Protein AF-0000000080330658 (afdb_homodimer)

Nearest PDB structures (foldseek):
  3hg7-assembly1_A  TM=8.732E-01  e=1.439E-21  Aeromonas salmonicida subsp. salmonicida A449
  5aov-assembly1_A-2  TM=7.730E-01  e=7.458E-22  Pyrococcus furiosus
  6bii-assembly1_B  TM=7.460E-01  e=6.618E-22  Pyrococcus yayanosii CH1
  6pex-assembly1_A  TM=7.302E-01  e=2.615E-21  Vitis vinifera
  4g2n-assembly1_A  TM=7.742E-01  e=8.636E-21  Polaromonas sp. JS666

Sequence (626 aa):
MTVDVWLPFRSEEIEGLPEGLTYRYWDGDQEFPGDPADCAFYAVPYMKGAEVAVRPMAAMTSVRVVQTLSAGIDHVEPGLALLPEGVRLCNARGVHDASTAELALALILASLRGIPDFVRGQDREQWRSGFRPALADKSVLIVGYGAVGSAVEDRLVPFEVARVARVARRGRETARGPVHPLSRLPELLPEADVVVLVTPLTEATRGMADADFLARMKDGALLVNMARGAVVDTTALLAELESGRITAALDVTDPEPLPEGHPLWHAPGVLISPHAGGPTSAFRPRVMRLLRSQLSRFARGEALENVVLTTGAMTVDVWLPFRSEEIEGLPEGLTYRYWDGDQEFPGDPADCAFYAVPYMKGAEVAVRPMAAMTSVRVVQTLSAGIDHVEPGLALLPEGVRLCNARGVHDASTAELALALILASLRGIPDFVRGQDREQWRSGFRPALADKSVLIVGYGAVGSAVEDRLVPFEVARVARVARRGRETARGPVHPLSRLPELLPEADVVVLVTPLTEATRGMADADFLARMKDGALLVNMARGAVVDTTALLAELESGRITAALDVTDPEPLPEGHPLWHAPGVLISPHAGGPTSAFRPRVMRLLRSQLSRFARGEALENVVLTTGA

Radius of gyration: 28.01 Å; Cα contacts (8 Å, |Δi|>4): 1375; chains: 2; bounding box: 57×93×60 Å

Secondary structure (DSSP, 8-state):
--EEEEESS-GGGSTTPPSSEEEEE-SS-SS-SS-GGGEEEEEPPTTSHHHHHHTTGGG-TT--EEE-SSS--TTTGGGGGGSPTT-EEE--TTTSHHHHHHHHHHHHHHHHHTHHHHHHHHHTT------B--STT-EEEEES-SHHHHHHHHHHGGGT-SEEEEEESS-EEETTEEEEEGGGHHHHGGG-SEEEE-----TTTTT-B-HHHHHHSPTT-EEEE-S-GGGB-HHHHHHHHHHTS-EEEESS-SSSSPPTT-GGGG-TTEEE--S-SS-BTTHHHHHHHHHHHHHHHHHHTPPPSSEEEETT-/--EEEEESS-GGGSTTPPSSEEEEE-SS-SS-SS-GGGEEEEEPPTTSHHHHHHTTGGG-TT--EEE-SSS--TTTGGGGGGSPTTPEEE--TTTSHHHHHHHHHHHHHHHHHTHHHHHHHHHTT------B--STT-EEEEES-SHHHHHHHHHHGGGT-SEEEEEESS-EEETTEEEEEGGGHHHHGGG-SEEEE-----TTTTT-B-HHHHHHSPTT-EEEE-S-GGGB-HHHHHHHHHHTS-EEEESS-SSSSPPTT-GGGG-TTEEE--S-SS-BTTHHHHHHHHHHHHHHHHHHTPPPSSEEEETT-

pLDDT: mean 96.32, std 4.23, range [49.28, 98.94]

Foldseek 3Di:
DAAEAEDCDPPVLFPQADPRHHYFHDQQDPDDRDQLCRHQHYEAHDPPALCSRQVSQLRNANHAEYEYLALDDVSPVVNLQSHDFNHFYFYNPPLLLQLLLVVLVVLVQCLQV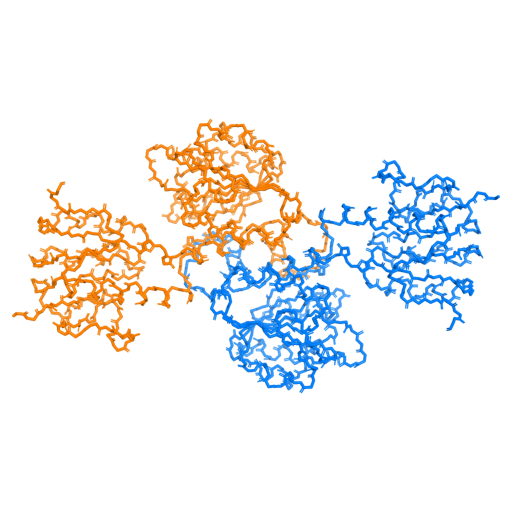VVVVVVVCVVVVHDDDDDTGAQAQFEEEEEACDSNNVSNVVVSVVSNYNYYAAEYCDWDADPVGIHHHPVCLLVCQCRGQEYEYAHEDDPVQFQCQPLSSVVSHAFAHEYEYSYEQRSHDPVSVLVCQQVNRYAYEYAYHVVPPPDPPDCQVPRHSYHYHRVRSGDDPSNVVSSSVLVSQQSVCVVVVHDGPRGPDTRPD/DAAEAEDCDPPVLFPQADPRHHYFHDQQDPDDRDQLCRHQHYEAHDPPALCSRQVSQLRNANHAEYEYLALDDVSPVVNLQSHDFNHFYFYNPPLLLQLLLVVLVVLVQCLQVVVVVVVVCVVVVHDDDDDTGAQAQFEEEEEACDSSNVSNVVVSVVSNYNYYAAEYCDWDADPVGIHHHPVCLLVCQCRGQEYEYAHEDDPVQFQCQPLSSVVSHAFAHEYEYSYEQRSHDPVSVLVCQQVNRYAYEYAYHVVPPPDPPDCQVPRHSYHYHPVRSGDDPSNVVSSSVLVSQQSVCVVVVHDGPRGPDTRPD

Organism: NCBI:txid40318

Structure (mmCIF, N/CA/C/O backbone):
data_AF-0000000080330658-model_v1
#
loop_
_entity.id
_entity.type
_entity.pdbx_description
1 polymer 'Dihydrofolate reductase'
#
loop_
_atom_site.group_PDB
_atom_site.id
_atom_site.type_symbol
_atom_site.label_atom_id
_atom_site.label_alt_id
_atom_site.label_comp_id
_atom_site.label_asym_id
_atom_site.label_entity_id
_atom_site.label_seq_id
_atom_site.pdbx_PDB_ins_code
_atom_site.Cartn_x
_atom_site.Cartn_y
_atom_site.Cartn_z
_atom_site.occupancy
_atom_site.B_iso_or_equiv
_atom_site.auth_seq_id
_atom_site.auth_comp_id
_atom_site.auth_asym_id
_atom_site.auth_atom_id
_atom_site.pdbx_PDB_model_num
ATOM 1 N N . MET A 1 1 ? 8.008 50.469 7.801 1 49.28 1 MET A N 1
ATOM 2 C CA . MET A 1 1 ? 7.938 49.562 8.961 1 49.28 1 MET A CA 1
ATOM 3 C C . MET A 1 1 ? 8.133 48.125 8.547 1 49.28 1 MET A C 1
ATOM 5 O O . MET A 1 1 ? 7.582 47.688 7.539 1 49.28 1 MET A O 1
ATOM 9 N N . THR A 1 2 ? 9.164 47.406 9.039 1 68.81 2 THR A N 1
ATOM 10 C CA . THR A 1 2 ? 9.523 46.062 8.57 1 68.81 2 THR A CA 1
ATOM 11 C C . THR A 1 2 ? 8.453 45.031 8.969 1 68.81 2 THR A C 1
ATOM 13 O O . THR A 1 2 ? 7.891 45.125 10.062 1 68.81 2 THR A O 1
ATOM 16 N N . VAL A 1 3 ? 7.852 44.406 8.055 1 86.75 3 VAL A N 1
ATOM 17 C CA . VAL A 1 3 ? 6.797 43.406 8.242 1 86.75 3 VAL A CA 1
ATOM 18 C C . VAL A 1 3 ? 7.398 42.125 8.766 1 86.75 3 VAL A C 1
ATOM 20 O O . VAL A 1 3 ? 8.117 41.438 8.047 1 86.75 3 VAL A O 1
ATOM 23 N N . ASP A 1 4 ? 7.184 41.812 10.141 1 95.81 4 ASP A N 1
ATOM 24 C CA . ASP A 1 4 ? 7.73 40.625 10.797 1 95.81 4 ASP A CA 1
ATOM 25 C C . ASP A 1 4 ? 6.922 39.406 10.445 1 95.81 4 ASP A C 1
ATOM 27 O O . ASP A 1 4 ? 5.691 39.406 10.547 1 95.81 4 ASP A O 1
ATOM 31 N N . VAL A 1 5 ? 7.66 38.406 9.984 1 98.06 5 VAL A N 1
ATOM 32 C CA . VAL A 1 5 ? 7.086 37.094 9.641 1 98.06 5 VAL A CA 1
ATOM 33 C C . VAL A 1 5 ? 7.719 36.031 10.5 1 98.06 5 VAL A C 1
ATOM 35 O O . VAL A 1 5 ? 8.938 35.844 10.516 1 98.06 5 VAL A O 1
ATOM 38 N N . TRP A 1 6 ? 6.906 35.344 11.289 1 97.88 6 TRP A N 1
ATOM 39 C CA . TRP A 1 6 ? 7.398 34.219 12.102 1 97.88 6 TRP A CA 1
ATOM 40 C C . TRP A 1 6 ? 7.188 32.906 11.391 1 97.88 6 TRP A C 1
ATOM 42 O O . TRP A 1 6 ? 6.059 32.562 11.031 1 97.88 6 TRP A O 1
ATOM 52 N N . LEU A 1 7 ? 8.289 32.219 11.164 1 97.88 7 LEU A N 1
ATOM 53 C CA . LEU A 1 7 ? 8.273 30.906 10.508 1 97.88 7 LEU A CA 1
ATOM 54 C C . LEU A 1 7 ? 8.859 29.828 11.414 1 97.88 7 LEU A C 1
ATOM 56 O O . LEU A 1 7 ? 9.828 30.078 12.133 1 97.88 7 LEU A O 1
ATOM 60 N N . PRO A 1 8 ? 8.289 28.625 11.328 1 97.38 8 PRO A N 1
ATOM 61 C CA . PRO A 1 8 ? 8.891 27.547 12.109 1 97.38 8 PRO A CA 1
ATOM 62 C C . PRO A 1 8 ? 10.07 26.891 11.398 1 97.38 8 PRO A C 1
ATOM 64 O O . PRO A 1 8 ? 10.57 25.859 11.852 1 97.38 8 PRO A O 1
ATOM 67 N N . PHE A 1 9 ? 10.422 27.391 10.266 1 96.5 9 PHE A N 1
ATOM 68 C CA . PHE A 1 9 ? 11.625 27.031 9.516 1 96.5 9 PHE A CA 1
ATOM 69 C C . PHE A 1 9 ? 12.539 28.25 9.359 1 96.5 9 PHE A C 1
ATOM 71 O O . PHE A 1 9 ? 12.078 29.391 9.375 1 96.5 9 PHE A O 1
ATOM 78 N N . ARG A 1 10 ? 13.953 28.094 9.25 1 95.56 10 ARG A N 1
ATOM 79 C CA . ARG A 1 10 ? 14.852 29.188 8.898 1 95.56 10 ARG A CA 1
ATOM 80 C C . ARG A 1 10 ? 14.617 29.656 7.469 1 95.56 10 ARG A C 1
ATOM 82 O O . ARG A 1 10 ? 14.422 28.844 6.566 1 95.56 10 ARG A O 1
ATOM 89 N N . SER A 1 11 ? 14.57 30.906 7.41 1 95.62 11 SER A N 1
ATOM 90 C CA . SER A 1 11 ? 14.281 31.469 6.102 1 95.62 11 SER A CA 1
ATOM 91 C C . SER A 1 11 ? 15.211 30.922 5.031 1 95.62 11 SER A C 1
ATOM 93 O O . SER A 1 11 ? 14.82 30.766 3.875 1 95.62 11 SER A O 1
ATOM 95 N N . GLU A 1 12 ? 16.406 30.547 5.383 1 94.94 12 GLU A N 1
ATOM 96 C CA . GLU A 1 12 ? 17.391 30.031 4.445 1 94.94 12 GLU A CA 1
ATOM 97 C C . GLU A 1 12 ? 16.969 28.656 3.922 1 94.94 12 GLU A C 1
ATOM 99 O O . GLU A 1 12 ? 17.484 28.203 2.893 1 94.94 12 GLU A O 1
ATOM 104 N N . GLU A 1 13 ? 16.031 28.016 4.621 1 94.94 13 GLU A N 1
ATOM 105 C CA . GLU A 1 13 ? 15.578 26.672 4.238 1 94.94 13 GLU A CA 1
ATOM 106 C C . GLU A 1 13 ? 14.484 26.75 3.18 1 94.94 13 GLU A C 1
ATOM 108 O O . GLU A 1 13 ? 14.109 25.734 2.592 1 94.94 13 GLU A O 1
ATOM 113 N N . ILE A 1 14 ? 13.953 27.906 2.988 1 96 14 ILE A N 1
ATOM 114 C CA . ILE A 1 14 ? 12.859 28.094 2.045 1 96 14 ILE A CA 1
ATOM 115 C C . ILE A 1 14 ? 13.336 28.938 0.863 1 96 14 ILE A C 1
ATOM 117 O O . ILE A 1 14 ? 13.555 30.156 1 1 96 14 ILE A O 1
ATOM 121 N N . GLU A 1 15 ? 13.461 28.328 -0.227 1 93.81 15 GLU A N 1
ATOM 122 C CA . GLU A 1 15 ? 13.914 29.031 -1.419 1 93.81 15 GLU A CA 1
ATOM 123 C C . GLU A 1 15 ? 12.812 29.922 -1.986 1 93.81 15 GLU A C 1
ATOM 125 O O . GLU A 1 15 ? 11.641 29.531 -2.002 1 93.81 15 GLU A O 1
ATOM 130 N N . GLY A 1 16 ? 13.203 31.109 -2.402 1 95.06 16 GLY A N 1
ATOM 131 C CA . GLY A 1 16 ? 12.297 31.938 -3.18 1 95.06 16 GLY A CA 1
ATOM 132 C C . GLY A 1 16 ? 11.391 32.781 -2.32 1 95.06 16 GLY A C 1
ATOM 133 O O . GLY A 1 16 ? 10.344 33.25 -2.779 1 95.06 16 GLY A O 1
ATOM 134 N N . LEU A 1 17 ? 11.75 33 -1.115 1 96.62 17 LEU A N 1
ATOM 135 C CA . LEU A 1 17 ? 10.961 33.906 -0.269 1 96.62 17 LEU A CA 1
ATOM 136 C C . LEU A 1 17 ? 11.031 35.344 -0.772 1 96.62 17 LEU A C 1
ATOM 138 O O . LEU A 1 17 ? 12.086 35.781 -1.215 1 96.62 17 LEU A O 1
ATOM 142 N N . PRO A 1 18 ? 9.938 35.969 -0.688 1 95.75 18 PRO A N 1
ATOM 143 C CA . PRO A 1 18 ? 9.953 37.344 -1.172 1 95.75 18 PRO A CA 1
ATOM 144 C C . PRO A 1 18 ? 10.82 38.281 -0.314 1 95.75 18 PRO A C 1
ATOM 146 O O . PRO A 1 18 ? 10.969 38.031 0.889 1 95.75 18 PRO A O 1
ATOM 149 N N . GLU A 1 19 ? 11.328 39.281 -0.954 1 92.25 19 GLU A N 1
ATOM 150 C CA . GLU A 1 19 ? 12.086 40.312 -0.252 1 92.25 19 GLU A CA 1
ATOM 151 C C . GLU A 1 19 ? 11.164 41.312 0.44 1 92.25 19 GLU A C 1
ATOM 153 O O . GLU A 1 19 ? 9.961 41.344 0.173 1 92.25 19 GLU A O 1
ATOM 158 N N . GLY A 1 20 ? 11.703 42 1.415 1 91.69 20 GLY A N 1
ATOM 159 C CA . GLY A 1 20 ? 10.945 43.062 2.027 1 91.69 20 GLY A CA 1
ATOM 160 C C . GLY A 1 20 ? 10.258 42.656 3.318 1 91.69 20 GLY A C 1
ATOM 161 O O . GLY A 1 20 ? 9.594 43.469 3.959 1 91.69 20 GLY A O 1
ATOM 162 N N . LEU A 1 21 ? 10.406 41.438 3.613 1 95.31 21 LEU A N 1
ATOM 163 C CA . LEU A 1 21 ? 9.875 40.938 4.875 1 95.31 21 LEU A CA 1
ATOM 164 C C . LEU A 1 21 ? 11.008 40.562 5.832 1 95.31 21 LEU A C 1
ATOM 166 O O . LEU A 1 21 ? 12.117 40.281 5.402 1 95.31 21 LEU A O 1
ATOM 170 N N . THR A 1 22 ? 10.75 40.719 7.109 1 97.06 22 THR A N 1
ATOM 171 C CA . THR A 1 22 ? 11.68 40.281 8.141 1 97.06 22 THR A CA 1
ATOM 172 C C . THR A 1 22 ? 11.289 38.906 8.68 1 97.06 22 THR A C 1
ATOM 174 O O . THR A 1 22 ? 10.305 38.781 9.422 1 97.06 22 THR A O 1
ATOM 177 N N . TYR A 1 23 ? 12.07 37.938 8.297 1 97.5 23 TYR A N 1
ATOM 178 C CA . TYR A 1 23 ? 11.766 36.562 8.688 1 97.5 23 TYR A CA 1
ATOM 179 C C . TYR A 1 23 ? 12.398 36.219 10.031 1 97.5 23 TYR A C 1
ATOM 181 O O . TYR A 1 23 ? 13.602 36.438 10.227 1 97.5 23 TYR A O 1
ATOM 189 N N . ARG A 1 24 ? 11.586 35.75 10.938 1 96.94 24 ARG A N 1
ATOM 190 C CA . ARG A 1 24 ? 12.031 35.312 12.25 1 96.94 24 ARG A CA 1
ATOM 191 C C . ARG A 1 24 ? 11.719 33.812 12.469 1 96.94 24 ARG A C 1
ATOM 193 O O . ARG A 1 24 ? 10.617 33.375 12.141 1 96.94 24 ARG A O 1
ATOM 200 N N . TYR A 1 25 ? 12.703 33.094 12.992 1 97.31 25 TYR A N 1
ATOM 201 C CA . TYR A 1 25 ? 12.547 31.672 13.242 1 97.31 25 TYR A CA 1
ATOM 202 C C . TYR A 1 25 ? 11.953 31.422 14.625 1 97.31 25 TYR A C 1
ATOM 204 O O . TYR A 1 25 ? 12.5 31.891 15.633 1 97.31 25 TYR A O 1
ATOM 212 N N . TRP A 1 26 ? 10.812 30.75 14.648 1 97.19 26 TRP A N 1
ATOM 213 C CA . TRP A 1 26 ? 10.219 30.328 15.914 1 97.19 26 TRP A CA 1
ATOM 214 C C . TRP A 1 26 ? 9.508 28.984 15.758 1 97.19 26 TRP A C 1
ATOM 216 O O . TRP A 1 26 ? 8.438 28.906 15.141 1 97.19 26 TRP A O 1
ATOM 226 N N . ASP A 1 27 ? 10.023 27.953 16.328 1 94.81 27 ASP A N 1
ATOM 227 C CA . ASP A 1 27 ? 9.477 26.609 16.188 1 94.81 27 ASP A CA 1
ATOM 228 C C . ASP A 1 27 ? 8.734 26.172 17.453 1 94.81 27 ASP A C 1
ATOM 230 O O . ASP A 1 27 ? 8.469 24.984 17.641 1 94.81 27 ASP A O 1
ATOM 234 N N . GLY A 1 28 ? 8.375 27.109 18.297 1 93.62 28 GLY A N 1
ATOM 235 C CA . GLY A 1 28 ? 7.625 26.797 19.5 1 93.62 28 GLY A CA 1
ATOM 236 C C . GLY A 1 28 ? 8.484 26.828 20.75 1 93.62 28 GLY A C 1
ATOM 237 O O . GLY A 1 28 ? 8.008 26.5 21.844 1 93.62 28 GLY A O 1
ATOM 238 N N . ASP A 1 29 ? 9.703 27.312 20.672 1 85.56 29 ASP A N 1
ATOM 239 C CA . ASP A 1 29 ? 10.602 27.453 21.812 1 85.56 29 ASP A CA 1
ATOM 240 C C . ASP A 1 29 ? 10.078 28.484 22.812 1 85.56 29 ASP A C 1
ATOM 242 O O . ASP A 1 29 ? 9.055 29.125 22.562 1 85.56 29 ASP A O 1
ATOM 246 N N . GLN A 1 30 ? 10.688 28.516 23.984 1 82.5 30 GLN A N 1
ATOM 247 C CA . GLN A 1 30 ? 10.18 29.359 25.062 1 82.5 30 GLN A CA 1
ATOM 248 C C . GLN A 1 30 ? 10.398 30.844 24.75 1 82.5 30 GLN A C 1
ATOM 250 O O . GLN A 1 30 ? 9.578 31.688 25.109 1 82.5 30 GLN A O 1
ATOM 255 N N . GLU A 1 31 ? 11.375 31.141 24.047 1 92.31 31 GLU A N 1
ATOM 256 C CA . GLU A 1 31 ? 11.664 32.531 23.797 1 92.31 31 GLU A CA 1
ATOM 257 C C . GLU A 1 31 ? 11.172 32.969 22.422 1 92.31 31 GLU A C 1
ATOM 259 O O . GLU A 1 31 ? 11.43 32.281 21.422 1 92.31 31 GLU A O 1
ATOM 264 N N . PHE A 1 32 ? 10.438 34.031 22.453 1 96.19 32 PHE A N 1
ATOM 265 C CA . PHE A 1 32 ? 9.984 34.562 21.188 1 96.19 32 PHE A CA 1
ATOM 266 C C . PHE A 1 32 ? 11.141 35.219 20.422 1 96.19 32 PHE A C 1
ATOM 268 O O . PHE A 1 32 ? 12.047 35.781 21.031 1 96.19 32 PHE A O 1
ATOM 275 N N . PRO A 1 33 ? 11.172 35.094 19.156 1 95.25 33 PRO A N 1
ATOM 276 C CA . PRO A 1 33 ? 12.266 35.625 18.344 1 95.25 33 PRO A CA 1
ATOM 277 C C . PRO A 1 33 ? 12.203 37.125 18.172 1 95.25 33 PRO A C 1
ATOM 279 O O . PRO A 1 33 ? 13.125 37.75 17.609 1 95.25 33 PRO A O 1
ATOM 282 N N . GLY A 1 34 ? 11.211 37.812 18.594 1 94.62 34 GLY A N 1
ATOM 283 C CA . GLY A 1 34 ? 10.922 39.25 18.547 1 94.62 34 GLY A CA 1
ATOM 284 C C . GLY A 1 34 ? 9.672 39.625 19.328 1 94.62 34 GLY A C 1
ATOM 285 O O . GLY A 1 34 ? 9.086 38.781 20.016 1 94.62 34 GLY A O 1
ATOM 286 N N . ASP A 1 35 ? 9.352 40.875 19.25 1 95.62 35 ASP A N 1
ATOM 287 C CA . ASP A 1 35 ? 8.109 41.312 19.859 1 95.62 35 ASP A CA 1
ATOM 288 C C . ASP A 1 35 ? 6.895 40.812 19.094 1 95.62 35 ASP A C 1
ATOM 290 O O . ASP A 1 35 ? 6.703 41.125 17.922 1 95.62 35 ASP A O 1
ATOM 294 N N . PRO A 1 36 ? 6.121 39.969 19.766 1 96.81 36 PRO A N 1
ATOM 295 C CA . PRO A 1 36 ? 4.934 39.438 19.078 1 96.81 36 PRO A CA 1
ATOM 296 C C . PRO A 1 36 ? 4.039 40.562 18.531 1 96.81 36 PRO A C 1
ATOM 298 O O . PRO A 1 36 ? 3.324 40.344 17.547 1 96.81 36 PRO A O 1
ATOM 301 N N . ALA A 1 37 ? 4.082 41.688 19.094 1 96.94 37 ALA A N 1
ATOM 302 C CA . ALA A 1 37 ? 3.244 42.812 18.672 1 96.94 37 ALA A CA 1
ATOM 303 C C . ALA A 1 37 ? 3.607 43.25 17.25 1 96.94 37 ALA A C 1
ATOM 305 O O . ALA A 1 37 ? 2.789 43.875 16.562 1 96.94 37 ALA A O 1
ATOM 306 N N . ASP A 1 38 ? 4.789 42.906 16.828 1 96.62 38 ASP A N 1
ATOM 307 C CA . ASP A 1 38 ? 5.273 43.344 15.516 1 96.62 38 ASP A CA 1
ATOM 308 C C . ASP A 1 38 ? 5.008 42.281 14.453 1 96.62 38 ASP A C 1
ATOM 310 O O . ASP A 1 38 ? 5.219 42.531 13.258 1 96.62 38 ASP A O 1
ATOM 314 N N . CYS A 1 39 ? 4.566 41.094 14.812 1 97.75 39 CYS A N 1
ATOM 315 C CA . CYS A 1 39 ? 4.375 40 13.875 1 97.75 39 CYS A CA 1
ATOM 316 C C . CYS A 1 39 ? 3.158 40.25 12.992 1 97.75 39 CYS A C 1
ATOM 318 O O . CYS A 1 39 ? 2.047 40.438 13.492 1 97.75 39 CYS A O 1
ATOM 320 N N . ALA A 1 40 ? 3.367 40.25 11.711 1 97.94 40 ALA A N 1
ATOM 321 C CA . ALA A 1 40 ? 2.281 40.469 10.758 1 97.94 40 ALA A CA 1
ATOM 322 C C . ALA A 1 40 ? 1.791 39.156 10.156 1 97.94 40 ALA A C 1
ATOM 324 O O . ALA A 1 40 ? 0.647 39.062 9.711 1 97.94 40 ALA A O 1
ATOM 325 N N . PHE A 1 41 ? 2.66 38.188 10.062 1 98.62 41 PHE A N 1
ATOM 326 C CA . PHE A 1 41 ? 2.398 36.844 9.516 1 98.62 41 PHE A CA 1
ATOM 327 C C . PHE A 1 41 ? 2.961 35.781 10.43 1 98.62 41 PHE A C 1
ATOM 329 O O . PHE A 1 41 ? 4.168 35.719 10.664 1 98.62 41 PHE A O 1
ATOM 336 N N . TYR A 1 42 ? 2.098 34.938 10.938 1 98.5 42 TYR A N 1
ATOM 337 C CA . TYR A 1 42 ? 2.469 33.875 11.891 1 98.5 42 TYR A CA 1
ATOM 338 C C . TYR A 1 42 ? 2.209 32.5 11.312 1 98.5 42 TYR A C 1
ATOM 340 O O . TYR A 1 42 ? 1.059 32.062 11.227 1 98.5 42 TYR A O 1
ATOM 348 N N . ALA A 1 43 ? 3.27 31.828 10.883 1 98.44 43 ALA A N 1
ATOM 349 C CA . ALA A 1 43 ? 3.168 30.406 10.555 1 98.44 43 ALA A CA 1
ATOM 350 C C . ALA A 1 43 ? 3.32 29.547 11.805 1 98.44 43 ALA A C 1
ATOM 352 O O . ALA A 1 43 ? 4.387 29.531 12.422 1 98.44 43 ALA A O 1
ATOM 353 N N . VAL A 1 44 ? 2.309 28.875 12.125 1 97.62 44 VAL A N 1
ATOM 354 C CA . VAL A 1 44 ? 2.182 28.156 13.391 1 97.62 44 VAL A CA 1
ATOM 355 C C . VAL A 1 44 ? 3.119 26.953 13.406 1 97.62 44 VAL A C 1
ATOM 357 O O . VAL A 1 44 ? 3.18 26.188 12.43 1 97.62 44 VAL A O 1
ATOM 360 N N . PRO A 1 45 ? 3.854 26.812 14.484 1 95.75 45 PRO A N 1
ATOM 361 C CA . PRO A 1 45 ? 4.707 25.625 14.57 1 95.75 45 PRO A CA 1
ATOM 362 C C . PRO A 1 45 ? 3.93 24.328 14.367 1 95.75 45 PRO A C 1
ATOM 364 O O . PRO A 1 45 ? 2.797 24.188 14.836 1 95.75 45 PRO A O 1
ATOM 367 N N . TYR A 1 46 ? 4.617 23.406 13.672 1 90.5 46 TYR A N 1
ATOM 368 C CA . TYR A 1 46 ? 3.973 22.172 13.266 1 90.5 46 TYR A CA 1
ATOM 369 C C . TYR A 1 46 ? 4.086 21.109 14.367 1 90.5 46 TYR A C 1
ATOM 371 O O . TYR A 1 46 ? 5.164 20.906 14.922 1 90.5 46 TYR A O 1
ATOM 379 N N . MET A 1 47 ? 3.031 20.469 14.789 1 87.25 47 MET A N 1
ATOM 380 C CA . MET A 1 47 ? 2.939 19.312 15.695 1 87.25 47 MET A CA 1
ATOM 381 C C . MET A 1 47 ? 3.434 19.688 17.094 1 87.25 47 MET A C 1
ATOM 383 O O . MET A 1 47 ? 4.102 18.891 17.75 1 87.25 47 MET A O 1
ATOM 387 N N . LYS A 1 48 ? 3.18 20.922 17.547 1 88.56 48 LYS A N 1
ATOM 388 C CA . LYS A 1 48 ? 3.633 21.375 18.859 1 88.56 48 LYS A CA 1
ATOM 389 C C . LYS A 1 48 ? 2.467 21.5 19.828 1 88.56 48 LYS A C 1
ATOM 391 O O . LYS A 1 48 ? 2.67 21.719 21.031 1 88.56 48 LYS A O 1
ATOM 396 N N . GLY A 1 49 ? 1.273 21.281 19.359 1 87.94 49 GLY A N 1
ATOM 397 C CA . GLY A 1 49 ? 0.101 21.328 20.219 1 87.94 49 GLY A CA 1
ATOM 398 C C . GLY A 1 49 ? -0.484 22.719 20.375 1 87.94 49 GLY A C 1
ATOM 399 O O . GLY A 1 49 ? 0.127 23.703 19.953 1 87.94 49 GLY A O 1
ATOM 400 N N . ALA A 1 50 ? -1.616 22.781 20.984 1 91.81 50 ALA A N 1
ATOM 401 C CA . ALA A 1 50 ? -2.391 24.016 21.094 1 91.81 50 ALA A CA 1
ATOM 402 C C . ALA A 1 50 ? -1.69 25.016 22 1 91.81 50 ALA A C 1
ATOM 404 O O . ALA A 1 50 ? -1.66 26.219 21.703 1 91.81 50 ALA A O 1
ATOM 405 N N . GLU A 1 51 ? -1.106 24.547 23.078 1 94.06 51 GLU A N 1
ATOM 406 C CA . GLU A 1 51 ? -0.464 25.438 24.047 1 94.06 51 GLU A CA 1
ATOM 407 C C . GLU A 1 51 ? 0.646 26.25 23.391 1 94.06 51 GLU A C 1
ATOM 409 O O . GLU A 1 51 ? 0.736 27.453 23.594 1 94.06 51 GLU A O 1
ATOM 414 N N . VAL A 1 52 ? 1.392 25.594 22.562 1 95.56 52 VAL A N 1
ATOM 415 C CA . VAL A 1 52 ? 2.488 26.25 21.875 1 95.56 52 VAL A CA 1
ATOM 416 C C . VAL A 1 52 ? 1.935 27.156 20.766 1 95.56 52 VAL A C 1
ATOM 418 O O . VAL A 1 52 ? 2.344 28.312 20.625 1 95.56 52 VAL A O 1
ATOM 421 N N . ALA A 1 53 ? 0.985 26.719 20.094 1 96 53 ALA A N 1
ATOM 422 C CA . ALA A 1 53 ? 0.435 27.406 18.922 1 96 53 ALA A CA 1
ATOM 423 C C . ALA A 1 53 ? -0.171 28.75 19.312 1 96 53 ALA A C 1
ATOM 425 O O . ALA A 1 53 ? -0.002 29.75 18.594 1 96 53 ALA A O 1
ATOM 426 N N . VAL A 1 54 ? -0.809 28.781 20.484 1 97.25 54 VAL A N 1
ATOM 427 C CA . VAL A 1 54 ? -1.6 29.953 20.812 1 97.25 54 VAL A CA 1
ATOM 428 C C . VAL A 1 54 ? -0.778 30.906 21.688 1 97.25 54 VAL A C 1
ATOM 430 O O . VAL A 1 54 ? -1.162 32.062 21.891 1 97.25 54 VAL A O 1
ATOM 433 N N . ARG A 1 55 ? 0.325 30.453 22.141 1 96.75 55 ARG A N 1
ATOM 434 C CA . ARG A 1 55 ? 1.121 31.156 23.156 1 96.75 55 ARG A CA 1
ATOM 435 C C . ARG A 1 55 ? 1.362 32.594 22.75 1 96.75 55 ARG A C 1
ATOM 437 O O . ARG A 1 55 ? 1.202 33.5 23.578 1 96.75 55 ARG A O 1
ATOM 444 N N . PRO A 1 56 ? 1.758 32.906 21.562 1 97.06 56 PRO A N 1
ATOM 445 C CA . PRO A 1 56 ? 2.074 34.312 21.234 1 97.06 56 PRO A CA 1
ATOM 446 C C . PRO A 1 56 ? 0.841 35.125 20.828 1 97.06 56 PRO A C 1
ATOM 448 O O . PRO A 1 56 ? 0.915 36.344 20.703 1 97.06 56 PRO A O 1
ATOM 451 N N . MET A 1 57 ? -0.264 34.531 20.609 1 97.88 57 MET A N 1
ATOM 452 C CA . MET A 1 57 ? -1.374 35.125 19.875 1 97.88 57 MET A CA 1
ATOM 453 C C . MET A 1 57 ? -1.935 36.344 20.594 1 97.88 57 MET A C 1
ATOM 455 O O . MET A 1 57 ? -2.266 37.344 19.969 1 97.88 57 MET A O 1
ATOM 459 N N . ALA A 1 58 ? -1.971 36.25 21.938 1 96.81 58 ALA A N 1
ATOM 460 C CA . ALA A 1 58 ? -2.533 37.344 22.719 1 96.81 58 ALA A CA 1
ATOM 461 C C . ALA A 1 58 ? -1.713 38.625 22.547 1 96.81 58 ALA A C 1
ATOM 463 O O . ALA A 1 58 ? -2.246 39.719 22.641 1 96.81 58 ALA A O 1
ATOM 464 N N . ALA A 1 59 ? -0.48 38.5 22.297 1 97.38 59 ALA A N 1
ATOM 465 C CA . ALA A 1 59 ? 0.422 39.625 22.188 1 97.38 59 ALA A CA 1
ATOM 466 C C . ALA A 1 59 ? 0.585 40.062 20.734 1 97.38 59 ALA A C 1
ATOM 468 O O . ALA A 1 59 ? 1.238 41.062 20.438 1 97.38 59 ALA A O 1
ATOM 469 N N . MET A 1 60 ? -0.022 39.344 19.734 1 97.44 60 MET A N 1
ATOM 470 C CA . MET A 1 60 ? 0.152 39.625 18.312 1 97.44 60 MET A CA 1
ATOM 471 C C . MET A 1 60 ? -0.857 40.688 17.844 1 97.44 60 MET A C 1
ATOM 473 O O . MET A 1 60 ? -1.726 40.375 17.016 1 97.44 60 MET A O 1
ATOM 477 N N . THR A 1 61 ? -0.572 41.875 18.203 1 96.81 61 THR A N 1
ATOM 478 C CA . THR A 1 61 ? -1.551 42.938 18.016 1 96.81 61 THR A CA 1
ATOM 479 C C . THR A 1 61 ? -1.545 43.438 16.562 1 96.81 61 THR A C 1
ATOM 481 O O . THR A 1 61 ? -2.484 44.094 16.125 1 96.81 61 THR A O 1
ATOM 484 N N . SER A 1 62 ? -0.544 43.125 15.773 1 96.94 62 SER A N 1
ATOM 485 C CA . SER A 1 62 ? -0.464 43.625 14.398 1 96.94 62 SER A CA 1
ATOM 486 C C . SER A 1 62 ? -0.605 42.469 13.406 1 96.94 62 SER A C 1
ATOM 488 O O . SER A 1 62 ? -0.415 42.656 12.203 1 96.94 62 SER A O 1
ATOM 490 N N . VAL A 1 63 ? -0.875 41.281 13.867 1 98.31 63 VAL A N 1
ATOM 491 C CA . VAL A 1 63 ? -0.899 40.094 13 1 98.31 63 VAL A CA 1
ATOM 492 C C . VAL A 1 63 ? -2.049 40.219 12 1 98.31 63 VAL A C 1
ATOM 494 O O . VAL A 1 63 ? -3.148 40.625 12.359 1 98.31 63 VAL A O 1
ATOM 497 N N . ARG A 1 64 ? -1.777 39.844 10.797 1 98.12 64 ARG A N 1
ATOM 498 C CA . ARG A 1 64 ? -2.768 39.938 9.727 1 98.12 64 ARG A CA 1
ATOM 499 C C . ARG A 1 64 ? -3.113 38.531 9.211 1 98.12 64 ARG A C 1
ATOM 501 O O . ARG A 1 64 ? -4.207 38.312 8.688 1 98.12 64 ARG A O 1
ATOM 508 N N . VAL A 1 65 ? -2.131 37.625 9.336 1 98.69 65 VAL A N 1
ATOM 509 C CA . VAL A 1 65 ? -2.322 36.281 8.828 1 98.69 65 VAL A CA 1
ATOM 510 C C . VAL A 1 65 ? -1.801 35.25 9.836 1 98.69 65 VAL A C 1
ATOM 512 O O . VAL A 1 65 ? -0.701 35.406 10.375 1 98.69 65 VAL A O 1
ATOM 515 N N . VAL A 1 66 ? -2.598 34.312 10.156 1 98.69 66 VAL A N 1
ATOM 516 C CA . VAL A 1 66 ? -2.182 33.094 10.836 1 98.69 66 VAL A CA 1
ATOM 517 C C . VAL A 1 66 ? -2.268 31.906 9.875 1 98.69 66 VAL A C 1
ATOM 519 O O . VAL A 1 66 ? -3.344 31.594 9.359 1 98.69 66 VAL A O 1
ATOM 522 N N . GLN A 1 67 ? -1.156 31.297 9.594 1 98.56 67 GLN A N 1
ATOM 523 C CA . GLN A 1 67 ? -1.034 30.172 8.672 1 98.56 67 GLN A CA 1
ATOM 524 C C . GLN A 1 67 ? -0.725 28.875 9.414 1 98.56 67 GLN A C 1
ATOM 526 O O . GLN A 1 67 ? 0.388 28.688 9.906 1 98.56 67 GLN A O 1
ATOM 531 N N . THR A 1 68 ? -1.724 28.016 9.469 1 97.19 68 THR A N 1
ATOM 532 C CA . THR A 1 68 ? -1.406 26.688 10.023 1 97.19 68 THR A CA 1
ATOM 533 C C . THR A 1 68 ? -0.678 25.844 8.992 1 97.19 68 THR A C 1
ATOM 535 O O . THR A 1 68 ? -0.753 26.109 7.789 1 97.19 68 THR A O 1
ATOM 538 N N . LEU A 1 69 ? 0.066 24.891 9.477 1 96.19 69 LEU A N 1
ATOM 539 C CA . LEU A 1 69 ? 0.74 23.922 8.602 1 96.19 69 LEU A CA 1
ATOM 540 C C . LEU A 1 69 ? 0.006 22.594 8.594 1 96.19 69 LEU A C 1
ATOM 542 O O . LEU A 1 69 ? 0.512 21.609 8.062 1 96.19 69 LEU A O 1
ATOM 546 N N . SER A 1 70 ? -1.172 22.516 9.156 1 90.88 70 SER A N 1
ATOM 547 C CA . SER A 1 70 ? -2.139 21.422 9.125 1 90.88 70 SER A CA 1
ATOM 548 C C . SER A 1 70 ? -3.424 21.844 8.414 1 90.88 70 SER A C 1
ATOM 550 O O . SER A 1 70 ? -3.717 23.031 8.305 1 90.88 70 SER A O 1
ATOM 552 N N . ALA A 1 71 ? -4.109 20.828 7.941 1 86.5 71 ALA A N 1
ATOM 553 C CA . ALA A 1 71 ? -5.43 21.094 7.383 1 86.5 71 ALA A CA 1
ATOM 554 C C . ALA A 1 71 ? -6.422 21.469 8.484 1 86.5 71 ALA A C 1
ATOM 556 O O . ALA A 1 71 ? -7.23 22.375 8.32 1 86.5 71 ALA A O 1
ATOM 557 N N . GLY A 1 72 ? -6.363 20.719 9.547 1 83.5 72 GLY A N 1
ATOM 558 C CA . GLY A 1 72 ? -7.188 21.047 10.703 1 83.5 72 GLY A CA 1
ATOM 559 C C . GLY A 1 72 ? -6.719 22.281 11.445 1 83.5 72 GLY A C 1
ATOM 560 O O . GLY A 1 72 ? -5.523 22.578 11.453 1 83.5 72 GLY A O 1
ATOM 561 N N . ILE A 1 73 ? -7.652 22.984 12.102 1 90.44 73 ILE A N 1
ATOM 562 C CA . ILE A 1 73 ? -7.297 24.234 12.766 1 90.44 73 ILE A CA 1
ATOM 563 C C . ILE A 1 73 ? -7.637 24.156 14.25 1 90.44 73 ILE A C 1
ATOM 565 O O . ILE A 1 73 ? -7.629 25.156 14.961 1 90.44 73 ILE A O 1
ATOM 569 N N . ASP A 1 74 ? -7.883 22.953 14.758 1 85.81 74 ASP A N 1
ATOM 570 C CA . ASP A 1 74 ? -8.328 22.75 16.125 1 85.81 74 ASP A CA 1
ATOM 571 C C . ASP A 1 74 ? -7.32 23.328 17.125 1 85.81 74 ASP A C 1
ATOM 573 O O . ASP A 1 74 ? -7.703 23.906 18.141 1 85.81 74 ASP A O 1
ATOM 577 N N . HIS A 1 75 ? -6.109 23.203 16.844 1 89.12 75 HIS A N 1
ATOM 578 C CA . HIS A 1 75 ? -5.051 23.562 17.781 1 89.12 75 HIS A CA 1
ATOM 579 C C . HIS A 1 75 ? -4.898 25.078 17.875 1 89.12 75 HIS A C 1
ATOM 581 O O . HIS A 1 75 ? -4.277 25.578 18.812 1 89.12 75 HIS A O 1
ATOM 587 N N . VAL A 1 76 ? -5.492 25.859 16.984 1 95.94 76 VAL A N 1
ATOM 588 C CA . VAL A 1 76 ? -5.363 27.312 17.047 1 95.94 76 VAL A CA 1
ATOM 589 C C . VAL A 1 76 ? -6.703 27.922 17.438 1 95.94 76 VAL A C 1
ATOM 591 O O . VAL A 1 76 ? -6.773 29.109 17.766 1 95.94 76 VAL A O 1
ATOM 594 N N . GLU A 1 77 ? -7.719 27.125 17.406 1 93.25 77 GLU A N 1
ATOM 595 C CA . GLU A 1 77 ? -9.078 27.625 17.641 1 93.25 77 GLU A CA 1
ATOM 596 C C . GLU A 1 77 ? -9.18 28.359 18.969 1 93.25 77 GLU 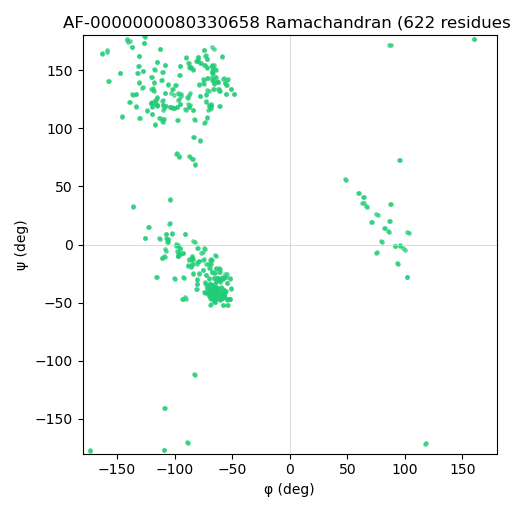A C 1
ATOM 598 O O . GLU A 1 77 ? -9.75 29.453 19.031 1 93.25 77 GLU A O 1
ATOM 603 N N . PRO A 1 78 ? -8.539 27.891 20.031 1 94.06 78 PRO A N 1
ATOM 604 C CA . PRO A 1 78 ? -8.656 28.562 21.328 1 94.06 78 PRO A CA 1
ATOM 605 C C . PRO A 1 78 ? -8.031 29.969 21.312 1 94.06 78 PRO A C 1
ATOM 607 O O . PRO A 1 78 ? -8.375 30.797 22.141 1 94.06 78 PRO A O 1
ATOM 610 N N . GLY A 1 79 ? -7.125 30.203 20.453 1 96.94 79 GLY A N 1
ATOM 611 C CA . GLY A 1 79 ? -6.402 31.469 20.438 1 96.94 79 GLY A CA 1
ATOM 612 C C . GLY A 1 79 ? -7.016 32.5 19.516 1 96.94 79 GLY A C 1
ATOM 613 O O . GLY A 1 79 ? -6.617 33.656 19.531 1 96.94 79 GLY A O 1
ATOM 614 N N . LEU A 1 80 ? -8.016 32.094 18.75 1 96.12 80 LEU A N 1
ATOM 615 C CA . LEU A 1 80 ? -8.547 32.969 17.703 1 96.12 80 LEU A CA 1
ATOM 616 C C . LEU A 1 80 ? -9.195 34.219 18.297 1 96.12 80 LEU A C 1
ATOM 618 O O . LEU A 1 80 ? -9.109 35.312 17.734 1 96.12 80 LEU A O 1
ATOM 622 N N . ALA A 1 81 ? -9.773 34 19.438 1 95.12 81 ALA A N 1
ATOM 623 C CA . ALA A 1 81 ? -10.477 35.125 20.094 1 95.12 81 ALA A CA 1
ATOM 624 C C . ALA A 1 81 ? -9.492 36.156 20.625 1 95.12 81 ALA A C 1
ATOM 626 O O . ALA A 1 81 ? -9.891 37.281 20.938 1 95.12 81 ALA A O 1
ATOM 627 N N . LEU A 1 82 ? -8.266 35.812 20.75 1 96.62 82 LEU A N 1
ATOM 628 C CA . LEU A 1 82 ? -7.234 36.719 21.266 1 96.62 82 LEU A CA 1
ATOM 629 C C . LEU A 1 82 ? -6.684 37.594 20.156 1 96.62 82 LEU A C 1
ATOM 631 O O . LEU A 1 82 ? -5.988 38.594 20.438 1 96.62 82 LEU A O 1
ATOM 635 N N . LEU A 1 83 ? -6.992 37.281 18.953 1 97.56 83 LEU A N 1
ATOM 636 C CA . LEU A 1 83 ? -6.434 38 17.812 1 97.56 83 LEU A CA 1
ATOM 637 C C . LEU A 1 83 ? -7.266 39.219 17.484 1 97.56 83 LEU A C 1
ATOM 639 O O . LEU A 1 83 ? -8.453 39.281 17.797 1 97.56 83 LEU A O 1
ATOM 643 N N . PRO A 1 84 ? -6.633 40.25 16.891 1 97 84 PRO A N 1
ATOM 644 C CA . PRO A 1 84 ? -7.414 41.406 16.391 1 97 84 PRO A CA 1
ATOM 645 C C . PRO A 1 84 ? -8.453 41 15.344 1 97 84 PRO A C 1
ATOM 647 O O . PRO A 1 84 ? -8.375 39.875 14.789 1 97 84 PRO A O 1
ATOM 650 N N . GLU A 1 85 ? -9.414 41.844 15.125 1 96.94 85 GLU A N 1
ATOM 651 C CA . GLU A 1 85 ? -10.359 41.625 14.039 1 96.94 85 GLU A CA 1
ATOM 652 C C . GLU A 1 85 ? -9.672 41.75 12.68 1 96.94 85 GLU A C 1
ATOM 654 O O . GLU A 1 85 ? -8.75 42.562 12.523 1 96.94 85 GLU A O 1
ATOM 659 N N . GLY A 1 86 ? -10.109 40.938 11.781 1 97.38 86 GLY A N 1
ATOM 660 C CA . GLY A 1 86 ? -9.633 41.062 10.414 1 97.38 86 GLY A CA 1
ATOM 661 C C . GLY A 1 86 ? -8.469 40.125 10.094 1 97.38 86 GLY A C 1
ATOM 662 O O . GLY A 1 86 ? -7.98 40.125 8.961 1 97.38 86 GLY A O 1
ATOM 663 N N . VAL A 1 87 ? -8.039 39.375 11.039 1 98.19 87 VAL A N 1
ATOM 664 C CA . VAL A 1 87 ? -6.941 38.438 10.828 1 98.19 87 VAL A CA 1
ATOM 665 C C . VAL A 1 87 ? -7.43 37.25 9.984 1 98.19 87 VAL A C 1
ATOM 667 O O . VAL A 1 87 ? -8.469 36.656 10.273 1 98.19 87 VAL A O 1
ATOM 670 N N . ARG A 1 88 ? -6.711 36.906 8.891 1 98.31 88 ARG A N 1
ATOM 671 C CA . ARG A 1 88 ? -7.031 35.75 8.055 1 98.31 88 ARG A CA 1
ATOM 672 C C . ARG A 1 88 ? -6.367 34.5 8.578 1 98.31 88 ARG A C 1
ATOM 674 O O . ARG A 1 88 ? -5.145 34.438 8.719 1 98.31 88 ARG A O 1
ATOM 681 N N . LEU A 1 89 ? -7.188 33.562 8.938 1 98.38 89 LEU A N 1
ATOM 682 C CA . LEU A 1 89 ? -6.68 32.219 9.266 1 98.38 89 LEU A CA 1
ATOM 683 C C . LEU A 1 89 ? -6.645 31.328 8.031 1 98.38 89 LEU A C 1
ATOM 685 O O . LEU A 1 89 ? -7.68 31.094 7.406 1 98.38 89 LEU A O 1
ATOM 689 N N . CYS A 1 90 ? -5.461 30.922 7.633 1 98.06 90 CYS A N 1
ATOM 690 C CA . CYS A 1 90 ? -5.254 30.016 6.508 1 98.06 90 CYS A CA 1
ATOM 691 C C . CYS A 1 90 ? -4.754 28.656 6.98 1 98.06 90 CYS A C 1
ATOM 693 O O . CYS A 1 90 ? -3.986 28.578 7.941 1 98.06 90 CYS A O 1
ATOM 695 N N . ASN A 1 91 ? -5.246 27.609 6.328 1 95.81 91 ASN A N 1
ATOM 696 C CA . ASN A 1 91 ? -4.727 26.297 6.68 1 95.81 91 ASN A CA 1
ATOM 697 C C . ASN A 1 91 ? -3.854 25.719 5.57 1 95.81 91 ASN A C 1
ATOM 699 O O . ASN A 1 91 ? -3.479 26.422 4.637 1 95.81 91 ASN A O 1
ATOM 703 N N . ALA A 1 92 ? -3.393 24.531 5.754 1 95.62 92 ALA A N 1
ATOM 704 C CA . ALA A 1 92 ? -2.447 23.922 4.828 1 95.62 92 ALA A CA 1
ATOM 705 C C . ALA A 1 92 ? -3.143 22.891 3.943 1 95.62 92 ALA A C 1
ATOM 707 O O . ALA A 1 92 ? -2.588 21.828 3.668 1 95.62 92 ALA A O 1
ATOM 708 N N . ARG A 1 93 ? -4.328 23.219 3.551 1 90.88 93 ARG A N 1
ATOM 709 C CA . ARG A 1 93 ? -5.027 22.344 2.615 1 90.88 93 ARG A CA 1
ATOM 710 C C . ARG A 1 93 ? -4.133 21.969 1.438 1 90.88 93 ARG A C 1
ATOM 712 O O . ARG A 1 93 ? -3.465 22.828 0.865 1 90.88 93 ARG A O 1
ATOM 719 N N . GLY A 1 94 ? -4.035 20.672 1.146 1 91.69 94 GLY A N 1
ATOM 720 C CA . GLY A 1 94 ? -3.252 20.219 0.014 1 91.69 94 GLY A CA 1
ATOM 721 C C . GLY A 1 94 ? -1.898 19.656 0.414 1 91.69 94 GLY A C 1
ATOM 722 O O . GLY A 1 94 ? -1.341 18.812 -0.283 1 91.69 94 GLY A O 1
ATOM 723 N N . VAL A 1 95 ? -1.349 20.109 1.512 1 94.62 95 VAL A N 1
ATOM 724 C CA . VAL A 1 95 ? 0.013 19.781 1.92 1 94.62 95 VAL A CA 1
ATOM 725 C C . VAL A 1 95 ? 0.095 18.312 2.295 1 94.62 95 VAL A C 1
ATOM 727 O O . VAL A 1 95 ? 1.078 17.625 1.977 1 94.62 95 VAL A O 1
ATOM 730 N N . HIS A 1 96 ? -0.99 17.797 2.891 1 95.06 96 HIS A N 1
ATOM 731 C CA . HIS A 1 96 ? -0.909 16.453 3.479 1 95.06 96 HIS A CA 1
ATOM 732 C C . HIS A 1 96 ? -1.653 15.438 2.629 1 95.06 96 HIS A C 1
ATOM 734 O O . HIS A 1 96 ? -1.737 14.258 2.994 1 95.06 96 HIS A O 1
ATOM 740 N N . ASP A 1 97 ? -2.174 15.828 1.461 1 95.5 97 ASP A N 1
ATOM 741 C CA . ASP A 1 97 ? -2.984 14.938 0.632 1 95.5 97 ASP A CA 1
ATOM 742 C C . ASP A 1 97 ? -2.203 13.688 0.247 1 95.5 97 ASP A C 1
ATOM 744 O O . ASP A 1 97 ? -2.697 12.57 0.405 1 95.5 97 ASP A O 1
ATOM 748 N N . ALA A 1 98 ? -0.982 13.898 -0.167 1 96.12 98 ALA A N 1
ATOM 749 C CA . ALA A 1 98 ? -0.173 12.781 -0.655 1 96.12 98 ALA A CA 1
ATOM 750 C C . ALA A 1 98 ? 0.114 11.781 0.461 1 96.12 98 ALA A C 1
ATOM 752 O O . ALA A 1 98 ? -0.1 10.578 0.295 1 96.12 98 ALA A O 1
ATOM 753 N N . SER A 1 99 ? 0.554 12.305 1.553 1 97.5 99 SER A N 1
ATOM 754 C CA . SER A 1 99 ? 0.951 11.438 2.66 1 97.5 99 SER A CA 1
ATOM 755 C C . SER A 1 99 ? -0.254 10.727 3.266 1 97.5 99 SER A C 1
ATOM 757 O O . SER A 1 99 ? -0.178 9.539 3.6 1 97.5 99 SER A O 1
ATOM 759 N N . THR A 1 100 ? -1.338 11.438 3.438 1 97.75 100 THR A N 1
ATOM 760 C CA . THR A 1 100 ? -2.537 10.852 4.023 1 97.75 100 THR A CA 1
ATOM 761 C C . THR A 1 100 ? -3.113 9.773 3.105 1 97.75 100 THR A C 1
ATOM 763 O O . THR A 1 100 ? -3.482 8.695 3.566 1 97.75 100 THR A O 1
ATOM 766 N N . ALA A 1 101 ? -3.184 10.062 1.822 1 98.62 101 ALA A N 1
ATOM 767 C CA . ALA A 1 101 ? -3.672 9.078 0.857 1 98.62 101 ALA A CA 1
ATOM 768 C C . ALA A 1 101 ? -2.766 7.855 0.814 1 98.62 101 ALA A C 1
ATOM 770 O O . ALA A 1 101 ? -3.244 6.723 0.706 1 98.62 101 ALA A O 1
ATOM 771 N N . GLU A 1 102 ? -1.487 8.125 0.876 1 98.81 102 GLU A N 1
ATOM 772 C CA . GLU A 1 102 ? -0.507 7.039 0.92 1 98.81 102 GLU A CA 1
ATOM 773 C C . GLU A 1 102 ? -0.765 6.109 2.1 1 98.81 102 GLU A C 1
ATOM 775 O O . GLU A 1 102 ? -0.776 4.887 1.94 1 98.81 102 GLU A O 1
ATOM 780 N N . LEU A 1 103 ? -1.016 6.66 3.244 1 98.81 103 LEU A N 1
ATOM 781 C CA . LEU A 1 103 ? -1.258 5.832 4.422 1 98.81 103 LEU A CA 1
ATOM 782 C C . LEU A 1 103 ? -2.582 5.086 4.301 1 98.81 103 LEU A C 1
ATOM 784 O O . LEU A 1 103 ? -2.693 3.938 4.734 1 98.81 103 LEU A O 1
ATOM 788 N N . ALA A 1 104 ? -3.572 5.738 3.738 1 98.88 104 ALA A N 1
ATOM 789 C CA . ALA A 1 104 ? -4.844 5.055 3.525 1 98.88 104 ALA A CA 1
ATOM 790 C C . ALA A 1 104 ? -4.648 3.764 2.736 1 98.88 104 ALA A C 1
ATOM 792 O O . ALA A 1 104 ? -5.152 2.709 3.129 1 98.88 104 ALA A O 1
ATOM 793 N N . LEU A 1 105 ? -3.898 3.824 1.653 1 98.94 105 LEU A N 1
ATOM 794 C CA . LEU A 1 105 ? -3.639 2.633 0.853 1 98.94 105 LEU A CA 1
ATOM 795 C C . LEU A 1 105 ? -2.793 1.629 1.629 1 98.94 105 LEU A C 1
ATOM 797 O O . LEU A 1 105 ? -3.018 0.42 1.541 1 98.94 105 LEU A O 1
ATOM 801 N N . ALA A 1 106 ? -1.795 2.164 2.371 1 98.88 106 ALA A N 1
ATOM 802 C CA . ALA A 1 106 ? -0.961 1.279 3.18 1 98.88 106 ALA A CA 1
ATOM 803 C C . ALA A 1 106 ? -1.809 0.462 4.152 1 98.88 106 ALA A C 1
ATOM 805 O O . ALA A 1 106 ? -1.602 -0.744 4.301 1 98.88 106 ALA A O 1
ATOM 806 N N . LEU A 1 107 ? -2.76 1.113 4.758 1 98.94 107 LEU A N 1
ATOM 807 C CA . LEU A 1 107 ? -3.613 0.448 5.738 1 98.94 107 LEU A CA 1
ATOM 808 C C . LEU A 1 107 ? -4.555 -0.542 5.055 1 98.94 107 LEU A C 1
ATOM 810 O O . LEU A 1 107 ? -4.781 -1.64 5.57 1 98.94 107 LEU A O 1
ATOM 814 N N . ILE A 1 108 ? -5.105 -0.158 3.912 1 98.94 108 ILE A N 1
ATOM 815 C CA . ILE A 1 108 ? -5.953 -1.058 3.139 1 98.94 108 ILE A CA 1
ATOM 816 C C . ILE A 1 108 ? -5.18 -2.324 2.789 1 98.94 108 ILE A C 1
ATOM 818 O O . ILE A 1 108 ? -5.625 -3.436 3.09 1 98.94 108 ILE A O 1
ATOM 822 N N . LEU A 1 109 ? -4.023 -2.168 2.217 1 98.94 109 LEU A N 1
ATOM 823 C CA . LEU A 1 109 ? -3.225 -3.299 1.753 1 98.94 109 LEU A CA 1
ATOM 824 C C . LEU A 1 109 ? -2.75 -4.148 2.928 1 98.94 109 LEU A C 1
ATOM 826 O O . LEU A 1 109 ? -2.783 -5.379 2.861 1 98.94 109 LEU A O 1
ATOM 830 N N . ALA A 1 110 ? -2.283 -3.465 3.996 1 98.94 110 ALA A N 1
ATOM 831 C CA . ALA A 1 110 ? -1.803 -4.191 5.168 1 98.94 110 ALA A CA 1
ATOM 832 C C . ALA A 1 110 ? -2.906 -5.059 5.766 1 98.94 110 ALA A C 1
ATOM 834 O O . ALA A 1 110 ? -2.658 -6.195 6.18 1 98.94 110 ALA A O 1
ATOM 835 N N . SER A 1 111 ? -4.09 -4.512 5.812 1 98.88 111 SER A N 1
ATOM 836 C CA . SER A 1 111 ? -5.219 -5.234 6.383 1 98.88 111 SER A CA 1
ATOM 837 C C . SER A 1 111 ? -5.629 -6.41 5.504 1 98.88 111 SER A C 1
ATOM 839 O O . SER A 1 111 ? -5.82 -7.523 5.996 1 98.88 111 SER A O 1
ATOM 841 N N . LEU A 1 112 ? -5.734 -6.191 4.223 1 98.81 112 LEU A N 1
ATOM 842 C CA . LEU A 1 112 ? -6.176 -7.234 3.301 1 98.81 112 LEU A CA 1
ATOM 843 C C . LEU A 1 112 ? -5.117 -8.328 3.17 1 98.81 112 LEU A C 1
ATOM 845 O O . LEU A 1 112 ? -5.43 -9.516 3.266 1 98.81 112 LEU A O 1
ATOM 849 N N . ARG A 1 113 ? -3.84 -7.965 3.102 1 98.56 113 ARG A N 1
ATOM 850 C CA . ARG A 1 113 ? -2.777 -8.922 2.814 1 98.56 113 ARG A CA 1
ATOM 851 C C . ARG A 1 113 ? -2.268 -9.578 4.098 1 98.56 113 ARG A C 1
ATOM 853 O O . ARG A 1 113 ? -1.511 -10.547 4.043 1 98.56 113 ARG A O 1
ATOM 860 N N . GLY A 1 114 ? -2.65 -9.016 5.246 1 98.38 114 GLY A N 1
ATOM 861 C CA . GLY A 1 114 ? -2.361 -9.68 6.508 1 98.38 114 GLY A CA 1
ATOM 862 C C . GLY A 1 114 ? -0.997 -9.328 7.066 1 98.38 114 GLY A C 1
ATOM 863 O O . GLY A 1 114 ? -0.365 -10.148 7.738 1 98.38 114 GLY A O 1
ATOM 864 N N . ILE A 1 115 ? -0.544 -8.07 6.867 1 98.69 115 ILE A N 1
ATOM 865 C CA . ILE A 1 115 ? 0.772 -7.648 7.332 1 98.69 115 ILE A CA 1
ATOM 866 C C . ILE A 1 115 ? 0.836 -7.75 8.859 1 98.69 115 ILE A C 1
ATOM 868 O O . ILE A 1 115 ? 1.841 -8.195 9.414 1 98.69 115 ILE A O 1
ATOM 872 N N . PRO A 1 116 ? -0.233 -7.359 9.625 1 98.75 116 PRO A N 1
ATOM 873 C CA . PRO A 1 116 ? -0.162 -7.531 11.078 1 98.75 116 PRO A CA 1
ATOM 874 C C . PRO A 1 116 ? 0.105 -8.977 11.484 1 98.75 116 PRO A C 1
ATOM 876 O O . PRO A 1 116 ? 0.879 -9.227 12.414 1 98.75 116 PRO A O 1
ATOM 879 N N . ASP A 1 117 ? -0.504 -9.945 10.789 1 98.31 117 ASP A N 1
ATOM 880 C CA . ASP A 1 117 ? -0.273 -11.367 11.055 1 98.31 117 ASP A CA 1
ATOM 881 C C . ASP A 1 117 ? 1.173 -11.75 10.758 1 98.31 117 ASP A C 1
ATOM 883 O O . ASP A 1 117 ? 1.774 -12.539 11.492 1 98.31 117 ASP A O 1
ATOM 887 N N . PHE A 1 118 ? 1.704 -11.266 9.672 1 98.62 118 PHE A N 1
ATOM 888 C CA . PHE A 1 118 ? 3.094 -11.531 9.32 1 98.62 118 PHE A CA 1
ATOM 889 C C . PHE A 1 118 ? 4.035 -10.992 10.391 1 98.62 118 PHE A C 1
ATOM 891 O O . PHE A 1 118 ? 5 -11.656 10.773 1 98.62 118 PHE A O 1
ATOM 898 N N . VAL A 1 119 ? 3.76 -9.719 10.891 1 98.75 119 VAL A N 1
ATOM 899 C CA . VAL A 1 119 ? 4.582 -9.102 11.922 1 98.75 119 VAL A CA 1
ATOM 900 C C . VAL A 1 119 ? 4.566 -9.953 13.188 1 98.75 119 VAL A C 1
ATOM 902 O O . VAL A 1 119 ? 5.617 -10.258 13.758 1 98.75 119 VAL A O 1
ATOM 905 N N . ARG A 1 120 ? 3.402 -10.359 13.602 1 98.44 120 ARG A N 1
ATOM 906 C CA . ARG A 1 120 ? 3.275 -11.18 14.797 1 98.44 120 ARG A CA 1
ATOM 907 C C . ARG A 1 120 ? 3.91 -12.555 14.586 1 98.44 120 ARG A C 1
ATOM 909 O O . ARG A 1 120 ? 4.539 -13.102 15.492 1 98.44 120 ARG A O 1
ATOM 916 N N . GLY A 1 121 ? 3.684 -13.172 13.383 1 98.44 121 GLY A N 1
ATOM 917 C CA . GLY A 1 121 ? 4.363 -14.406 13.039 1 98.44 121 GLY A CA 1
ATOM 918 C C . GLY A 1 121 ? 5.875 -14.281 13.062 1 98.44 121 GLY A C 1
ATOM 919 O O . GLY A 1 121 ? 6.57 -15.156 13.578 1 98.44 121 GLY A O 1
ATOM 920 N N . GLN A 1 122 ? 6.398 -13.188 12.492 1 98.62 122 GLN A N 1
ATOM 921 C CA . GLN A 1 122 ? 7.832 -12.906 12.484 1 98.62 122 GLN A CA 1
ATOM 922 C C . GLN A 1 122 ? 8.383 -12.836 13.906 1 98.62 122 GLN A C 1
ATOM 924 O O . GLN A 1 122 ? 9.422 -13.438 14.203 1 98.62 122 GLN A O 1
ATOM 929 N N . ASP A 1 123 ? 7.676 -12.133 14.812 1 98.38 123 ASP A N 1
ATOM 930 C CA . ASP A 1 123 ? 8.109 -11.992 16.203 1 98.38 123 ASP A CA 1
ATOM 931 C C . ASP A 1 123 ? 8.188 -13.352 16.891 1 98.38 123 ASP A C 1
ATOM 933 O O . ASP A 1 123 ? 9 -13.547 17.797 1 98.38 123 ASP A O 1
ATOM 937 N N . ARG A 1 124 ? 7.438 -14.336 16.375 1 98.38 124 ARG A N 1
ATOM 938 C CA . ARG A 1 124 ? 7.398 -15.68 16.953 1 98.38 124 ARG A CA 1
ATOM 939 C C . ARG A 1 124 ? 8.18 -16.672 16.094 1 98.38 124 ARG A C 1
ATOM 941 O O . ARG A 1 124 ? 8.141 -17.875 16.328 1 98.38 124 ARG A O 1
ATOM 948 N N . GLU A 1 125 ? 8.82 -16.172 15.055 1 98.56 125 GLU A N 1
ATOM 949 C CA . GLU A 1 125 ? 9.625 -16.969 14.141 1 98.56 125 GLU A CA 1
ATOM 950 C C . GLU A 1 125 ? 8.789 -18.047 13.461 1 98.56 125 GLU A C 1
ATOM 952 O O . GLU A 1 125 ? 9.203 -19.203 13.375 1 98.56 125 GLU A O 1
ATOM 957 N N . GLN A 1 126 ? 7.605 -17.609 13.031 1 98.19 126 GLN A N 1
ATOM 958 C CA . GLN A 1 126 ? 6.684 -18.516 12.359 1 98.19 126 GLN A CA 1
ATOM 959 C C . GLN A 1 126 ? 6.453 -18.094 10.914 1 98.19 126 GLN A C 1
ATOM 961 O O . GLN A 1 126 ? 6.109 -16.938 10.648 1 98.19 126 GLN A O 1
ATOM 966 N N . TRP A 1 127 ? 6.672 -19.047 10.086 1 96.94 127 TRP A N 1
ATOM 967 C CA . TRP A 1 127 ? 6.387 -18.859 8.672 1 96.94 127 TRP A CA 1
ATOM 968 C C . TRP A 1 127 ? 4.918 -19.125 8.367 1 96.94 127 TRP A C 1
ATOM 970 O O . TRP A 1 127 ? 4.531 -20.266 8.094 1 96.94 127 TRP A O 1
ATOM 980 N N . ARG A 1 128 ? 4.012 -18.078 8.391 1 94.12 128 ARG A N 1
ATOM 981 C CA . ARG A 1 128 ? 2.562 -18.203 8.289 1 94.12 128 ARG A CA 1
ATOM 982 C C . ARG A 1 128 ? 2.084 -17.953 6.867 1 94.12 128 ARG A C 1
ATOM 984 O O . ARG A 1 128 ? 1.569 -16.875 6.559 1 94.12 128 ARG A O 1
ATOM 991 N N . SER A 1 129 ? 2.232 -18.906 6.062 1 90.5 129 SER A N 1
ATOM 992 C CA . SER A 1 129 ? 1.784 -18.797 4.68 1 90.5 129 SER A CA 1
ATOM 993 C C . SER A 1 129 ? 0.284 -19.047 4.562 1 90.5 129 SER A C 1
ATOM 995 O O . SER A 1 129 ? -0.338 -19.562 5.496 1 90.5 129 SER A O 1
ATOM 997 N N . GLY A 1 130 ? -0.293 -18.562 3.508 1 89.62 130 GLY A N 1
ATOM 998 C CA . GLY A 1 130 ? -1.707 -18.828 3.289 1 89.62 130 GLY A CA 1
ATOM 999 C C . GLY A 1 130 ? -2.35 -17.844 2.324 1 89.62 130 GLY A C 1
ATOM 1000 O O . GLY A 1 130 ? -1.693 -16.922 1.84 1 89.62 130 GLY A O 1
ATOM 1001 N N . PHE A 1 131 ? -3.582 -18.109 2.078 1 94.19 131 PHE A N 1
ATOM 1002 C CA . PHE A 1 131 ? -4.371 -17.281 1.174 1 94.19 131 PHE A CA 1
ATOM 1003 C C . PHE A 1 131 ? -4.84 -16.016 1.872 1 94.19 131 PHE A C 1
ATOM 1005 O O . PHE A 1 131 ? -5.219 -16.047 3.045 1 94.19 131 PHE A O 1
ATOM 1012 N N . ARG A 1 132 ? -4.773 -14.922 1.211 1 96.62 132 ARG A N 1
ATOM 1013 C CA . ARG A 1 132 ? -5.223 -13.633 1.733 1 96.62 132 ARG A CA 1
ATOM 1014 C C . ARG A 1 132 ? -6.117 -12.914 0.728 1 96.62 132 ARG A C 1
ATOM 1016 O O . ARG A 1 132 ? -6.023 -13.156 -0.477 1 96.62 132 ARG A O 1
ATOM 1023 N N . PRO A 1 133 ? -6.996 -12.062 1.185 1 97.88 133 PRO A N 1
ATOM 1024 C CA . PRO A 1 133 ? -7.691 -11.18 0.239 1 97.88 133 PRO A CA 1
ATOM 1025 C C . PRO A 1 133 ? -6.746 -10.219 -0.472 1 97.88 133 PRO A C 1
ATOM 1027 O O . PRO A 1 133 ? -5.75 -9.781 0.111 1 97.88 133 PRO A O 1
ATOM 1030 N N . ALA A 1 134 ? -7.035 -9.938 -1.745 1 98.31 134 ALA A N 1
ATOM 1031 C CA . ALA A 1 134 ? -6.367 -8.891 -2.516 1 98.31 134 ALA A CA 1
ATOM 1032 C C . ALA A 1 134 ? -7.297 -7.707 -2.752 1 98.31 134 ALA A C 1
ATOM 1034 O O . ALA A 1 134 ? -8.523 -7.852 -2.725 1 98.31 134 ALA A O 1
ATOM 1035 N N . LEU A 1 135 ? -6.723 -6.57 -2.939 1 98.81 135 LEU A N 1
ATOM 1036 C CA . LEU A 1 135 ? -7.484 -5.387 -3.316 1 98.81 135 LEU A CA 1
ATOM 1037 C C . LEU A 1 135 ? -8.016 -5.512 -4.742 1 98.81 135 LEU A C 1
ATOM 1039 O O . LEU A 1 135 ? -9.102 -5.02 -5.051 1 98.81 135 LEU A O 1
ATOM 1043 N N . ALA A 1 136 ? -7.242 -6.18 -5.629 1 98.5 136 ALA A N 1
ATOM 1044 C CA . ALA A 1 136 ? -7.672 -6.387 -7.012 1 98.5 136 ALA A CA 1
ATOM 1045 C C . ALA A 1 136 ? -9.078 -6.977 -7.066 1 98.5 136 ALA A C 1
ATOM 1047 O O . ALA A 1 136 ? -9.414 -7.875 -6.293 1 98.5 136 ALA A O 1
ATOM 1048 N N . ASP A 1 137 ? -9.914 -6.418 -7.918 1 98.19 137 ASP A N 1
ATOM 1049 C CA . ASP A 1 137 ? -11.258 -6.887 -8.234 1 98.19 137 ASP A CA 1
ATOM 1050 C C . ASP A 1 137 ? -12.258 -6.461 -7.164 1 98.19 137 ASP A C 1
ATOM 1052 O O . ASP A 1 137 ? -13.445 -6.801 -7.238 1 98.19 137 ASP A O 1
ATOM 1056 N N . LYS A 1 138 ? -11.789 -5.676 -6.113 1 98.56 138 LYS A N 1
ATOM 1057 C CA . LYS A 1 138 ? -12.688 -5.254 -5.043 1 98.56 138 LYS A CA 1
ATOM 1058 C C . LYS A 1 138 ? -13.391 -3.945 -5.398 1 98.56 138 LYS A C 1
ATOM 1060 O O . LYS A 1 138 ? -12.898 -3.178 -6.227 1 98.56 138 LYS A O 1
ATOM 1065 N N . SER A 1 139 ? -14.516 -3.744 -4.777 1 98.75 139 SER A N 1
ATOM 1066 C CA . SER A 1 139 ? -15.242 -2.482 -4.852 1 98.75 139 SER A CA 1
ATOM 1067 C C . SER A 1 139 ? -14.93 -1.592 -3.654 1 98.75 139 SER A C 1
ATOM 1069 O O . SER A 1 139 ? -15 -2.035 -2.506 1 98.75 139 SER A O 1
ATOM 1071 N N . VAL A 1 140 ? -14.586 -0.317 -3.951 1 98.94 140 VAL A N 1
ATOM 1072 C CA . VAL A 1 140 ? -14.195 0.612 -2.895 1 98.94 140 VAL A CA 1
ATOM 1073 C C . VAL A 1 140 ? -15.164 1.792 -2.863 1 98.94 140 VAL A C 1
ATOM 1075 O O . VAL A 1 140 ? -15.547 2.322 -3.91 1 98.94 140 VAL A O 1
ATOM 1078 N N . LEU A 1 141 ? -15.609 2.119 -1.67 1 98.94 141 LEU A N 1
ATOM 1079 C CA . LEU A 1 141 ? -16.422 3.311 -1.431 1 98.94 141 LEU A CA 1
ATOM 1080 C C . LEU A 1 141 ? -15.617 4.367 -0.675 1 98.94 141 LEU A C 1
ATOM 1082 O O . LEU A 1 141 ? -15.125 4.105 0.423 1 98.94 141 LEU A O 1
ATOM 1086 N N . ILE A 1 142 ? -15.438 5.531 -1.278 1 98.88 142 ILE A N 1
ATOM 1087 C CA . ILE A 1 142 ? -14.773 6.66 -0.637 1 98.88 142 ILE A CA 1
ATOM 1088 C C . ILE A 1 142 ? -15.82 7.656 -0.133 1 98.88 142 ILE A C 1
ATOM 1090 O O . ILE A 1 142 ? -16.578 8.219 -0.923 1 98.88 142 ILE A O 1
ATOM 1094 N N . VAL A 1 143 ? -15.828 7.836 1.175 1 98.75 143 VAL A N 1
ATOM 1095 C CA . VAL A 1 143 ? -16.75 8.789 1.801 1 98.75 143 VAL A CA 1
ATOM 1096 C C . VAL A 1 143 ? -15.984 10.047 2.201 1 98.75 143 VAL A C 1
ATOM 1098 O O . VAL A 1 143 ? -15.156 10.016 3.109 1 98.75 143 VAL A O 1
ATOM 1101 N N . GLY A 1 144 ? -16.312 11.148 1.669 1 96.81 144 GLY A N 1
ATOM 1102 C CA . GLY A 1 144 ? -15.523 12.367 1.728 1 96.81 144 GLY A CA 1
ATOM 1103 C C . GLY A 1 144 ? -14.625 12.555 0.518 1 96.81 144 GLY A C 1
ATOM 1104 O O . GLY A 1 144 ? -13.398 12.555 0.64 1 96.81 144 GLY A O 1
ATOM 1105 N N . TYR A 1 145 ? -15.258 12.906 -0.64 1 96.56 145 TYR A N 1
ATOM 1106 C CA . TYR A 1 145 ? -14.5 13 -1.88 1 96.56 145 TYR A CA 1
ATOM 1107 C C . TYR A 1 145 ? -14.078 14.438 -2.154 1 96.56 145 TYR A C 1
ATOM 1109 O O . TYR A 1 145 ? -14.656 15.109 -3.008 1 96.56 145 TYR A O 1
ATOM 1117 N N . GLY A 1 146 ? -13.125 14.867 -1.45 1 92.75 146 GLY A N 1
ATOM 1118 C CA . GLY A 1 146 ? -12.391 16.109 -1.685 1 92.75 146 GLY A CA 1
ATOM 1119 C C . GLY A 1 146 ? -10.977 15.867 -2.186 1 92.75 146 GLY A C 1
ATOM 1120 O O . GLY A 1 146 ? -10.75 15 -3.035 1 92.75 146 GLY A O 1
ATOM 1121 N N . ALA A 1 147 ? -10.016 16.656 -1.713 1 91.5 147 ALA A N 1
ATOM 1122 C CA . ALA A 1 147 ? -8.633 16.562 -2.166 1 91.5 147 ALA A CA 1
ATOM 1123 C C . ALA A 1 147 ? -8.016 15.227 -1.749 1 91.5 147 ALA A C 1
ATOM 1125 O O . ALA A 1 147 ? -7.43 14.516 -2.572 1 91.5 147 ALA A O 1
ATOM 1126 N N . VAL A 1 148 ? -8.195 14.883 -0.481 1 95.44 148 VAL A N 1
ATOM 1127 C CA . VAL A 1 148 ? -7.617 13.633 0.016 1 95.44 148 VAL A CA 1
ATOM 1128 C C . VAL A 1 148 ? -8.32 12.445 -0.627 1 95.44 148 VAL A C 1
ATOM 1130 O O . VAL A 1 148 ? -7.676 11.477 -1.027 1 95.44 148 VAL A O 1
ATOM 1133 N N . GLY A 1 149 ? -9.688 12.484 -0.76 1 97 149 GLY A N 1
ATOM 1134 C CA . GLY A 1 149 ? -10.438 11.422 -1.407 1 97 149 GLY A CA 1
ATOM 1135 C C . GLY A 1 149 ? -10 11.164 -2.836 1 97 149 GLY A C 1
ATOM 1136 O O . GLY A 1 149 ? -9.836 10.016 -3.246 1 97 149 GLY A O 1
ATOM 1137 N N . SER A 1 150 ? -9.836 12.266 -3.551 1 96.94 150 SER A N 1
ATOM 1138 C CA . SER A 1 150 ? -9.359 12.156 -4.926 1 96.94 150 SER A CA 1
ATOM 1139 C C . SER A 1 150 ? -7.961 11.555 -4.984 1 96.94 150 SER A C 1
ATOM 1141 O O . SER A 1 150 ? -7.676 10.719 -5.848 1 96.94 150 SER A O 1
ATOM 1143 N N . ALA A 1 151 ? -7.098 11.984 -4.086 1 97.69 151 ALA A N 1
ATOM 1144 C CA . ALA A 1 151 ? -5.742 11.445 -4.02 1 97.69 151 ALA A CA 1
ATOM 1145 C C . ALA A 1 151 ? -5.758 9.953 -3.703 1 97.69 151 ALA A C 1
ATOM 1147 O O . ALA A 1 151 ? -4.941 9.195 -4.227 1 97.69 151 ALA A O 1
ATOM 1148 N N . VAL A 1 152 ? -6.668 9.5 -2.854 1 98.69 152 VAL A N 1
ATOM 1149 C CA . VAL A 1 152 ? -6.832 8.078 -2.555 1 98.69 152 VAL A CA 1
ATOM 1150 C C . VAL A 1 152 ? -7.227 7.328 -3.822 1 98.69 152 VAL A C 1
ATOM 1152 O O . VAL A 1 152 ? -6.664 6.273 -4.129 1 98.69 152 VAL A O 1
ATOM 1155 N N . GLU A 1 153 ? -8.172 7.898 -4.559 1 98.62 153 GLU A N 1
ATOM 1156 C CA . GLU A 1 153 ? -8.641 7.242 -5.777 1 98.62 153 GLU A CA 1
ATOM 1157 C C . GLU A 1 153 ? -7.512 7.102 -6.797 1 98.62 153 GLU A C 1
ATOM 1159 O O . GLU A 1 153 ? -7.375 6.062 -7.441 1 98.62 153 GLU A O 1
ATOM 1164 N N . ASP A 1 154 ? -6.66 8.172 -6.965 1 98.19 154 ASP A N 1
ATOM 1165 C CA . ASP A 1 154 ? -5.504 8.102 -7.855 1 98.19 154 ASP A CA 1
ATOM 1166 C C . ASP A 1 154 ? -4.664 6.863 -7.566 1 98.19 154 ASP A C 1
ATOM 1168 O O . ASP A 1 154 ? -4.152 6.223 -8.484 1 98.19 154 ASP A O 1
ATOM 1172 N N . ARG A 1 155 ? -4.543 6.531 -6.328 1 98.62 155 ARG A N 1
ATOM 1173 C CA . ARG A 1 155 ? -3.65 5.465 -5.883 1 98.62 155 ARG A CA 1
ATOM 1174 C C . ARG A 1 155 ? -4.359 4.113 -5.906 1 98.62 155 ARG A C 1
ATOM 1176 O O . ARG A 1 155 ? -3.709 3.066 -5.902 1 98.62 155 ARG A O 1
ATOM 1183 N N . LEU A 1 156 ? -5.723 4.109 -5.945 1 98.56 156 LEU A N 1
ATOM 1184 C CA . LEU A 1 156 ? -6.516 2.887 -5.957 1 98.56 156 LEU A CA 1
ATOM 1185 C C . LEU A 1 156 ? -6.582 2.297 -7.363 1 98.56 156 LEU A C 1
ATOM 1187 O O . LEU A 1 156 ? -6.535 1.076 -7.531 1 98.56 156 LEU A O 1
ATOM 1191 N N . VAL A 1 157 ? -6.605 3.1 -8.359 1 97.31 157 VAL A N 1
ATOM 1192 C CA . VAL A 1 157 ? -7 2.727 -9.711 1 97.31 157 VAL A CA 1
ATOM 1193 C C . VAL A 1 157 ? -6.016 1.707 -10.273 1 97.31 157 VAL A C 1
ATOM 1195 O O . VAL A 1 157 ? -6.418 0.67 -10.805 1 97.31 157 VAL A O 1
ATOM 1198 N N . PRO A 1 158 ? -4.703 1.869 -10.047 1 98.06 158 PRO A N 1
ATOM 1199 C CA . PRO A 1 158 ? -3.777 0.91 -10.648 1 98.06 158 PRO A CA 1
ATOM 1200 C C . PRO A 1 158 ? -3.797 -0.449 -9.953 1 98.06 158 PRO A C 1
ATOM 1202 O O . PRO A 1 158 ? -3.168 -1.398 -10.43 1 98.06 158 PRO A O 1
ATOM 1205 N N . PHE A 1 159 ? -4.535 -0.591 -8.914 1 98.69 159 PHE A N 1
ATOM 1206 C CA . PHE A 1 159 ? -4.609 -1.861 -8.203 1 98.69 159 PHE A CA 1
ATOM 1207 C C . PHE A 1 159 ? -5.734 -2.729 -8.75 1 98.69 159 PHE A C 1
ATOM 1209 O O . PHE A 1 159 ? -6.086 -3.75 -8.164 1 98.69 159 PHE A O 1
ATOM 1216 N N . GLU A 1 160 ? -6.344 -2.318 -9.867 1 98.06 160 GLU A N 1
ATOM 1217 C CA . GLU A 1 160 ? -7.32 -3.105 -10.617 1 98.06 160 GLU A CA 1
ATOM 1218 C C . GLU A 1 160 ? -8.578 -3.357 -9.789 1 98.06 160 GLU A C 1
ATOM 1220 O O . GLU A 1 160 ? -9.094 -4.477 -9.75 1 98.06 160 GLU A O 1
ATOM 1225 N N . VAL A 1 161 ? -9.016 -2.332 -9.07 1 98.5 161 VAL A N 1
ATOM 1226 C CA . VAL A 1 161 ? -10.273 -2.43 -8.336 1 98.5 161 VAL A CA 1
ATOM 1227 C C . VAL A 1 161 ? -11.438 -2.518 -9.32 1 98.5 161 VAL A C 1
ATOM 1229 O O . VAL A 1 161 ? -11.359 -1.997 -10.438 1 98.5 161 VAL A O 1
ATOM 1232 N N . ALA A 1 162 ? -12.523 -3.221 -8.922 1 98 162 ALA A N 1
ATOM 1233 C CA . ALA A 1 162 ? -13.688 -3.41 -9.781 1 98 162 ALA A CA 1
ATOM 1234 C C . ALA A 1 162 ? -14.484 -2.115 -9.922 1 98 162 ALA A C 1
ATOM 1236 O O . ALA A 1 162 ? -15.047 -1.832 -10.984 1 98 162 ALA A O 1
ATOM 1237 N N . ARG A 1 163 ? -14.562 -1.364 -8.836 1 97.62 163 ARG A N 1
ATOM 1238 C CA . ARG A 1 163 ? -15.391 -0.161 -8.781 1 97.62 163 ARG A CA 1
ATOM 1239 C C . ARG A 1 163 ? -14.906 0.781 -7.684 1 97.62 163 ARG A C 1
ATOM 1241 O O . ARG A 1 163 ? -14.453 0.333 -6.629 1 97.62 163 ARG A O 1
ATOM 1248 N N . VAL A 1 164 ? -14.945 2.078 -8.023 1 98.69 164 VAL A N 1
ATOM 1249 C CA . VAL A 1 164 ? -14.797 3.104 -6.996 1 98.69 164 VAL A CA 1
ATOM 1250 C C . VAL A 1 164 ? -16.047 3.98 -6.949 1 98.69 164 VAL A C 1
ATOM 1252 O O . VAL A 1 164 ? -16.375 4.645 -7.934 1 98.69 164 VAL A O 1
ATOM 1255 N N . ALA A 1 165 ? -16.766 3.881 -5.871 1 98.69 165 ALA A N 1
ATOM 1256 C CA . ALA A 1 165 ? -17.875 4.797 -5.629 1 98.69 165 ALA A CA 1
ATOM 1257 C C . ALA A 1 165 ? -17.453 5.965 -4.746 1 98.69 165 ALA A C 1
ATOM 1259 O O . ALA A 1 165 ? -16.578 5.809 -3.881 1 98.69 165 ALA A O 1
ATOM 1260 N N . ARG A 1 166 ? -18.016 7.102 -4.98 1 98.62 166 ARG A N 1
ATOM 1261 C CA . ARG A 1 166 ? -17.594 8.344 -4.332 1 98.62 166 ARG A CA 1
ATOM 1262 C C . ARG A 1 166 ? -18.797 9.055 -3.699 1 98.62 166 ARG A C 1
ATOM 1264 O O . ARG A 1 166 ? -19.844 9.18 -4.324 1 98.62 166 ARG A O 1
ATOM 1271 N N . VAL A 1 167 ? -18.578 9.5 -2.496 1 98.38 167 VAL A N 1
ATOM 1272 C CA . VAL A 1 167 ? -19.625 10.234 -1.784 1 98.38 167 VAL A CA 1
ATOM 1273 C C . VAL A 1 167 ? -19.047 11.523 -1.2 1 98.38 167 VAL A C 1
ATOM 1275 O O . VAL A 1 167 ? -17.922 11.531 -0.691 1 98.38 167 VAL A O 1
ATOM 1278 N N . ALA A 1 168 ? -19.719 12.586 -1.259 1 96.38 168 ALA A N 1
ATOM 1279 C CA . ALA A 1 168 ? -19.422 13.867 -0.625 1 96.38 168 ALA A CA 1
ATOM 1280 C C . ALA A 1 168 ? -20.703 14.492 -0.056 1 96.38 168 ALA A C 1
ATOM 1282 O O . ALA A 1 168 ? -21.781 13.906 -0.144 1 96.38 168 ALA A O 1
ATOM 1283 N N . ARG A 1 169 ? -20.531 15.633 0.643 1 92.62 169 ARG A N 1
ATOM 1284 C CA . ARG A 1 169 ? -21.688 16.312 1.218 1 92.62 169 ARG A CA 1
ATOM 1285 C C . ARG A 1 169 ? -22.75 16.578 0.157 1 92.62 169 ARG A C 1
ATOM 1287 O O . ARG A 1 169 ? -23.938 16.312 0.373 1 92.62 169 ARG A O 1
ATOM 1294 N N . ARG A 1 170 ? -22.312 17.109 -1.014 1 92.75 170 ARG A N 1
ATOM 1295 C CA . ARG A 1 170 ? -23.188 17.406 -2.135 1 92.75 170 ARG A CA 1
ATOM 1296 C C . ARG A 1 170 ? -22.812 16.578 -3.361 1 92.75 170 ARG A C 1
ATOM 1298 O O . ARG A 1 170 ? -21.625 16.391 -3.639 1 92.75 170 ARG A O 1
ATOM 130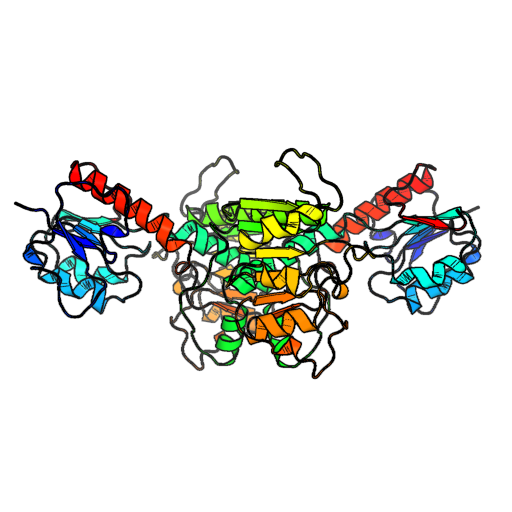5 N N . GLY A 1 171 ? -23.766 16.094 -4.047 1 95.31 171 GLY A N 1
ATOM 1306 C CA . GLY A 1 171 ? -23.531 15.391 -5.293 1 95.31 171 GLY A CA 1
ATOM 1307 C C . GLY A 1 171 ? -23 16.281 -6.398 1 95.31 171 GLY A C 1
ATOM 1308 O O . GLY A 1 171 ? -23.344 17.469 -6.457 1 95.31 171 GLY A O 1
ATOM 1309 N N . ARG A 1 172 ? -22.203 15.727 -7.223 1 96.88 172 ARG A N 1
ATOM 1310 C CA . ARG A 1 172 ? -21.703 16.438 -8.391 1 96.88 172 ARG A CA 1
ATOM 1311 C C . ARG A 1 172 ? -21.125 15.477 -9.422 1 96.88 172 ARG A C 1
ATOM 1313 O O . ARG A 1 172 ? -20.906 14.297 -9.125 1 96.88 172 ARG A O 1
ATOM 1320 N N . GLU A 1 173 ? -20.953 15.992 -10.594 1 96.5 173 GLU A N 1
ATOM 1321 C CA . GLU A 1 173 ? -20.312 15.219 -11.648 1 96.5 173 GLU A CA 1
ATOM 1322 C C . GLU A 1 173 ? -18.844 15.578 -11.781 1 96.5 173 GLU A C 1
ATOM 1324 O O . GLU A 1 173 ? -18.469 16.75 -11.664 1 96.5 173 GLU A O 1
ATOM 1329 N N . THR A 1 174 ? -18.031 14.586 -11.945 1 94.12 174 THR A N 1
ATOM 1330 C CA . THR A 1 174 ? -16.609 14.805 -12.18 1 94.12 174 THR A CA 1
ATOM 1331 C C . THR A 1 174 ? -16.156 14.078 -13.445 1 94.12 174 THR A C 1
ATOM 1333 O O . THR A 1 174 ? -16.922 13.336 -14.055 1 94.12 174 THR A O 1
ATOM 1336 N N . ALA A 1 175 ? -14.906 14.297 -13.859 1 93.25 175 ALA A N 1
ATOM 1337 C CA . ALA A 1 175 ? -14.32 13.609 -15 1 93.25 175 ALA A CA 1
ATOM 1338 C C . ALA A 1 175 ? -14.266 12.102 -14.766 1 93.25 175 ALA A C 1
ATOM 1340 O O . ALA A 1 175 ? -14.32 11.312 -15.711 1 93.25 175 ALA A O 1
ATOM 1341 N N . ARG A 1 176 ? -14.328 11.625 -13.539 1 94.81 176 ARG A N 1
ATOM 1342 C CA . ARG A 1 176 ? -14.211 10.211 -13.188 1 94.81 176 ARG A CA 1
ATOM 1343 C C . ARG A 1 176 ? -15.586 9.586 -12.969 1 94.81 176 ARG A C 1
ATOM 1345 O O . ARG A 1 176 ? -15.688 8.406 -12.617 1 94.81 176 ARG A O 1
ATOM 1352 N N . GLY A 1 177 ? -16.594 10.391 -13.102 1 95.62 177 GLY A N 1
ATOM 1353 C CA . GLY A 1 177 ? -17.953 9.914 -12.852 1 95.62 177 GLY A CA 1
ATOM 1354 C C . GLY A 1 177 ? -18.641 10.633 -11.711 1 95.62 177 GLY A C 1
ATOM 1355 O O . GLY A 1 177 ? -18.109 11.609 -11.18 1 95.62 177 GLY A O 1
ATOM 1356 N N . PRO A 1 178 ? -19.75 10.164 -11.305 1 97.62 178 PRO A N 1
ATOM 1357 C CA . PRO A 1 178 ? -20.562 10.891 -10.32 1 97.62 178 PRO A CA 1
ATOM 1358 C C . PRO A 1 178 ? -19.984 10.781 -8.906 1 97.62 178 PRO A C 1
ATOM 1360 O O . PRO A 1 178 ? -19.469 9.727 -8.531 1 97.62 178 PRO A O 1
ATOM 1363 N N . VAL A 1 179 ? -20.078 11.844 -8.203 1 98.44 179 VAL A N 1
ATOM 1364 C CA . VAL A 1 179 ? -19.953 11.875 -6.754 1 98.44 179 VAL A CA 1
ATOM 1365 C C . VAL A 1 179 ? -21.344 11.977 -6.117 1 98.44 179 VAL A C 1
ATOM 1367 O O . VAL A 1 179 ? -22.062 12.938 -6.359 1 98.44 179 VAL A O 1
ATOM 1370 N N . HIS A 1 180 ? -21.688 10.984 -5.363 1 98.44 180 HIS A N 1
ATOM 1371 C CA . HIS A 1 180 ? -23.031 10.906 -4.797 1 98.44 180 HIS A CA 1
ATOM 1372 C C . HIS A 1 180 ? -23.125 11.711 -3.506 1 98.44 180 HIS A C 1
ATOM 1374 O O . HIS A 1 180 ? -22.125 11.883 -2.797 1 98.44 180 HIS A O 1
ATOM 1380 N N . PRO A 1 181 ? -24.328 12.227 -3.213 1 97.12 181 PRO A N 1
ATOM 1381 C CA . PRO A 1 181 ? -24.516 12.898 -1.923 1 97.12 181 PRO A CA 1
ATOM 1382 C C . PRO A 1 181 ? -24.578 11.922 -0.753 1 97.12 181 PRO A C 1
ATOM 1384 O O . PRO A 1 181 ? -24.812 10.727 -0.954 1 97.12 181 PRO A O 1
ATOM 1387 N N . LEU A 1 182 ? -24.406 12.328 0.438 1 95.25 182 LEU A N 1
ATOM 1388 C CA . LEU A 1 182 ? -24.375 11.531 1.659 1 95.25 182 LEU A CA 1
ATOM 1389 C C . LEU A 1 182 ? -25.656 10.703 1.794 1 95.25 182 LEU A C 1
ATOM 1391 O O . LEU A 1 182 ? -25.625 9.594 2.328 1 95.25 182 LEU A O 1
ATOM 1395 N N . SER A 1 183 ? -26.734 11.188 1.231 1 95.12 183 SER A N 1
ATOM 1396 C CA . SER A 1 183 ? -28.047 10.539 1.361 1 95.12 183 SER A CA 1
ATOM 1397 C C . SER A 1 183 ? -28.062 9.203 0.624 1 95.12 183 SER A C 1
ATOM 1399 O O . SER A 1 183 ? -28.953 8.375 0.855 1 95.12 183 SER A O 1
ATOM 1401 N N . ARG A 1 184 ? -27.078 8.922 -0.206 1 96.94 184 ARG A N 1
ATOM 1402 C CA . ARG A 1 184 ? -27.062 7.703 -1.007 1 96.94 184 ARG A CA 1
ATOM 1403 C C . ARG A 1 184 ? -26.219 6.621 -0.336 1 96.94 184 ARG A C 1
ATOM 1405 O O . ARG A 1 184 ? -26.141 5.492 -0.822 1 96.94 184 ARG A O 1
ATOM 1412 N N . LEU A 1 185 ? -25.625 6.855 0.761 1 97.06 185 LEU A N 1
ATOM 1413 C CA . LEU A 1 185 ? -24.703 5.953 1.437 1 97.06 185 LEU A CA 1
ATOM 1414 C C . LEU A 1 185 ? -25.359 4.605 1.719 1 97.06 185 LEU A C 1
ATOM 1416 O O . LEU A 1 185 ? -24.766 3.557 1.457 1 97.06 185 LEU A O 1
ATOM 1420 N N . PRO A 1 186 ? -26.609 4.578 2.203 1 97.38 186 PRO A N 1
ATOM 1421 C CA . PRO A 1 186 ? -27.234 3.293 2.531 1 97.38 186 PRO A CA 1
ATOM 1422 C C . PRO A 1 186 ? -27.312 2.35 1.333 1 97.38 186 PRO A C 1
ATOM 1424 O O . PRO A 1 186 ? -27.203 1.131 1.494 1 97.38 186 PRO A O 1
ATOM 1427 N N . GLU A 1 187 ? -27.375 2.885 0.171 1 97.56 187 GLU A N 1
ATOM 1428 C CA . GLU A 1 187 ? -27.484 2.074 -1.039 1 97.56 187 GLU A CA 1
ATOM 1429 C C . GLU A 1 187 ? -26.109 1.611 -1.512 1 97.56 187 GLU A C 1
ATOM 1431 O O . GLU A 1 187 ? -26 0.603 -2.213 1 97.56 187 GLU A O 1
ATOM 1436 N N . LEU A 1 188 ? -25.109 2.316 -1.174 1 98.62 188 LEU A N 1
ATOM 1437 C CA . LEU A 1 188 ? -23.766 2.066 -1.703 1 98.62 188 LEU A CA 1
ATOM 1438 C C . LEU A 1 188 ? -23 1.125 -0.79 1 98.62 188 LEU A C 1
ATOM 1440 O O . LEU A 1 188 ? -22.141 0.369 -1.254 1 98.62 188 LEU A O 1
ATOM 1444 N N . LEU A 1 189 ? -23.281 1.107 0.49 1 98.81 189 LEU A N 1
ATOM 1445 C CA . LEU A 1 189 ? -22.516 0.405 1.518 1 98.81 189 LEU A CA 1
ATOM 1446 C C . LEU A 1 189 ? -22.531 -1.1 1.264 1 98.81 189 LEU A C 1
ATOM 1448 O O . LEU A 1 189 ? -21.469 -1.745 1.314 1 98.81 189 LEU A O 1
ATOM 1452 N N . PRO A 1 190 ? -23.672 -1.721 0.84 1 98.56 190 PRO A N 1
ATOM 1453 C CA . PRO A 1 190 ? -23.703 -3.176 0.685 1 98.56 190 PRO A CA 1
ATOM 1454 C C . PRO A 1 190 ? -22.844 -3.668 -0.477 1 98.56 190 PRO A C 1
ATOM 1456 O O . PRO A 1 190 ? -22.578 -4.867 -0.589 1 98.56 190 PRO A O 1
ATOM 1459 N N . GLU A 1 191 ? -22.422 -2.771 -1.319 1 98.06 191 GLU A N 1
ATOM 1460 C CA . GLU A 1 191 ? -21.672 -3.156 -2.514 1 98.06 191 GLU A CA 1
ATOM 1461 C C . GLU A 1 191 ? -20.172 -3.025 -2.291 1 98.06 191 GLU A C 1
ATOM 1463 O O . GLU A 1 191 ? -19.375 -3.486 -3.111 1 98.06 191 GLU A O 1
ATOM 1468 N N . ALA A 1 192 ? -19.812 -2.428 -1.211 1 98.81 192 ALA A N 1
ATOM 1469 C CA . ALA A 1 192 ? -18.422 -2.061 -1.009 1 98.81 192 ALA A CA 1
ATOM 1470 C C . ALA A 1 192 ? -17.672 -3.135 -0.22 1 98.81 192 ALA A C 1
ATOM 1472 O O . ALA A 1 192 ? -18.156 -3.588 0.823 1 98.81 192 ALA A O 1
ATOM 1473 N N . ASP A 1 193 ? -16.531 -3.586 -0.752 1 98.88 193 ASP A N 1
ATOM 1474 C CA . ASP A 1 193 ? -15.625 -4.461 -0.019 1 98.88 193 ASP A CA 1
ATOM 1475 C C . ASP A 1 193 ? -14.75 -3.664 0.949 1 98.88 193 ASP A C 1
ATOM 1477 O O . ASP A 1 193 ? -14.312 -4.188 1.975 1 98.88 193 ASP A O 1
ATOM 1481 N N . VAL A 1 194 ? -14.453 -2.393 0.609 1 98.94 194 VAL A N 1
ATOM 1482 C CA . VAL A 1 194 ? -13.664 -1.461 1.409 1 98.94 194 VAL A CA 1
ATOM 1483 C C . VAL A 1 194 ? -14.375 -0.109 1.475 1 98.94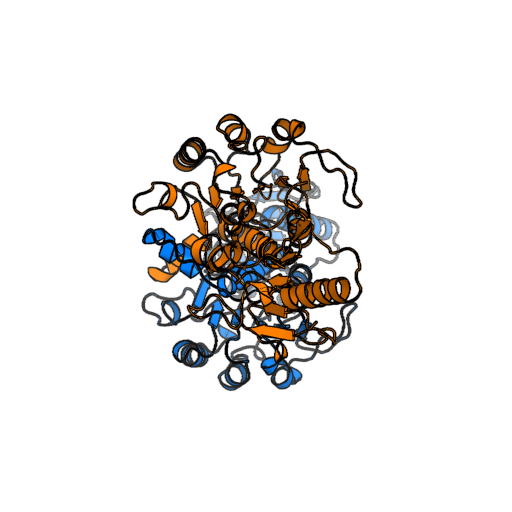 194 VAL A C 1
ATOM 1485 O O . VAL A 1 194 ? -14.805 0.423 0.449 1 98.94 194 VAL A O 1
ATOM 1488 N N . VAL A 1 195 ? -14.531 0.419 2.66 1 98.94 195 VAL A N 1
ATOM 1489 C CA . VAL A 1 195 ? -15.086 1.75 2.879 1 98.94 195 VAL A CA 1
ATOM 1490 C C . VAL A 1 195 ? -14.023 2.658 3.5 1 98.94 195 VAL A C 1
ATOM 1492 O O . VAL A 1 195 ? -13.516 2.373 4.582 1 98.94 195 VAL A O 1
ATOM 1495 N N . VAL A 1 196 ? -13.711 3.725 2.814 1 98.94 196 VAL A N 1
ATOM 1496 C CA . VAL A 1 196 ? -12.695 4.668 3.275 1 98.94 196 VAL A CA 1
ATOM 1497 C C . VAL A 1 196 ? -13.359 5.977 3.699 1 98.94 196 VAL A C 1
ATOM 1499 O O . VAL A 1 196 ? -14.023 6.633 2.893 1 98.94 196 VAL A O 1
ATOM 1502 N N . LEU A 1 197 ? -13.18 6.34 4.957 1 98.81 197 LEU A N 1
ATOM 1503 C CA . LEU A 1 197 ? -13.703 7.594 5.477 1 98.81 197 LEU A CA 1
ATOM 1504 C C . LEU A 1 197 ? -12.625 8.672 5.484 1 98.81 197 LEU A C 1
ATOM 1506 O O . LEU A 1 197 ? -11.602 8.531 6.152 1 98.81 197 LEU A O 1
ATOM 1510 N N . VAL A 1 198 ? -12.805 9.727 4.77 1 97.25 198 VAL A N 1
ATOM 1511 C CA . VAL A 1 198 ? -11.906 10.875 4.727 1 97.25 198 VAL A CA 1
ATOM 1512 C C . VAL A 1 198 ? -12.719 12.164 4.773 1 97.25 198 VAL A C 1
ATOM 1514 O O . VAL A 1 198 ? -12.367 13.156 4.125 1 97.25 198 VAL A O 1
ATOM 1517 N N . THR A 1 199 ? -13.805 12.18 5.445 1 95.44 199 THR A N 1
ATOM 1518 C CA . THR A 1 199 ? -14.703 13.32 5.559 1 95.44 199 THR A CA 1
ATOM 1519 C C . THR A 1 199 ? -14.289 14.234 6.711 1 95.44 199 THR A C 1
ATOM 1521 O O . THR A 1 199 ? -13.711 13.766 7.695 1 95.44 199 THR A O 1
ATOM 1524 N N . PRO A 1 200 ? -14.602 15.547 6.629 1 89.94 200 PRO A N 1
ATOM 1525 C CA . PRO A 1 200 ? -14.414 16.391 7.805 1 89.94 200 PRO A CA 1
ATOM 1526 C C . PRO A 1 200 ? -15.375 16.047 8.945 1 89.94 200 PRO A C 1
ATOM 1528 O O . PRO A 1 200 ? -16.422 15.438 8.711 1 89.94 200 PRO A O 1
ATOM 1531 N N . LEU A 1 201 ? -14.953 16.344 10.141 1 91.88 201 LEU A N 1
ATOM 1532 C CA . LEU A 1 201 ? -15.867 16.203 11.281 1 91.88 201 LEU A CA 1
ATOM 1533 C C . LEU A 1 201 ? -16.75 17.438 11.414 1 91.88 201 LEU A C 1
ATOM 1535 O O . LEU A 1 201 ? -16.25 18.531 11.672 1 91.88 201 LEU A O 1
ATOM 1539 N N . THR A 1 202 ? -17.938 17.328 11.117 1 90.44 202 THR A N 1
ATOM 1540 C CA . THR A 1 202 ? -18.969 18.344 11.258 1 90.44 202 THR A CA 1
ATOM 1541 C C . THR A 1 202 ? -20.156 17.781 12.047 1 90.44 202 THR A C 1
ATOM 1543 O O . THR A 1 202 ? -20.141 16.625 12.461 1 90.44 202 THR A O 1
ATOM 1546 N N . GLU A 1 203 ? -21.125 18.594 12.242 1 92.62 203 GLU A N 1
ATOM 1547 C CA . GLU A 1 203 ? -22.328 18.094 12.891 1 92.62 203 GLU A CA 1
ATOM 1548 C C . GLU A 1 203 ? -22.969 16.969 12.07 1 92.62 203 GLU A C 1
ATOM 1550 O O . GLU A 1 203 ? -23.484 16 12.633 1 92.62 203 GLU A O 1
ATOM 1555 N N . ALA A 1 204 ? -22.828 17.047 10.812 1 92.12 204 ALA A N 1
ATOM 1556 C CA . ALA A 1 204 ? -23.469 16.094 9.898 1 92.12 204 ALA A CA 1
ATOM 1557 C C . ALA A 1 204 ? -22.688 14.781 9.859 1 92.12 204 ALA A C 1
ATOM 1559 O O . ALA A 1 204 ? -23.266 13.727 9.562 1 92.12 204 ALA A O 1
ATOM 1560 N N . THR A 1 205 ? -21.406 14.797 10.164 1 96.06 205 THR A N 1
ATOM 1561 C CA . THR A 1 205 ? -20.609 13.594 9.977 1 96.06 205 THR A CA 1
ATOM 1562 C C . THR A 1 205 ? -20.234 12.977 11.328 1 96.06 205 THR A C 1
ATOM 1564 O O . THR A 1 205 ? -19.734 11.852 11.383 1 96.06 205 THR A O 1
ATOM 1567 N N . ARG A 1 206 ? -20.5 13.695 12.375 1 97.12 206 ARG A N 1
ATOM 1568 C CA . ARG A 1 206 ? -20.281 13.117 13.695 1 97.12 206 ARG A CA 1
ATOM 1569 C C . ARG A 1 206 ? -21.156 11.891 13.914 1 97.12 206 ARG A C 1
ATOM 1571 O O . ARG A 1 206 ? -22.375 11.969 13.812 1 97.12 206 ARG A O 1
ATOM 1578 N N . GLY A 1 207 ? -20.562 10.781 14.133 1 97.94 207 GLY A N 1
ATOM 1579 C CA . GLY A 1 207 ? -21.281 9.547 14.375 1 97.94 207 GLY A CA 1
ATOM 1580 C C . GLY A 1 207 ? -21.969 9.008 13.141 1 97.94 207 GLY A C 1
ATOM 1581 O O . GLY A 1 207 ? -22.906 8.211 13.242 1 97.94 207 GLY A O 1
ATOM 1582 N N . MET A 1 208 ? -21.531 9.445 12.031 1 97.38 208 MET A N 1
ATOM 1583 C CA . MET A 1 208 ? -22.141 9.023 10.766 1 97.38 208 MET A CA 1
ATOM 1584 C C . MET A 1 208 ? -22.031 7.516 10.586 1 97.38 208 MET A C 1
ATOM 1586 O O . MET A 1 208 ? -22.984 6.867 10.164 1 97.38 208 MET A O 1
ATOM 1590 N N . ALA A 1 209 ? -20.906 6.973 10.875 1 98.69 209 ALA A N 1
ATOM 1591 C CA . ALA A 1 209 ? -20.766 5.523 10.844 1 98.69 209 ALA A CA 1
ATOM 1592 C C . ALA A 1 209 ? -21.281 4.891 12.141 1 98.69 209 ALA A C 1
ATOM 1594 O O . ALA A 1 209 ? -20.5 4.371 12.938 1 98.69 209 ALA A O 1
ATOM 1595 N N . ASP A 1 210 ? -22.562 4.965 12.305 1 98.56 210 ASP A N 1
ATOM 1596 C CA . ASP A 1 210 ? -23.234 4.406 13.461 1 98.56 210 ASP A CA 1
ATOM 1597 C C . ASP A 1 210 ? -23.641 2.953 13.219 1 98.56 210 ASP A C 1
ATOM 1599 O O . ASP A 1 210 ? -23.172 2.328 12.266 1 98.56 210 ASP A O 1
ATOM 1603 N N . ALA A 1 211 ? -24.422 2.387 14.078 1 98.62 211 ALA A N 1
ATOM 1604 C CA . ALA A 1 211 ? -24.812 0.983 14.008 1 98.62 211 ALA A CA 1
ATOM 1605 C C . ALA A 1 211 ? -25.516 0.675 12.688 1 98.62 211 ALA A C 1
ATOM 1607 O O . ALA A 1 211 ? -25.266 -0.373 12.086 1 98.62 211 ALA A O 1
ATOM 1608 N N . ASP A 1 212 ? -26.375 1.566 12.25 1 98.44 212 ASP A N 1
ATOM 1609 C CA . ASP A 1 212 ? -27.094 1.354 11 1 98.44 212 ASP A CA 1
ATOM 1610 C C . ASP A 1 212 ? -26.141 1.35 9.805 1 98.44 212 ASP A C 1
ATOM 1612 O O . ASP A 1 212 ? -26.234 0.481 8.93 1 98.44 212 ASP A O 1
ATOM 1616 N N . PHE A 1 213 ? -25.281 2.311 9.773 1 98.62 213 PHE A N 1
ATOM 1617 C CA . PHE A 1 213 ? -24.25 2.381 8.758 1 98.62 213 PHE A CA 1
ATOM 1618 C C . PHE A 1 213 ? -23.438 1.089 8.711 1 98.62 213 PHE A C 1
ATOM 1620 O O . PHE A 1 213 ? -23.312 0.467 7.656 1 98.62 213 PHE A O 1
ATOM 1627 N N . LEU A 1 214 ? -22.953 0.668 9.781 1 98.88 214 LEU A N 1
ATOM 1628 C CA . LEU A 1 214 ? -22.078 -0.487 9.891 1 98.88 214 LEU A CA 1
ATOM 1629 C C . LEU A 1 214 ? -22.812 -1.775 9.555 1 98.88 214 LEU A C 1
ATOM 1631 O O . LEU A 1 214 ? -22.25 -2.674 8.922 1 98.88 214 LEU A O 1
ATOM 1635 N N . ALA A 1 215 ? -24.062 -1.854 9.922 1 98.38 215 ALA A N 1
ATOM 1636 C CA . ALA A 1 215 ? -24.875 -3.041 9.664 1 98.38 215 ALA A CA 1
ATOM 1637 C C . ALA A 1 215 ? -25.125 -3.223 8.164 1 98.38 215 ALA A C 1
ATOM 1639 O O . ALA A 1 215 ? -25.375 -4.336 7.703 1 98.38 215 ALA A O 1
ATOM 1640 N N . ARG A 1 216 ? -25.047 -2.172 7.422 1 98.56 216 ARG A N 1
ATOM 1641 C CA . ARG A 1 216 ? -25.297 -2.227 5.988 1 98.56 216 ARG A CA 1
ATOM 1642 C C . ARG A 1 216 ? -24.047 -2.65 5.223 1 98.56 216 ARG A C 1
ATOM 1644 O O . ARG A 1 216 ? -24.125 -3.002 4.043 1 98.56 216 ARG A O 1
ATOM 1651 N N . MET A 1 217 ? -22.875 -2.578 5.848 1 98.69 217 MET A N 1
ATOM 1652 C CA . MET A 1 217 ? -21.656 -3.016 5.18 1 98.69 217 MET A CA 1
ATOM 1653 C C . MET A 1 217 ? -21.703 -4.512 4.895 1 98.69 217 MET A C 1
ATOM 1655 O O . MET A 1 217 ? -22.312 -5.277 5.648 1 98.69 217 MET A O 1
ATOM 1659 N N . LYS A 1 218 ? -21.031 -4.875 3.848 1 96.94 218 LYS A N 1
ATOM 1660 C CA . LYS A 1 218 ? -20.891 -6.273 3.439 1 96.94 218 LYS A CA 1
ATOM 1661 C C . LYS A 1 218 ? -20.156 -7.086 4.5 1 96.94 218 LYS A C 1
ATOM 1663 O O . LYS A 1 218 ? -19.203 -6.598 5.117 1 96.94 218 LYS A O 1
ATOM 1668 N N . ASP A 1 219 ? -20.641 -8.359 4.727 1 97.81 219 ASP A N 1
ATOM 1669 C CA . ASP A 1 219 ? -19.844 -9.25 5.559 1 97.81 219 ASP A CA 1
ATOM 1670 C C . ASP A 1 219 ? -18.438 -9.391 5.008 1 97.81 219 ASP A C 1
ATOM 1672 O O . ASP A 1 219 ? -18.25 -9.586 3.803 1 97.81 219 ASP A O 1
ATOM 1676 N N . GLY A 1 220 ? -17.438 -9.203 5.879 1 98.06 220 GLY A N 1
ATOM 1677 C CA . GLY A 1 220 ? -16.047 -9.352 5.461 1 98.06 220 GLY A CA 1
ATOM 1678 C C . GLY A 1 220 ? -15.43 -8.047 4.984 1 98.06 220 GLY A C 1
ATOM 1679 O O . GLY A 1 220 ? -14.242 -8.008 4.66 1 98.06 220 GLY A O 1
ATOM 1680 N N . ALA A 1 221 ? -16.25 -6.945 4.984 1 98.81 221 ALA A N 1
ATOM 1681 C CA . ALA A 1 221 ? -15.75 -5.664 4.477 1 98.81 221 ALA A CA 1
ATOM 1682 C C . ALA A 1 221 ? -14.734 -5.055 5.434 1 98.81 221 ALA A C 1
ATOM 1684 O O . ALA A 1 221 ? -14.664 -5.43 6.605 1 98.81 221 ALA A O 1
ATOM 1685 N N . LEU A 1 222 ? -13.938 -4.156 4.922 1 98.94 222 LEU A N 1
ATOM 1686 C CA . LEU A 1 222 ? -12.945 -3.395 5.664 1 98.94 222 LEU A CA 1
ATOM 1687 C C . LEU A 1 222 ? -13.352 -1.93 5.777 1 98.94 222 LEU A C 1
ATOM 1689 O O . LEU A 1 222 ? -13.648 -1.284 4.77 1 98.94 222 LEU A O 1
ATOM 1693 N N . LEU A 1 223 ? -13.43 -1.438 6.984 1 98.94 223 LEU A N 1
ATOM 1694 C CA . LEU A 1 223 ? -13.617 -0.013 7.234 1 98.94 223 LEU A CA 1
ATOM 1695 C C . LEU A 1 223 ? -12.281 0.67 7.508 1 98.94 223 LEU A C 1
ATOM 1697 O O . LEU A 1 223 ? -11.531 0.244 8.391 1 98.94 223 LEU A O 1
ATOM 1701 N N . VAL A 1 224 ? -11.953 1.698 6.762 1 98.94 224 VAL A N 1
ATOM 1702 C CA . VAL A 1 224 ? -10.742 2.486 6.961 1 98.94 224 VAL A CA 1
ATOM 1703 C C . VAL A 1 224 ? -11.109 3.912 7.359 1 98.94 224 VAL A C 1
ATOM 1705 O O . VAL A 1 224 ? -11.797 4.613 6.613 1 98.94 224 VAL A O 1
ATOM 1708 N N . ASN A 1 225 ? -10.68 4.352 8.531 1 98.88 225 ASN A N 1
ATOM 1709 C CA . ASN A 1 225 ? -11 5.699 8.984 1 98.88 225 ASN A CA 1
ATOM 1710 C C . ASN A 1 225 ? -9.766 6.594 8.992 1 98.88 225 ASN A C 1
ATOM 1712 O O . ASN A 1 225 ? -8.891 6.449 9.852 1 98.88 225 ASN A O 1
ATOM 1716 N N . MET A 1 226 ? -9.68 7.484 8.047 1 97.94 226 MET A N 1
ATOM 1717 C CA . MET A 1 226 ? -8.625 8.484 7.941 1 97.94 226 MET A CA 1
ATOM 1718 C C . MET A 1 226 ? -9.148 9.867 8.32 1 97.94 226 MET A C 1
ATOM 1720 O O . MET A 1 226 ? -8.43 10.859 8.188 1 97.94 226 MET A O 1
ATOM 1724 N N . ALA A 1 227 ? -10.391 9.93 8.711 1 96 227 ALA A N 1
ATOM 1725 C CA . ALA A 1 227 ? -11.047 11.203 9.023 1 96 227 ALA A CA 1
ATOM 1726 C C . ALA A 1 227 ? -10.734 11.641 10.453 1 96 227 ALA A C 1
ATOM 1728 O O . ALA A 1 227 ? -9.586 11.969 10.766 1 96 227 ALA A O 1
ATOM 1729 N N . ARG A 1 228 ? -11.711 11.625 11.289 1 95 228 ARG A N 1
ATOM 1730 C CA . ARG A 1 228 ? -11.633 11.836 12.734 1 95 228 ARG A CA 1
ATOM 1731 C C . ARG A 1 228 ? -12.305 10.695 13.492 1 95 228 ARG A C 1
ATOM 1733 O O . ARG A 1 228 ? -13.234 10.062 12.977 1 95 228 ARG A O 1
ATOM 1740 N N . GLY A 1 229 ? -11.789 10.43 14.68 1 97.69 229 GLY A N 1
ATOM 1741 C CA . GLY A 1 229 ? -12.336 9.32 15.445 1 97.69 229 GLY A CA 1
ATOM 1742 C C . GLY A 1 229 ? -13.836 9.414 15.648 1 97.69 229 GLY A C 1
ATOM 1743 O O . GLY A 1 229 ? -14.547 8.414 15.539 1 97.69 229 GLY A O 1
ATOM 1744 N N . ALA A 1 230 ? -14.344 10.648 15.766 1 97.62 230 ALA A N 1
ATOM 1745 C CA . ALA A 1 230 ? -15.734 10.875 16.156 1 97.62 230 ALA A CA 1
ATOM 1746 C C . ALA A 1 230 ? -16.672 10.688 14.969 1 97.62 230 ALA A C 1
ATOM 1748 O O . ALA A 1 230 ? -17.891 10.703 15.133 1 97.62 230 ALA A O 1
ATOM 1749 N N . VAL A 1 231 ? -16.156 10.422 13.82 1 98.25 231 VAL A N 1
ATOM 1750 C CA . VAL A 1 231 ? -16.984 10.102 12.656 1 98.25 231 VAL A CA 1
ATOM 1751 C C . VAL A 1 231 ? -17.578 8.703 12.82 1 98.25 231 VAL A C 1
ATOM 1753 O O . VAL A 1 231 ? -18.656 8.422 12.305 1 98.25 231 VAL A O 1
ATOM 1756 N N . VAL A 1 232 ? -16.922 7.867 13.562 1 98.88 232 VAL A N 1
ATOM 1757 C CA . VAL A 1 232 ? -17.328 6.484 13.789 1 98.88 232 VAL A CA 1
ATOM 1758 C C . VAL A 1 232 ? -17.844 6.324 15.219 1 98.88 232 VAL A C 1
ATOM 1760 O O . VAL A 1 232 ? -17.219 6.805 16.156 1 98.88 232 VAL A O 1
ATOM 1763 N N . ASP A 1 233 ? -18.969 5.742 15.359 1 98.75 233 ASP A N 1
ATOM 1764 C CA . ASP A 1 233 ? -19.422 5.324 16.688 1 98.75 233 ASP A CA 1
ATOM 1765 C C . ASP A 1 233 ? -18.625 4.129 17.188 1 98.75 233 ASP A C 1
ATOM 1767 O O . ASP A 1 233 ? -18.844 2.996 16.75 1 98.75 233 ASP A O 1
ATOM 1771 N N . THR A 1 234 ? -17.797 4.379 18.172 1 98.62 234 THR A N 1
ATOM 1772 C CA . THR A 1 234 ? -16.828 3.389 18.609 1 98.62 234 THR A CA 1
ATOM 1773 C C . THR A 1 234 ? -17.516 2.17 19.203 1 98.62 234 THR A C 1
ATOM 1775 O O . THR A 1 234 ? -17.109 1.033 18.984 1 98.62 234 THR A O 1
ATOM 1778 N N . THR A 1 235 ? -18.547 2.43 19.953 1 98.44 235 THR A N 1
ATOM 1779 C CA . THR A 1 235 ? -19.297 1.327 20.562 1 98.44 235 THR A CA 1
ATOM 1780 C C . THR A 1 235 ? -19.906 0.431 19.484 1 98.44 235 THR A C 1
ATOM 1782 O O . THR A 1 235 ? -19.797 -0.795 19.562 1 98.44 235 THR A O 1
ATOM 1785 N N . ALA A 1 236 ? -20.516 1.028 18.531 1 98.75 236 ALA A N 1
ATOM 1786 C CA . ALA A 1 236 ? -21.094 0.273 17.438 1 98.75 236 ALA A CA 1
ATOM 1787 C C . ALA A 1 236 ? -20.016 -0.487 16.656 1 98.75 236 ALA A C 1
ATOM 1789 O O . ALA A 1 236 ? -20.234 -1.635 16.25 1 98.75 236 ALA A O 1
ATOM 1790 N N . LEU A 1 237 ? -18.922 0.122 16.422 1 98.88 237 LEU A N 1
ATOM 1791 C CA . LEU A 1 237 ? -17.828 -0.513 15.688 1 98.88 237 LEU A CA 1
ATOM 1792 C C . LEU A 1 237 ? -17.328 -1.741 16.438 1 98.88 237 LEU A C 1
ATOM 1794 O O . LEU A 1 237 ? -17.094 -2.793 15.828 1 98.88 237 LEU A O 1
ATOM 1798 N N . LEU A 1 238 ? -17.141 -1.594 17.734 1 98.75 238 LEU A N 1
ATOM 1799 C CA . LEU A 1 238 ? -16.656 -2.697 18.562 1 98.75 238 LEU A CA 1
ATOM 1800 C C . LEU A 1 238 ? -17.562 -3.908 18.438 1 98.75 238 LEU A C 1
ATOM 1802 O O . LEU A 1 238 ? -17.094 -5.043 18.359 1 98.75 238 LEU A O 1
ATOM 1806 N N . ALA A 1 239 ? -18.828 -3.66 18.422 1 98.5 239 ALA A N 1
ATOM 1807 C CA . ALA A 1 239 ? -19.781 -4.75 18.297 1 98.5 239 ALA A CA 1
ATOM 1808 C C . ALA A 1 239 ? -19.578 -5.516 17 1 98.5 239 ALA A C 1
ATOM 1810 O O . ALA A 1 239 ? -19.578 -6.75 16.984 1 98.5 239 ALA A O 1
ATOM 1811 N N . GLU A 1 240 ? -19.406 -4.832 15.883 1 98.56 240 GLU A N 1
ATOM 1812 C CA . GLU A 1 240 ? -19.188 -5.453 14.578 1 98.56 240 GLU A CA 1
ATOM 1813 C C . GLU A 1 240 ? -17.859 -6.207 14.539 1 98.56 240 GLU A C 1
ATOM 1815 O O . GLU A 1 240 ? -17.781 -7.309 13.992 1 98.56 240 GLU A O 1
ATOM 1820 N N . LEU A 1 241 ? -16.859 -5.633 15.109 1 98.62 241 LEU A N 1
ATOM 1821 C CA . LEU A 1 241 ? -15.531 -6.246 15.117 1 98.62 241 LEU A CA 1
ATOM 1822 C C . LEU A 1 241 ? -15.523 -7.523 15.953 1 98.62 241 LEU A C 1
ATOM 1824 O O . LEU A 1 241 ? -14.969 -8.539 15.531 1 98.62 241 LEU A O 1
ATOM 1828 N N . GLU A 1 242 ? -16.109 -7.469 17.078 1 98 242 GLU A N 1
ATOM 1829 C CA . GLU A 1 242 ? -16.141 -8.609 17.984 1 98 242 GLU A CA 1
ATOM 1830 C C . GLU A 1 242 ? -16.906 -9.781 17.375 1 98 242 GLU A C 1
ATOM 1832 O O . GLU A 1 242 ? -16.578 -10.945 17.625 1 98 242 GLU A O 1
ATOM 1837 N N . SER A 1 243 ? -17.891 -9.508 16.562 1 97.31 243 SER A N 1
ATOM 1838 C CA . SER A 1 243 ? -18.641 -10.555 15.883 1 97.31 243 SER A CA 1
ATOM 1839 C C . SER A 1 243 ? -17.828 -11.148 14.727 1 97.31 243 SER A C 1
ATOM 1841 O O . SER A 1 243 ? -18.156 -12.219 14.219 1 97.31 243 SER A O 1
ATOM 1843 N N . GLY A 1 244 ? -16.891 -10.406 14.258 1 97.44 244 GLY A N 1
ATOM 1844 C CA . GLY A 1 244 ? -16.078 -10.844 13.141 1 97.44 244 GLY A CA 1
ATOM 1845 C C . GLY A 1 244 ? -16.688 -10.539 11.789 1 97.44 244 GLY A C 1
ATOM 1846 O O . GLY A 1 244 ? -16.219 -11.016 10.766 1 97.44 244 GLY A O 1
ATOM 1847 N N . ARG A 1 245 ? -17.703 -9.734 11.805 1 97.81 245 ARG A N 1
ATOM 1848 C CA . ARG A 1 245 ? -18.438 -9.477 10.562 1 97.81 245 ARG A CA 1
ATOM 1849 C C . ARG A 1 245 ? -17.625 -8.57 9.641 1 97.81 245 ARG A C 1
ATOM 1851 O O . ARG A 1 245 ? -17.656 -8.742 8.414 1 97.81 245 ARG A O 1
ATOM 1858 N N . ILE A 1 246 ? -16.984 -7.516 10.242 1 98.62 246 ILE A N 1
ATOM 1859 C CA . ILE A 1 246 ? -16.141 -6.621 9.453 1 98.62 246 ILE A CA 1
ATOM 1860 C C . ILE A 1 246 ? -14.797 -6.434 10.148 1 98.62 246 ILE A C 1
ATOM 1862 O O . ILE A 1 246 ? -14.609 -6.852 11.297 1 98.62 246 ILE A O 1
ATOM 1866 N N . THR A 1 247 ? -13.797 -5.973 9.484 1 98.81 247 THR A N 1
ATOM 1867 C CA . THR A 1 247 ? -12.508 -5.543 10.023 1 98.81 247 THR A CA 1
ATOM 1868 C C . THR A 1 247 ? -12.328 -4.035 9.852 1 98.81 247 THR A C 1
ATOM 1870 O O . THR A 1 247 ? -13.148 -3.375 9.211 1 98.81 247 THR A O 1
ATOM 1873 N N . ALA A 1 248 ? -11.312 -3.479 10.516 1 98.94 248 ALA A N 1
ATOM 1874 C CA . ALA A 1 248 ? -11.133 -2.031 10.43 1 98.94 248 ALA A CA 1
ATOM 1875 C C . ALA A 1 248 ? -9.664 -1.649 10.492 1 98.94 248 ALA A C 1
ATOM 1877 O O . ALA A 1 248 ? -8.859 -2.35 11.117 1 98.94 248 ALA A O 1
ATOM 1878 N N . ALA A 1 249 ? -9.289 -0.641 9.844 1 98.94 249 ALA A N 1
ATOM 1879 C CA . ALA A 1 249 ? -8.031 0.082 9.992 1 98.94 249 ALA A CA 1
ATOM 1880 C C . ALA A 1 249 ? -8.273 1.54 10.367 1 98.94 249 ALA A C 1
ATOM 1882 O O . ALA A 1 249 ? -8.977 2.264 9.656 1 98.94 249 ALA A O 1
ATOM 1883 N N . LEU A 1 250 ? -7.719 1.932 11.5 1 98.88 250 LEU A N 1
ATOM 1884 C CA . LEU A 1 250 ? -8.055 3.23 12.07 1 98.88 250 LEU A CA 1
ATOM 1885 C C . LEU A 1 250 ? -6.797 4.066 12.297 1 98.88 250 LEU A C 1
ATOM 1887 O O . LEU A 1 250 ? -5.953 3.721 13.125 1 98.88 250 LEU A O 1
ATOM 1891 N N . ASP A 1 251 ? -6.695 5.164 11.586 1 98.62 251 ASP A N 1
ATOM 1892 C CA . ASP A 1 251 ? -5.617 6.109 11.859 1 98.62 251 ASP A CA 1
ATOM 1893 C C . ASP A 1 251 ? -6.004 7.078 12.977 1 98.62 251 ASP A C 1
ATOM 1895 O O . ASP A 1 251 ? -5.141 7.742 13.555 1 98.62 251 ASP A O 1
ATOM 1899 N N . VAL A 1 252 ? -7.301 7.176 13.234 1 97.44 252 VAL A N 1
ATOM 1900 C CA . VAL A 1 252 ? -7.883 8.047 14.242 1 97.44 252 VAL A CA 1
ATOM 1901 C C . VAL A 1 252 ? -8.891 7.266 15.086 1 97.44 252 VAL A C 1
ATOM 1903 O O . VAL A 1 252 ? -9.508 6.316 14.602 1 97.44 252 VAL A O 1
ATOM 1906 N N . THR A 1 253 ? -9 7.609 16.297 1 98.19 253 THR A N 1
ATOM 1907 C CA . THR A 1 253 ? -9.914 6.938 17.203 1 98.19 253 THR A CA 1
ATOM 1908 C C . THR A 1 253 ? -10.648 7.953 18.078 1 98.19 253 THR A C 1
ATOM 1910 O O . THR A 1 253 ? -10.32 9.141 18.062 1 98.19 253 THR A O 1
ATOM 1913 N N . ASP A 1 254 ? -11.57 7.516 18.734 1 97.31 254 ASP A N 1
ATOM 1914 C CA . ASP A 1 254 ? -12.258 8.281 19.766 1 97.31 254 ASP A CA 1
ATOM 1915 C C . ASP A 1 254 ? -12.375 7.48 21.062 1 97.31 254 ASP A C 1
ATOM 1917 O O . ASP A 1 254 ? -13.141 6.52 21.141 1 97.31 254 ASP A O 1
ATOM 1921 N N . PRO A 1 255 ? -11.695 7.797 22.078 1 96.81 255 PRO A N 1
ATOM 1922 C CA . PRO A 1 255 ? -10.828 8.961 22.281 1 96.81 255 PRO A CA 1
ATOM 1923 C C . PRO A 1 255 ? -9.5 8.836 21.531 1 96.81 255 PRO A C 1
ATOM 1925 O O . PRO A 1 255 ? -9.148 7.75 21.062 1 96.81 255 PRO A O 1
ATOM 1928 N N . GLU A 1 256 ? -8.789 10.016 21.469 1 94.56 256 GLU A N 1
ATOM 1929 C CA . GLU A 1 256 ? -7.465 10.078 20.859 1 94.56 256 GLU A CA 1
ATOM 1930 C C . GLU A 1 256 ? -6.527 10.969 21.672 1 94.56 256 GLU A C 1
ATOM 1932 O O . GLU A 1 256 ? -6.816 12.141 21.906 1 94.56 256 GLU A O 1
ATOM 1937 N N . PRO A 1 257 ? -5.441 10.453 22.109 1 95.25 257 PRO A N 1
ATOM 1938 C CA . PRO A 1 257 ? -4.91 9.109 21.875 1 95.25 257 PRO A CA 1
ATOM 1939 C C . PRO A 1 257 ? -5.762 8.023 22.531 1 95.25 257 PRO A C 1
ATOM 1941 O O . PRO A 1 257 ? -6.445 8.273 23.516 1 95.25 257 PRO A O 1
ATOM 1944 N N . LEU A 1 258 ? -5.656 6.832 21.922 1 98.06 258 LEU A N 1
ATOM 1945 C CA . LEU A 1 258 ? -6.391 5.707 22.484 1 98.06 258 LEU A CA 1
ATOM 1946 C C . LEU A 1 258 ? -5.777 5.27 23.812 1 98.06 258 LEU A C 1
ATOM 1948 O O . LEU A 1 258 ? -4.598 4.922 23.875 1 98.06 258 LEU A O 1
ATOM 1952 N N . PRO A 1 259 ? -6.516 5.324 24.844 1 97.62 259 PRO A N 1
ATOM 1953 C CA . PRO A 1 259 ? -5.926 5.031 26.156 1 97.62 259 PRO A CA 1
ATOM 1954 C C . PRO A 1 259 ? -5.652 3.545 26.359 1 97.62 259 PRO A C 1
ATOM 1956 O O . PRO A 1 259 ? -6.348 2.701 25.797 1 97.62 259 PRO A O 1
ATOM 1959 N N . GLU A 1 260 ? -4.68 3.309 27.219 1 97.75 260 GLU A N 1
ATOM 1960 C CA . GLU A 1 260 ? -4.43 1.937 27.656 1 97.75 260 GLU A CA 1
ATOM 1961 C C . GLU A 1 260 ? -5.691 1.301 28.234 1 97.75 260 GLU A C 1
ATOM 1963 O O . GLU A 1 260 ? -6.445 1.95 28.953 1 97.75 260 GLU A O 1
ATOM 1968 N N . GLY A 1 261 ? -5.898 0.055 27.859 1 98.25 261 GLY A N 1
ATOM 1969 C CA . GLY A 1 261 ? -7.051 -0.663 28.375 1 98.25 261 GLY A CA 1
ATOM 1970 C C . GLY A 1 261 ? -8.266 -0.579 27.469 1 98.25 261 GLY A C 1
ATOM 1971 O O . GLY A 1 261 ? -9.234 -1.324 27.656 1 98.25 261 GLY A O 1
ATOM 1972 N N . HIS A 1 262 ? -8.234 0.313 26.594 1 98.44 262 HIS A N 1
ATOM 1973 C CA . HIS A 1 262 ? -9.383 0.435 25.703 1 98.44 262 HIS A CA 1
ATOM 1974 C C . HIS A 1 262 ? -9.562 -0.825 24.859 1 98.44 262 HIS A C 1
ATOM 1976 O O . HIS A 1 262 ? -8.594 -1.341 24.297 1 98.44 262 HIS A O 1
ATOM 1982 N N . PRO A 1 263 ? -10.742 -1.29 24.641 1 98.25 263 PRO A N 1
ATOM 1983 C CA . PRO A 1 263 ? -10.977 -2.57 23.969 1 98.25 263 PRO A CA 1
ATOM 1984 C C . PRO A 1 263 ? -10.617 -2.533 22.484 1 98.25 263 PRO A C 1
ATOM 1986 O O . PRO A 1 263 ? -10.352 -3.576 21.891 1 98.25 263 PRO A O 1
ATOM 1989 N N . LEU A 1 264 ? -10.547 -1.408 21.891 1 98.19 264 LEU A N 1
ATOM 1990 C CA . LEU A 1 264 ? -10.234 -1.273 20.469 1 98.19 264 LEU A CA 1
ATOM 1991 C C . LEU A 1 264 ? -8.844 -1.807 20.156 1 98.19 264 LEU A C 1
ATOM 1993 O O . LEU A 1 264 ? -8.586 -2.289 19.062 1 98.19 264 LEU A O 1
ATOM 1997 N N . TRP A 1 265 ? -7.965 -1.747 21.125 1 98.44 265 TRP A N 1
ATOM 1998 C CA . TRP A 1 265 ? -6.586 -2.186 20.922 1 98.44 265 TRP A CA 1
ATOM 1999 C C . TRP A 1 265 ? -6.539 -3.645 20.484 1 98.44 265 TRP A C 1
ATOM 2001 O O . TRP A 1 265 ? -5.656 -4.043 19.719 1 98.44 265 TRP A O 1
ATOM 2011 N N . HIS A 1 266 ? -7.523 -4.383 20.938 1 97.81 266 HIS A N 1
ATOM 2012 C CA . HIS A 1 266 ? -7.406 -5.828 20.781 1 97.81 266 HIS A CA 1
ATOM 2013 C C . HIS A 1 266 ? -8.617 -6.402 20.062 1 97.81 266 HIS A C 1
ATOM 2015 O O . HIS A 1 266 ? -8.781 -7.621 19.984 1 97.81 266 HIS A O 1
ATOM 2021 N N . ALA A 1 267 ? -9.516 -5.527 19.594 1 98.31 267 ALA A N 1
ATOM 2022 C CA . ALA A 1 267 ? -10.633 -6.027 18.797 1 98.31 267 ALA A CA 1
ATOM 2023 C C . ALA A 1 267 ? -10.141 -6.824 17.594 1 98.31 267 ALA A C 1
ATOM 2025 O O . ALA A 1 267 ? -9.164 -6.438 16.938 1 98.31 267 ALA A O 1
ATOM 2026 N N . PRO A 1 268 ? -10.789 -7.938 17.281 1 98.06 268 PRO A N 1
ATOM 2027 C CA . PRO A 1 268 ? -10.336 -8.758 16.156 1 98.06 268 PRO A CA 1
ATOM 2028 C C . PRO A 1 268 ? -10.383 -8 14.828 1 98.06 268 PRO A C 1
ATOM 2030 O O . PRO A 1 268 ? -11.359 -7.312 14.531 1 98.06 268 PRO A O 1
ATOM 2033 N N . GLY A 1 269 ? -9.289 -8.102 14.094 1 97.94 269 GLY A N 1
ATOM 2034 C CA . GLY A 1 269 ? -9.273 -7.578 12.734 1 97.94 269 GLY A CA 1
ATOM 2035 C C . GLY A 1 269 ? -9.016 -6.086 12.672 1 97.94 269 GLY A C 1
ATOM 2036 O O . GLY A 1 269 ? -9.227 -5.457 11.633 1 97.94 269 GLY A O 1
ATOM 2037 N N . VAL A 1 270 ? -8.539 -5.465 13.789 1 98.69 270 VAL A N 1
ATOM 2038 C CA . VAL A 1 270 ? -8.32 -4.023 13.805 1 98.69 270 VAL A CA 1
ATOM 2039 C C . VAL A 1 270 ? -6.828 -3.73 13.641 1 98.69 270 VAL A C 1
ATOM 2041 O O . VAL A 1 270 ? -5.984 -4.41 14.234 1 98.69 270 VAL A O 1
ATOM 2044 N N . LEU A 1 271 ? -6.488 -2.83 12.805 1 98.88 271 LEU A N 1
ATOM 2045 C CA . LEU A 1 271 ? -5.156 -2.246 12.664 1 98.88 271 LEU A CA 1
ATOM 2046 C C . LEU A 1 271 ? -5.18 -0.757 12.992 1 98.88 271 LEU A C 1
ATOM 2048 O O . LEU A 1 271 ? -5.98 -0.007 12.43 1 98.88 271 LEU A O 1
ATOM 2052 N N . ILE A 1 272 ? -4.367 -0.323 13.914 1 98.81 272 ILE A N 1
ATOM 2053 C CA . ILE A 1 272 ? -4.398 1.061 14.375 1 98.81 272 ILE A CA 1
ATOM 2054 C C . ILE A 1 272 ? -3.072 1.743 14.047 1 98.81 272 ILE A C 1
ATOM 2056 O O . ILE A 1 272 ? -2 1.221 14.367 1 98.81 272 ILE A O 1
ATOM 2060 N N . SER A 1 273 ? -3.104 2.791 13.32 1 98.25 273 SER A N 1
ATOM 2061 C CA . SER A 1 273 ? -1.992 3.729 13.211 1 98.25 273 SER A CA 1
ATOM 2062 C C . SER A 1 273 ? -2.277 5.016 13.969 1 98.25 273 SER A C 1
ATOM 2064 O O . SER A 1 273 ? -3.422 5.473 14.023 1 98.25 273 SER A O 1
ATOM 2066 N N . PRO A 1 274 ? -1.384 5.562 14.656 1 97.31 274 PRO A N 1
ATOM 2067 C CA . PRO A 1 274 ? -1.592 6.664 15.602 1 97.31 274 PRO A CA 1
ATOM 2068 C C . PRO A 1 274 ? -1.562 8.031 14.922 1 97.31 274 PRO A C 1
ATOM 2070 O O . PRO A 1 274 ? -0.632 8.812 15.141 1 97.31 274 PRO A O 1
ATOM 2073 N N . HIS A 1 275 ? -2.637 8.312 14.195 1 94.12 275 HIS A N 1
ATOM 2074 C CA . HIS A 1 275 ? -2.791 9.602 13.531 1 94.12 275 HIS A CA 1
ATOM 2075 C C . HIS A 1 275 ? -1.533 9.977 12.75 1 94.12 275 HIS A C 1
ATOM 2077 O O . HIS A 1 275 ? -0.997 11.07 12.922 1 94.12 275 HIS A O 1
ATOM 2083 N N . ALA A 1 276 ? -1.105 9.094 11.844 1 96.38 276 ALA A N 1
ATOM 2084 C CA . ALA A 1 276 ? 0.198 9.141 11.188 1 96.38 276 ALA A CA 1
ATOM 2085 C C . ALA A 1 276 ? 0.06 9.562 9.727 1 96.38 276 ALA A C 1
ATOM 2087 O O . ALA A 1 276 ? 1.021 9.484 8.961 1 96.38 276 ALA A O 1
ATOM 2088 N N . GLY A 1 277 ? -1.053 9.977 9.289 1 95.25 277 GLY A N 1
ATOM 2089 C CA . GLY A 1 277 ? -1.308 10.328 7.898 1 95.25 277 GLY A CA 1
ATOM 2090 C C . GLY A 1 277 ? -0.436 11.461 7.402 1 95.25 277 GLY A C 1
ATOM 2091 O O . GLY A 1 277 ? 0.124 11.391 6.305 1 95.25 277 GLY A O 1
ATOM 2092 N N . GLY A 1 278 ? -0.228 12.469 8.203 1 92.5 278 GLY A N 1
ATOM 2093 C CA . GLY A 1 278 ? 0.354 13.727 7.762 1 92.5 278 GLY A CA 1
ATOM 2094 C C . GLY A 1 278 ? 1.859 13.789 7.945 1 92.5 278 GLY A C 1
ATOM 2095 O O . GLY A 1 278 ? 2.592 14.102 7.004 1 92.5 278 GLY A O 1
ATOM 2096 N N . PRO A 1 279 ? 2.352 13.406 9.086 1 92 279 PRO A N 1
ATOM 2097 C CA . PRO A 1 279 ? 3.756 13.656 9.414 1 92 279 PRO A CA 1
ATOM 2098 C C . PRO A 1 279 ? 4.707 12.688 8.727 1 92 279 PRO A C 1
ATOM 2100 O O . PRO A 1 279 ? 5.094 11.672 9.312 1 92 279 PRO A O 1
ATOM 2103 N N . THR A 1 280 ? 5.133 13.07 7.539 1 96.38 280 THR A N 1
ATOM 2104 C CA . THR A 1 280 ? 6.074 12.258 6.773 1 96.38 280 THR A CA 1
ATOM 2105 C C . THR A 1 280 ? 7.086 13.141 6.047 1 96.38 280 THR A C 1
ATOM 2107 O O . THR A 1 280 ? 6.992 14.375 6.098 1 96.38 280 THR A O 1
ATOM 2110 N N . SER A 1 281 ? 8.031 12.516 5.383 1 96.88 281 SER A N 1
ATOM 2111 C CA . SER A 1 281 ? 9.039 13.203 4.578 1 96.88 281 SER A CA 1
ATOM 2112 C C . SER A 1 281 ? 8.398 13.922 3.395 1 96.88 281 SER A C 1
ATOM 2114 O O . SER A 1 281 ? 9.039 14.758 2.752 1 96.88 281 SER A O 1
ATOM 2116 N N . ALA A 1 282 ? 7.109 13.695 3.145 1 96.69 282 ALA A N 1
ATOM 2117 C CA . ALA A 1 282 ? 6.414 14.391 2.061 1 96.69 282 ALA A CA 1
ATOM 2118 C C . ALA A 1 282 ? 6.035 15.812 2.471 1 96.69 282 ALA A C 1
ATOM 2120 O O . ALA A 1 282 ? 5.703 16.641 1.621 1 96.69 282 ALA A O 1
ATOM 2121 N N . PHE A 1 283 ? 6.113 16.094 3.789 1 95.75 283 PHE A N 1
ATOM 2122 C CA . PHE A 1 283 ? 5.629 17.328 4.375 1 95.75 283 PHE A CA 1
ATOM 2123 C C . PHE A 1 283 ? 6.492 18.516 3.936 1 95.75 283 PHE A C 1
ATOM 2125 O O . PHE A 1 283 ? 5.98 19.5 3.396 1 95.75 283 PHE A O 1
ATOM 2132 N N . ARG A 1 284 ? 7.703 18.406 3.969 1 94.44 284 ARG A N 1
ATOM 2133 C CA . ARG A 1 284 ? 8.602 19.547 3.895 1 94.44 284 ARG A CA 1
ATOM 2134 C C . ARG A 1 284 ? 8.562 20.188 2.51 1 94.44 284 ARG A C 1
ATOM 2136 O O . ARG A 1 284 ? 8.328 21.391 2.383 1 94.44 284 ARG A O 1
ATOM 2143 N N . PRO A 1 285 ? 8.742 19.344 1.457 1 95.38 285 PRO A N 1
ATOM 2144 C CA . PRO A 1 285 ? 8.711 20 0.149 1 95.38 285 PRO A CA 1
ATOM 2145 C C . PRO A 1 285 ? 7.367 20.672 -0.136 1 95.38 285 PRO A C 1
ATOM 2147 O O . PRO A 1 285 ? 7.324 21.719 -0.783 1 95.38 285 PRO A O 1
ATOM 2150 N N . ARG A 1 286 ? 6.355 20.188 0.348 1 96.69 286 ARG A N 1
ATOM 2151 C CA . ARG A 1 286 ? 5.016 20.688 0.062 1 96.69 286 ARG A CA 1
ATOM 2152 C C . ARG A 1 286 ? 4.691 21.906 0.917 1 96.69 286 ARG A C 1
ATOM 2154 O O . ARG A 1 286 ? 4.098 22.875 0.432 1 96.69 286 ARG A O 1
ATOM 2161 N N . VAL A 1 287 ? 5.137 21.875 2.156 1 96.62 287 VAL A N 1
ATOM 2162 C CA . VAL A 1 287 ? 4.848 23.016 3.023 1 96.62 287 VAL A CA 1
ATOM 2163 C C . VAL A 1 287 ? 5.719 24.203 2.619 1 96.62 287 VAL A C 1
ATOM 2165 O O . VAL A 1 287 ? 5.285 25.359 2.701 1 96.62 287 VAL A O 1
ATOM 2168 N N . MET A 1 288 ? 6.934 24 2.129 1 97.06 288 MET A N 1
ATOM 2169 C CA . MET A 1 288 ? 7.793 25.062 1.638 1 97.06 288 MET A CA 1
ATOM 2170 C C . MET A 1 288 ? 7.152 25.781 0.446 1 97.06 288 MET A C 1
ATOM 2172 O O . MET A 1 288 ? 7.176 27 0.361 1 97.06 288 MET A O 1
ATOM 2176 N N . ARG A 1 289 ? 6.59 24.953 -0.374 1 96.56 289 ARG A N 1
ATOM 2177 C CA . ARG A 1 289 ? 5.898 25.516 -1.525 1 96.56 289 ARG A CA 1
ATOM 2178 C C . ARG A 1 289 ? 4.707 26.359 -1.086 1 96.56 289 ARG A C 1
ATOM 2180 O O . ARG A 1 289 ? 4.48 27.453 -1.615 1 96.56 289 ARG A O 1
ATOM 2187 N N . LEU A 1 290 ? 3.947 25.875 -0.156 1 97.25 290 LEU A N 1
ATOM 2188 C CA . LEU A 1 290 ? 2.801 26.609 0.366 1 97.25 290 LEU A CA 1
ATOM 2189 C C . LEU A 1 290 ? 3.238 27.938 0.977 1 97.25 290 LEU A C 1
ATOM 2191 O O . LEU A 1 290 ? 2.678 28.984 0.658 1 97.25 290 LEU A O 1
ATOM 2195 N N . LEU A 1 291 ? 4.285 27.875 1.8 1 97.62 291 LEU A N 1
ATOM 2196 C CA . LEU A 1 291 ? 4.746 29.078 2.494 1 97.62 291 LEU A CA 1
ATOM 2197 C C . LEU A 1 291 ? 5.285 30.109 1.504 1 97.62 291 LEU A C 1
ATOM 2199 O O . LEU A 1 291 ? 4.996 31.297 1.622 1 97.62 291 LEU A O 1
ATOM 2203 N N . ARG A 1 292 ? 6.02 29.594 0.525 1 97.44 292 ARG A N 1
ATOM 2204 C CA . ARG A 1 292 ? 6.523 30.5 -0.505 1 97.44 292 ARG A CA 1
ATOM 2205 C C . ARG A 1 292 ? 5.379 31.203 -1.228 1 97.44 292 ARG A C 1
ATOM 2207 O O . ARG A 1 292 ? 5.414 32.406 -1.423 1 97.44 292 ARG A O 1
ATOM 2214 N N . SER A 1 293 ? 4.434 30.453 -1.569 1 97.75 293 SER A N 1
ATOM 2215 C CA . SER A 1 293 ? 3.291 31 -2.299 1 97.75 293 SER A CA 1
ATOM 2216 C C . SER A 1 293 ? 2.51 31.984 -1.444 1 97.75 293 SER A C 1
ATOM 2218 O O . SER A 1 293 ? 2.205 33.094 -1.893 1 97.75 293 SER A O 1
ATOM 2220 N N . GLN A 1 294 ? 2.225 31.641 -0.211 1 98.06 294 GLN A N 1
ATOM 2221 C CA . GLN A 1 294 ? 1.45 32.469 0.704 1 98.06 294 GLN A CA 1
ATOM 2222 C C . GLN A 1 294 ? 2.186 33.781 1.021 1 98.06 294 GLN A C 1
ATOM 2224 O O . GLN A 1 294 ? 1.586 34.844 1.009 1 98.06 294 GLN A O 1
ATOM 2229 N N . LEU A 1 295 ? 3.469 33.688 1.24 1 97.94 295 LEU A N 1
ATOM 2230 C CA . LEU A 1 295 ? 4.258 34.875 1.601 1 97.94 295 LEU A CA 1
ATOM 2231 C C . LEU A 1 295 ? 4.43 35.781 0.403 1 97.94 295 LEU A C 1
ATOM 2233 O O . LEU A 1 295 ? 4.457 37 0.558 1 97.94 295 LEU A O 1
ATOM 2237 N N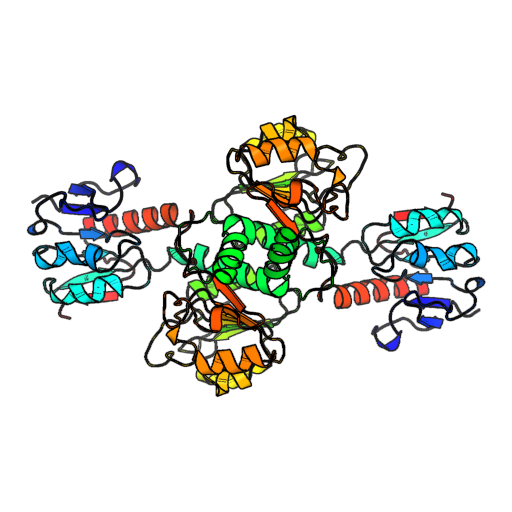 . SER A 1 296 ? 4.555 35.188 -0.763 1 97.75 296 SER A N 1
ATOM 2238 C CA . SER A 1 296 ? 4.609 36 -1.972 1 97.75 296 SER A CA 1
ATOM 2239 C C . SER A 1 296 ? 3.312 36.75 -2.18 1 97.75 296 SER A C 1
ATOM 2241 O O . SER A 1 296 ? 3.338 37.969 -2.48 1 97.75 296 SER A O 1
ATOM 2243 N N . ARG A 1 297 ? 2.229 36.125 -2.006 1 97.94 297 ARG A N 1
ATOM 2244 C CA . ARG A 1 297 ? 0.927 36.781 -2.109 1 97.94 297 ARG A CA 1
ATOM 2245 C C . ARG A 1 297 ? 0.771 37.844 -1.052 1 97.94 297 ARG A C 1
ATOM 2247 O O . ARG A 1 297 ? 0.321 38.969 -1.354 1 97.94 297 ARG A O 1
ATOM 2254 N N . PHE A 1 298 ? 1.2 37.531 0.13 1 97.75 298 PHE A N 1
ATOM 2255 C CA . PHE A 1 298 ? 1.122 38.469 1.243 1 97.75 298 PHE A CA 1
ATOM 2256 C C . PHE A 1 298 ? 1.931 39.719 0.949 1 97.75 298 PHE A C 1
ATOM 2258 O O . PHE A 1 298 ? 1.447 40.844 1.147 1 97.75 298 PHE A O 1
ATOM 2265 N N . ALA A 1 299 ? 3.078 39.531 0.419 1 96.62 299 ALA A N 1
ATOM 2266 C CA . ALA A 1 299 ? 3.982 40.625 0.12 1 96.62 299 ALA A CA 1
ATOM 2267 C C . ALA A 1 299 ? 3.406 41.531 -0.971 1 96.62 299 ALA A C 1
ATOM 2269 O O . ALA A 1 299 ? 3.643 42.75 -0.976 1 96.62 299 ALA A O 1
ATOM 2270 N N . ARG A 1 300 ? 2.629 40.969 -1.815 1 96.19 300 ARG A N 1
ATOM 2271 C CA . ARG A 1 300 ? 2.096 41.719 -2.951 1 96.19 300 ARG A CA 1
ATOM 2272 C C . ARG A 1 300 ? 0.692 42.25 -2.654 1 96.19 300 ARG A C 1
ATOM 2274 O O . ARG A 1 300 ? 0.069 42.875 -3.504 1 96.19 300 ARG A O 1
ATOM 2281 N N . GLY A 1 301 ? 0.202 41.844 -1.54 1 95.81 301 GLY A N 1
ATOM 2282 C CA . GLY A 1 301 ? -1.144 42.281 -1.192 1 95.81 301 GLY A CA 1
ATOM 2283 C C . GLY A 1 301 ? -2.223 41.531 -1.96 1 95.81 301 GLY A C 1
ATOM 2284 O O . GLY A 1 301 ? -3.305 42.094 -2.197 1 95.81 301 GLY A O 1
ATOM 2285 N N . GLU A 1 302 ? -1.842 40.344 -2.365 1 97.38 302 GLU A N 1
ATOM 2286 C CA . GLU A 1 302 ? -2.785 39.5 -3.107 1 97.38 302 GLU A CA 1
ATOM 2287 C C . GLU A 1 302 ? -3.598 38.625 -2.166 1 97.38 302 GLU A C 1
ATOM 2289 O O . GLU A 1 302 ? -3.229 38.438 -1.006 1 97.38 302 GLU A O 1
ATOM 2294 N N . ALA A 1 303 ? -4.688 38.156 -2.715 1 97.69 303 ALA A N 1
ATOM 2295 C CA . ALA A 1 303 ? -5.523 37.25 -1.939 1 97.69 303 ALA A CA 1
ATOM 2296 C C . ALA A 1 303 ? -4.762 35.969 -1.593 1 97.69 303 ALA A C 1
ATOM 2298 O O . ALA A 1 303 ? -4.082 35.406 -2.445 1 97.69 303 ALA A O 1
ATOM 2299 N N . LEU A 1 304 ? -4.859 35.562 -0.332 1 98.19 304 LEU A N 1
ATOM 2300 C CA . LEU A 1 304 ? -4.207 34.344 0.133 1 98.19 304 LEU A CA 1
ATOM 2301 C C . LEU A 1 304 ? -5.016 33.125 -0.253 1 98.19 304 LEU A C 1
ATOM 2303 O O . LEU A 1 304 ? -6.199 33.219 -0.591 1 98.19 304 LEU A O 1
ATOM 2307 N N . GLU A 1 305 ? -4.379 32 -0.235 1 96.69 305 GLU A N 1
ATOM 2308 C CA . GLU A 1 305 ? -5.039 30.719 -0.464 1 96.69 305 GLU A CA 1
ATOM 2309 C C . GLU A 1 305 ? -5.43 30.062 0.854 1 96.69 305 GLU A C 1
ATOM 2311 O O . GLU A 1 305 ? -4.875 30.375 1.906 1 96.69 305 GLU A O 1
ATOM 2316 N N . ASN A 1 306 ? -6.496 29.203 0.81 1 95.75 306 ASN A N 1
ATOM 2317 C CA . ASN A 1 306 ? -6.875 28.328 1.917 1 95.75 306 ASN A CA 1
ATOM 2318 C C . ASN A 1 306 ? -7.371 29.141 3.117 1 95.75 306 ASN A C 1
ATOM 2320 O O . ASN A 1 306 ? -7.09 28.781 4.262 1 95.75 306 ASN A O 1
ATOM 2324 N N . VAL A 1 307 ? -7.996 30.25 2.826 1 97.44 307 VAL A N 1
ATOM 2325 C CA . VAL A 1 307 ? -8.57 31.031 3.92 1 97.44 307 VAL A CA 1
ATOM 2326 C C . VAL A 1 307 ? -9.734 30.266 4.539 1 97.44 307 VAL A C 1
ATOM 2328 O O . VAL A 1 307 ? -10.688 29.891 3.842 1 97.44 307 VAL A O 1
ATOM 2331 N N . VAL A 1 308 ? -9.641 29.969 5.809 1 95 308 VAL A N 1
ATOM 2332 C CA . VAL A 1 308 ? -10.664 29.234 6.535 1 95 308 VAL A CA 1
ATOM 2333 C C . VAL A 1 308 ? -11.672 30.203 7.145 1 95 308 VAL A C 1
ATOM 2335 O O . VAL A 1 308 ? -12.875 29.953 7.113 1 95 308 VAL A O 1
ATOM 2338 N N . LEU A 1 309 ? -11.109 31.234 7.742 1 94.75 309 LEU A N 1
ATOM 2339 C CA . LEU A 1 309 ? -11.953 32.25 8.328 1 94.75 309 LEU A CA 1
ATOM 2340 C C . LEU A 1 309 ? -11.188 33.562 8.492 1 94.75 309 LEU A C 1
ATOM 2342 O O . LEU A 1 309 ? -9.977 33.594 8.281 1 94.75 309 LEU A O 1
ATOM 2346 N N . THR A 1 310 ? -11.938 34.656 8.75 1 96.94 310 THR A N 1
ATOM 2347 C CA . THR A 1 310 ? -11.422 35.969 9.148 1 96.94 310 THR A CA 1
ATOM 2348 C C . THR A 1 310 ? -11.969 36.375 10.508 1 96.94 310 THR A C 1
ATOM 2350 O O . THR A 1 310 ? -13.188 36.375 10.719 1 96.94 310 THR A O 1
ATOM 2353 N N . THR A 1 311 ? -11.086 36.625 11.422 1 96.06 311 THR A N 1
ATOM 2354 C CA . THR A 1 311 ? -11.531 36.938 12.773 1 96.06 311 THR A CA 1
ATOM 2355 C C . THR A 1 311 ? -12.453 38.156 12.766 1 96.06 311 THR A C 1
ATOM 2357 O O . THR A 1 311 ? -12.234 39.094 12.008 1 96.06 311 THR A O 1
ATOM 2360 N N . GLY A 1 312 ? -13.477 38.156 13.594 1 89.81 312 GLY A N 1
ATOM 2361 C CA . GLY A 1 312 ? -14.398 39.281 13.719 1 89.81 312 GLY A CA 1
ATOM 2362 C C . GLY A 1 312 ? -15.375 39.375 12.562 1 89.81 312 GLY A C 1
ATOM 2363 O O . GLY A 1 312 ? -16.219 40.281 12.531 1 89.81 312 GLY A O 1
ATOM 2364 N N . ALA A 1 313 ? -15.281 38.656 11.609 1 82.25 313 ALA A N 1
ATOM 2365 C CA . ALA A 1 313 ? -16.203 38.688 10.484 1 82.25 313 ALA A CA 1
ATOM 2366 C C . ALA A 1 313 ? -17.469 37.875 10.781 1 82.25 313 ALA A C 1
ATOM 2368 O O . ALA A 1 313 ? -17.422 36.906 11.547 1 82.25 313 ALA A O 1
ATOM 2369 N N . MET B 1 1 ? -12.023 -40.812 -29.656 1 49.38 1 MET B N 1
ATOM 2370 C CA . MET B 1 1 ? -11.406 -41.031 -28.344 1 49.38 1 MET B CA 1
ATOM 2371 C C . MET B 1 1 ? -11.539 -39.812 -27.469 1 49.38 1 MET B C 1
ATOM 2373 O O . MET B 1 1 ? -11.336 -38.688 -27.938 1 49.38 1 MET B O 1
ATOM 2377 N N . THR B 1 2 ? -12.211 -39.875 -26.297 1 69 2 THR B N 1
ATOM 2378 C CA . THR B 1 2 ? -12.523 -38.719 -25.453 1 69 2 THR B CA 1
ATOM 2379 C C . THR B 1 2 ? -11.25 -38.125 -24.828 1 69 2 THR B C 1
ATOM 2381 O O . THR B 1 2 ? -10.359 -38.875 -24.422 1 69 2 THR B O 1
ATOM 2384 N N . VAL B 1 3 ? -10.914 -36.938 -25.125 1 86.94 3 VAL B N 1
ATOM 2385 C CA . VAL B 1 3 ? -9.727 -36.25 -24.641 1 86.94 3 VAL B CA 1
ATOM 2386 C C . VAL B 1 3 ? -9.93 -35.844 -23.172 1 86.94 3 VAL B C 1
ATOM 2388 O O . VAL B 1 3 ? -10.734 -34.969 -22.875 1 86.94 3 VAL B O 1
ATOM 2391 N N . ASP B 1 4 ? -9.234 -36.625 -22.203 1 95.81 4 ASP B N 1
ATOM 2392 C CA . ASP B 1 4 ? -9.359 -36.406 -20.766 1 95.81 4 ASP B CA 1
ATOM 2393 C C . ASP B 1 4 ? -8.523 -35.188 -20.344 1 95.81 4 ASP B C 1
ATOM 2395 O O . ASP B 1 4 ? -7.344 -35.094 -20.672 1 95.81 4 ASP B O 1
ATOM 2399 N N . VAL B 1 5 ? -9.219 -34.312 -19.656 1 98.06 5 VAL B N 1
ATOM 2400 C CA . VAL B 1 5 ? -8.602 -33.094 -19.109 1 98.06 5 VAL B CA 1
ATOM 2401 C C . VAL B 1 5 ? -8.742 -33.094 -17.594 1 98.06 5 VAL B C 1
ATOM 2403 O O . VAL B 1 5 ? -9.859 -33.156 -17.062 1 98.06 5 VAL B O 1
ATOM 2406 N N . TRP B 1 6 ? -7.633 -33.094 -16.875 1 97.88 6 TRP B N 1
ATOM 2407 C CA . TRP B 1 6 ? -7.66 -33.031 -15.414 1 97.88 6 TRP B CA 1
ATOM 2408 C C . TRP B 1 6 ? -7.488 -31.578 -14.938 1 97.88 6 TRP B C 1
ATOM 2410 O O . TRP B 1 6 ? -6.5 -30.922 -15.281 1 97.88 6 TRP B O 1
ATOM 2420 N N . LEU B 1 7 ? -8.484 -31.109 -14.211 1 97.88 7 LEU B N 1
ATOM 2421 C CA . LEU B 1 7 ? -8.484 -29.766 -13.664 1 97.88 7 LEU B CA 1
ATOM 2422 C C . LEU B 1 7 ? -8.586 -29.797 -12.141 1 97.88 7 LEU B C 1
ATOM 2424 O O . LEU B 1 7 ? -9.297 -30.625 -11.578 1 97.88 7 LEU B O 1
ATOM 2428 N N . PRO B 1 8 ? -7.895 -28.859 -11.492 1 97.31 8 PRO B N 1
ATOM 2429 C CA . PRO B 1 8 ? -8.039 -28.781 -10.039 1 97.31 8 PRO B CA 1
ATOM 2430 C C . PRO B 1 8 ? -9.273 -28 -9.602 1 97.31 8 PRO B C 1
ATOM 2432 O O . PRO B 1 8 ? -9.445 -27.719 -8.414 1 97.31 8 PRO B O 1
ATOM 2435 N N . PHE B 1 9 ? -10.047 -27.547 -10.547 1 96.5 9 PHE B N 1
ATOM 2436 C CA . PHE B 1 9 ? -11.359 -26.938 -10.352 1 96.5 9 PHE B CA 1
ATOM 2437 C C . PHE B 1 9 ? -12.445 -27.766 -11.023 1 96.5 9 PHE B C 1
ATOM 2439 O O . PHE B 1 9 ? -12.188 -28.469 -12 1 96.5 9 PHE B O 1
ATOM 2446 N N . ARG B 1 10 ? -13.773 -27.797 -10.523 1 95.69 10 ARG B N 1
ATOM 2447 C CA . ARG B 1 10 ? -14.898 -28.406 -11.234 1 95.69 10 ARG B CA 1
ATOM 2448 C C . ARG B 1 10 ? -15.211 -27.641 -12.516 1 95.69 10 ARG B C 1
ATOM 2450 O O . ARG B 1 10 ? -15.195 -26.406 -12.531 1 95.69 10 ARG B O 1
ATOM 2457 N N . SER B 1 11 ? -15.375 -28.406 -13.469 1 95.69 11 SER B N 1
ATOM 2458 C CA . SER B 1 11 ? -15.609 -27.797 -14.773 1 95.69 11 SER B CA 1
ATOM 2459 C C . SER B 1 11 ? -16.75 -26.781 -14.703 1 95.69 11 SER B C 1
ATOM 2461 O O . SER B 1 11 ? -16.734 -25.781 -15.422 1 95.69 11 SER B O 1
ATOM 2463 N N . GLU B 1 12 ? -17.688 -26.969 -13.836 1 94.94 12 GLU B N 1
ATOM 2464 C CA . GLU B 1 12 ? -18.828 -26.078 -13.695 1 94.94 12 GLU B CA 1
ATOM 2465 C C . GLU B 1 12 ? -18.406 -24.719 -13.148 1 94.94 12 GLU B C 1
ATOM 2467 O O . GLU B 1 12 ? -19.141 -23.75 -13.273 1 94.94 12 GLU B O 1
ATOM 2472 N N . GLU B 1 13 ? -17.203 -24.672 -12.57 1 94.94 13 GLU B N 1
ATOM 2473 C CA . GLU B 1 13 ? -16.703 -23.438 -11.969 1 94.94 13 GLU B CA 1
ATOM 2474 C C . GLU B 1 13 ? -16.031 -22.547 -13.016 1 94.94 13 GLU B C 1
ATOM 2476 O O . GLU B 1 13 ? -15.719 -21.391 -12.75 1 94.94 13 GLU B O 1
ATOM 2481 N N . ILE B 1 14 ? -15.797 -23.094 -14.148 1 96.06 14 ILE B N 1
ATOM 2482 C CA . ILE B 1 14 ? -15.102 -22.375 -15.211 1 96.06 14 ILE B CA 1
ATOM 2483 C C . ILE B 1 14 ? -16.047 -22.141 -16.391 1 96.06 14 ILE B C 1
ATOM 2485 O O . ILE B 1 14 ? -16.391 -23.078 -17.109 1 96.06 14 ILE B O 1
ATOM 2489 N N . GLU B 1 15 ? -16.422 -20.953 -16.562 1 93.88 15 GLU B N 1
ATOM 2490 C CA . GLU B 1 15 ? -17.344 -20.625 -17.656 1 93.88 15 GLU B CA 1
ATOM 2491 C C . GLU B 1 15 ? -16.625 -20.641 -19 1 93.88 15 GLU B C 1
ATOM 2493 O O . GLU B 1 15 ? -15.469 -20.203 -19.094 1 93.88 15 GLU B O 1
ATOM 2498 N N . GLY B 1 16 ? -17.281 -21.172 -19.969 1 95.19 16 GLY B N 1
ATOM 2499 C CA . GLY B 1 16 ? -16.812 -21.031 -21.344 1 95.19 16 GLY B CA 1
ATOM 2500 C C . GLY B 1 16 ? -15.82 -22.094 -21.75 1 95.19 16 GLY B C 1
ATOM 2501 O O . GLY B 1 16 ? -15.055 -21.922 -22.703 1 95.19 16 GLY B O 1
ATOM 2502 N N . LEU B 1 17 ? -15.805 -23.172 -21.062 1 96.69 17 LEU B N 1
ATOM 2503 C CA . LEU B 1 17 ? -14.93 -24.266 -21.453 1 96.69 17 LEU B CA 1
ATOM 2504 C C . LEU B 1 17 ? -15.375 -24.875 -22.781 1 96.69 17 LEU B C 1
ATOM 2506 O O . LEU B 1 17 ? -16.578 -25 -23.031 1 96.69 17 LEU B O 1
ATOM 2510 N N . PRO B 1 18 ? -14.422 -25.203 -23.547 1 95.81 18 PRO B N 1
ATOM 2511 C CA . PRO B 1 18 ? -14.805 -25.766 -24.844 1 95.81 18 PRO B CA 1
ATOM 2512 C C . PRO B 1 18 ? -15.477 -27.141 -24.719 1 95.81 18 PRO B C 1
ATOM 2514 O O . PRO B 1 18 ? -15.188 -27.875 -23.766 1 95.81 18 PRO B O 1
ATOM 2517 N N . GLU B 1 19 ? -16.297 -27.438 -25.688 1 92.25 19 GLU B N 1
ATOM 2518 C CA . GLU B 1 19 ? -16.938 -28.734 -25.766 1 92.25 19 GLU B CA 1
ATOM 2519 C C . GLU B 1 19 ? -16 -29.781 -26.391 1 92.25 19 GLU B C 1
ATOM 2521 O O . GLU B 1 19 ? -14.969 -29.422 -26.953 1 92.25 19 GLU B O 1
ATOM 2526 N N . GLY B 1 20 ? -16.297 -31.016 -26.094 1 91.69 20 GLY B N 1
ATOM 2527 C CA . GLY B 1 20 ? -15.555 -32.062 -26.766 1 91.69 20 GLY B CA 1
ATOM 2528 C C . GLY B 1 20 ? -14.438 -32.656 -25.906 1 91.69 20 GLY B C 1
ATOM 2529 O O . GLY B 1 20 ? -13.719 -33.562 -26.344 1 91.69 20 GLY B O 1
ATOM 2530 N N . LEU B 1 21 ? -14.297 -32.062 -24.797 1 95.44 21 LEU B N 1
ATOM 2531 C CA . LEU B 1 21 ? -13.32 -32.562 -23.844 1 95.44 21 LEU B CA 1
ATOM 2532 C C . LEU B 1 21 ? -14.016 -33.188 -22.641 1 95.44 21 LEU B C 1
ATOM 2534 O O . LEU B 1 21 ? -15.148 -32.844 -22.312 1 95.44 21 LEU B O 1
ATOM 2538 N N . THR B 1 22 ? -13.375 -34.188 -22.062 1 97 22 THR B N 1
ATOM 2539 C CA . THR B 1 22 ? -13.844 -34.781 -20.828 1 97 22 THR B CA 1
ATOM 2540 C C . THR B 1 22 ? -13.102 -34.219 -19.625 1 97 22 THR B C 1
ATOM 2542 O O . THR B 1 22 ? -11.93 -34.531 -19.406 1 97 22 THR B O 1
ATOM 2545 N N . TYR B 1 23 ? -13.812 -33.406 -18.891 1 97.44 23 TYR B N 1
ATOM 2546 C CA . TYR B 1 23 ? -13.195 -32.719 -17.75 1 97.44 23 TYR B CA 1
ATOM 2547 C C . TYR B 1 23 ? -13.305 -33.562 -16.484 1 97.44 23 TYR B C 1
ATOM 2549 O O . TYR B 1 23 ? -14.391 -34.031 -16.125 1 97.44 23 TYR B O 1
ATOM 2557 N N . ARG B 1 24 ? -12.18 -33.781 -15.844 1 96.81 24 ARG B N 1
ATOM 2558 C CA . ARG B 1 24 ? -12.102 -34.5 -14.578 1 96.81 24 ARG B CA 1
ATOM 2559 C C . ARG B 1 24 ? -11.508 -33.656 -13.477 1 96.81 24 ARG B C 1
ATOM 2561 O O . ARG B 1 24 ? -10.516 -32.938 -13.695 1 96.81 24 ARG B O 1
ATOM 2568 N N . TYR B 1 25 ? -12.156 -33.688 -12.328 1 97.31 25 TYR B N 1
ATOM 2569 C CA . TYR B 1 25 ? -11.719 -32.906 -11.18 1 97.31 25 TYR B CA 1
ATOM 2570 C C . TYR B 1 25 ? -10.68 -33.656 -10.359 1 97.31 25 TYR B C 1
ATOM 2572 O O . TYR B 1 25 ? -10.938 -34.781 -9.914 1 97.31 25 TYR B O 1
ATOM 2580 N N . TRP B 1 26 ? -9.5 -33.062 -10.234 1 97.12 26 TRP B N 1
ATOM 2581 C CA . TRP B 1 26 ? -8.469 -33.625 -9.359 1 97.12 26 TRP B CA 1
ATOM 2582 C C . TRP B 1 26 ? -7.648 -32.5 -8.711 1 97.12 26 TRP B C 1
ATOM 2584 O O . TRP B 1 26 ? -6.84 -31.859 -9.375 1 97.12 26 TRP B O 1
ATOM 2594 N N . ASP B 1 27 ? -7.793 -32.281 -7.441 1 94.75 27 ASP B N 1
ATOM 2595 C CA . ASP B 1 27 ? -7.113 -31.219 -6.73 1 94.75 27 ASP B CA 1
ATOM 2596 C C . ASP B 1 27 ? -5.953 -31.75 -5.898 1 94.75 27 ASP B C 1
ATOM 2598 O O . ASP B 1 27 ? -5.457 -31.062 -5 1 94.75 27 ASP B O 1
ATOM 2602 N N . GLY B 1 28 ? -5.484 -32.938 -6.191 1 93.44 28 GLY B N 1
ATOM 2603 C CA . GLY B 1 28 ? -4.355 -33.531 -5.48 1 93.44 28 GLY B CA 1
ATOM 2604 C C . GLY B 1 28 ? -4.77 -34.562 -4.453 1 93.44 28 GLY B C 1
ATOM 2605 O O . GLY B 1 28 ? -3.928 -35.094 -3.713 1 93.44 28 GLY B O 1
ATOM 2606 N N . ASP B 1 29 ? -6.008 -34.969 -4.453 1 85.31 29 ASP B N 1
ATOM 2607 C CA . ASP B 1 29 ? -6.504 -36 -3.547 1 85.31 29 ASP B CA 1
ATOM 2608 C C . ASP B 1 29 ? -5.887 -37.375 -3.867 1 85.31 29 ASP B C 1
ATOM 2610 O O . ASP B 1 29 ? -5.121 -37.5 -4.824 1 85.31 29 ASP B O 1
ATOM 2614 N N . GLN B 1 30 ? -6.117 -38.312 -2.984 1 81.56 30 GLN B N 1
ATOM 2615 C CA . GLN B 1 30 ? -5.43 -39.594 -3.09 1 81.56 30 GLN B CA 1
ATOM 2616 C C . GLN B 1 30 ? -5.938 -40.406 -4.289 1 81.56 30 GLN B C 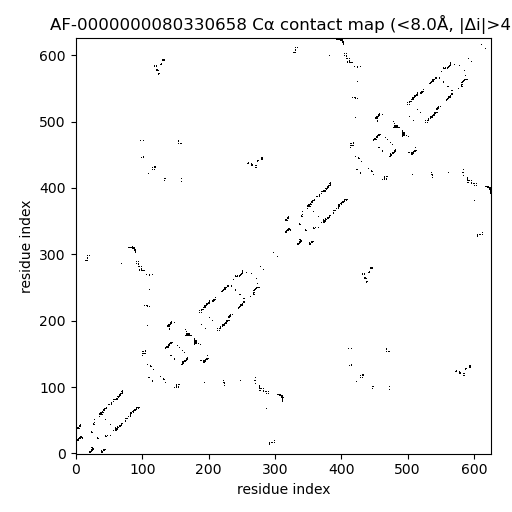1
ATOM 2618 O O . GLN B 1 30 ? -5.164 -41.094 -4.945 1 81.56 30 GLN B O 1
ATOM 2623 N N . GLU B 1 31 ? -7.102 -40.219 -4.652 1 92.06 31 GLU B N 1
ATOM 2624 C CA . GLU B 1 31 ? -7.629 -41.031 -5.75 1 92.06 31 GLU B CA 1
ATOM 2625 C C . GLU B 1 31 ? -7.676 -40.219 -7.051 1 92.06 31 GLU B C 1
ATOM 2627 O O . GLU B 1 31 ? -8.133 -39.094 -7.066 1 92.06 31 GLU B O 1
ATOM 2632 N N . PHE B 1 32 ? -7.133 -40.875 -8.031 1 96.06 32 PHE B N 1
ATOM 2633 C CA . PHE B 1 32 ? -7.203 -40.25 -9.352 1 96.06 32 PHE B CA 1
ATOM 2634 C C . PHE B 1 32 ? -8.625 -40.281 -9.891 1 96.06 32 PHE B C 1
ATOM 2636 O O . PHE B 1 32 ? -9.359 -41.25 -9.648 1 96.06 32 PHE B O 1
ATOM 2643 N N . PRO B 1 33 ? -9.047 -39.312 -10.562 1 95.06 33 PRO B N 1
ATOM 2644 C CA . PRO B 1 33 ? -10.414 -39.219 -11.078 1 95.06 33 PRO B CA 1
ATOM 2645 C C . PRO B 1 33 ? -10.633 -40.094 -12.305 1 95.06 33 PRO B C 1
ATOM 2647 O O . PRO B 1 33 ? -11.758 -40.219 -12.789 1 95.06 33 PRO B O 1
ATOM 2650 N N . GLY B 1 34 ? -9.664 -40.719 -12.883 1 94.56 34 GLY B N 1
ATOM 2651 C CA . GLY B 1 34 ? -9.617 -41.594 -14.039 1 94.56 34 GLY B CA 1
ATOM 2652 C C . GLY B 1 34 ? -8.258 -42.219 -14.25 1 94.56 34 GLY B C 1
ATOM 2653 O O . GLY B 1 34 ? -7.367 -42.094 -13.406 1 94.56 34 GLY B O 1
ATOM 2654 N N . ASP B 1 35 ? -8.18 -42.969 -15.312 1 95.56 35 ASP B N 1
ATOM 2655 C CA . ASP B 1 35 ? -6.891 -43.531 -15.68 1 95.56 35 ASP B CA 1
ATOM 2656 C C . ASP B 1 35 ? -5.922 -42.438 -16.156 1 95.56 35 ASP B C 1
ATOM 2658 O O . ASP B 1 35 ? -6.172 -41.781 -17.172 1 95.56 35 ASP B O 1
ATOM 2662 N N . PRO B 1 36 ? -4.855 -42.281 -15.406 1 96.81 36 PRO B N 1
ATOM 2663 C CA . PRO B 1 36 ? -3.893 -41.25 -15.828 1 96.81 36 PRO B CA 1
ATOM 2664 C C . PRO B 1 36 ? -3.404 -41.469 -17.266 1 96.81 36 PRO B C 1
ATOM 2666 O O . PRO B 1 36 ? -3.025 -40.5 -17.938 1 96.81 36 PRO B O 1
ATOM 2669 N N . ALA B 1 37 ? -3.438 -42.656 -17.734 1 96.94 37 ALA B N 1
ATOM 2670 C CA . ALA B 1 37 ? -2.971 -42.969 -19.094 1 96.94 37 ALA B CA 1
ATOM 2671 C C . ALA B 1 37 ? -3.836 -42.281 -20.141 1 96.94 37 ALA B C 1
ATOM 2673 O O . ALA B 1 37 ? -3.396 -42.062 -21.266 1 96.94 37 ALA B O 1
ATOM 2674 N N . ASP B 1 38 ? -5.016 -41.906 -19.75 1 96.56 38 ASP B N 1
ATOM 2675 C CA . ASP B 1 38 ? -5.957 -41.312 -20.688 1 96.56 38 ASP B CA 1
ATOM 2676 C C . ASP B 1 38 ? -5.891 -39.781 -20.641 1 96.56 38 ASP B C 1
ATOM 2678 O O . ASP B 1 38 ? -6.508 -39.094 -21.469 1 96.56 38 ASP B O 1
ATOM 2682 N N . CYS B 1 39 ? -5.184 -39.188 -19.719 1 97.75 39 CYS B N 1
ATOM 2683 C CA . CYS B 1 39 ? -5.133 -37.75 -19.531 1 97.75 39 CYS B CA 1
ATOM 2684 C C . CYS B 1 39 ? -4.324 -37.094 -20.641 1 97.75 39 CYS B C 1
ATOM 2686 O O . CYS B 1 39 ? -3.154 -37.406 -20.844 1 97.75 39 CYS B O 1
ATOM 2688 N N . ALA B 1 40 ? -4.934 -36.188 -21.344 1 97.94 40 ALA B N 1
ATOM 2689 C CA . ALA B 1 40 ? -4.262 -35.469 -22.438 1 97.94 40 ALA B CA 1
ATOM 2690 C C . ALA B 1 40 ? -3.799 -34.094 -22 1 97.94 40 ALA B C 1
ATOM 2692 O O . ALA B 1 40 ? -2.863 -33.531 -22.578 1 97.94 40 ALA B O 1
ATOM 2693 N N . PHE B 1 41 ? -4.492 -33.5 -21.062 1 98.62 41 PHE B N 1
ATOM 2694 C CA . PHE B 1 41 ? -4.223 -32.188 -20.516 1 98.62 41 PHE B CA 1
ATOM 2695 C C . PHE B 1 41 ? -4.289 -32.188 -18.984 1 98.62 41 PHE B C 1
ATOM 2697 O O . PHE B 1 41 ? -5.332 -32.5 -18.406 1 98.62 41 PHE B O 1
ATOM 2704 N N . TYR B 1 42 ? -3.184 -31.875 -18.344 1 98.44 42 TYR B N 1
ATOM 2705 C CA . TYR B 1 42 ? -3.061 -31.938 -16.891 1 98.44 42 TYR B CA 1
ATOM 2706 C C . TYR B 1 42 ? -2.797 -30.547 -16.312 1 98.44 42 TYR B C 1
ATOM 2708 O O . TYR B 1 42 ? -1.685 -30.031 -16.422 1 98.44 42 TYR B O 1
ATOM 2716 N N . ALA B 1 43 ? -3.836 -29.953 -15.75 1 98.44 43 ALA B N 1
ATOM 2717 C CA . ALA B 1 43 ? -3.631 -28.75 -14.938 1 98.44 43 ALA B CA 1
ATOM 2718 C C . ALA B 1 43 ? -3.24 -29.109 -13.508 1 98.44 43 ALA B C 1
ATOM 2720 O O . ALA B 1 43 ? -4.031 -29.703 -12.773 1 98.44 43 ALA B O 1
ATOM 2721 N N . VAL B 1 44 ? -2.08 -28.734 -13.148 1 97.62 44 VAL B N 1
ATOM 2722 C CA . VAL B 1 44 ? -1.443 -29.172 -11.914 1 97.62 44 VAL B CA 1
ATOM 2723 C C . VAL B 1 44 ? -2.131 -28.5 -10.719 1 97.62 44 VAL B C 1
ATOM 2725 O O . VAL B 1 44 ? -2.383 -27.297 -10.727 1 97.62 44 VAL B O 1
ATOM 2728 N N . PRO B 1 45 ? -2.445 -29.312 -9.719 1 95.81 45 PRO B N 1
ATOM 2729 C CA . PRO B 1 45 ? -3.031 -28.703 -8.523 1 95.81 45 PRO B CA 1
ATOM 2730 C C . PRO B 1 45 ? -2.178 -27.578 -7.949 1 95.81 45 PRO B C 1
ATOM 2732 O O . PRO B 1 45 ? -0.947 -27.672 -7.938 1 95.81 45 PRO B O 1
ATOM 2735 N N . TYR B 1 46 ? -2.91 -26.562 -7.484 1 90.56 46 TYR B N 1
ATOM 2736 C CA . TYR B 1 46 ? -2.248 -25.344 -7.031 1 90.56 46 TYR B CA 1
ATOM 2737 C C . TYR B 1 46 ? -1.842 -25.453 -5.566 1 90.56 46 TYR B C 1
ATOM 2739 O O . TYR B 1 46 ? -2.637 -25.875 -4.727 1 90.56 46 TYR B O 1
ATOM 2747 N N . MET B 1 47 ? -0.627 -25.156 -5.18 1 87.25 47 MET B N 1
ATOM 2748 C CA . MET B 1 47 ? -0.078 -25.047 -3.834 1 87.25 47 MET B CA 1
ATOM 2749 C C . MET B 1 47 ? -0.146 -26.375 -3.1 1 87.25 47 MET B C 1
ATOM 2751 O O . MET B 1 47 ? -0.438 -26.422 -1.903 1 87.25 47 MET B O 1
ATOM 2755 N N . LYS B 1 48 ? 0.049 -27.516 -3.805 1 88.5 48 LYS B N 1
ATOM 2756 C CA . LYS B 1 48 ? -0.018 -28.828 -3.193 1 88.5 48 LYS B CA 1
ATOM 2757 C C . LYS B 1 48 ? 1.371 -29.453 -3.068 1 88.5 48 LYS B C 1
ATOM 2759 O O . LYS B 1 48 ? 1.536 -30.5 -2.43 1 88.5 48 LYS B O 1
ATOM 2764 N N . GLY B 1 49 ? 2.355 -28.812 -3.594 1 87.81 49 GLY B N 1
ATOM 2765 C CA . GLY B 1 49 ? 3.723 -29.297 -3.486 1 87.81 49 GLY B CA 1
ATOM 2766 C C . GLY B 1 49 ? 4.109 -30.25 -4.602 1 87.81 49 GLY B C 1
ATOM 2767 O O . GLY B 1 49 ? 3.258 -30.688 -5.379 1 87.81 49 GLY B O 1
ATOM 2768 N N . ALA B 1 50 ? 5.355 -30.578 -4.645 1 91.69 50 ALA B N 1
ATOM 2769 C CA . ALA B 1 50 ? 5.93 -31.359 -5.734 1 91.69 50 ALA B CA 1
ATOM 2770 C C . ALA B 1 50 ? 5.418 -32.812 -5.695 1 91.69 50 ALA B C 1
ATOM 2772 O O . ALA B 1 50 ? 5.113 -33.375 -6.734 1 91.69 50 ALA B O 1
ATOM 2773 N N . GLU B 1 51 ? 5.281 -33.344 -4.512 1 93.94 51 GLU B N 1
ATOM 2774 C CA . GLU B 1 51 ? 4.859 -34.75 -4.371 1 93.94 51 GLU B CA 1
ATOM 2775 C C . GLU B 1 51 ? 3.488 -34.969 -5 1 93.94 51 GLU B C 1
ATOM 2777 O O . GLU B 1 51 ? 3.285 -35.938 -5.73 1 93.94 51 GLU B O 1
ATOM 2782 N N . VAL B 1 52 ? 2.631 -34.031 -4.766 1 95.5 52 VAL B N 1
ATOM 2783 C CA . VAL B 1 52 ? 1.28 -34.125 -5.312 1 95.5 52 VAL B CA 1
ATOM 2784 C C . VAL B 1 52 ? 1.306 -33.844 -6.809 1 95.5 52 VAL B C 1
ATOM 2786 O O . VAL B 1 52 ? 0.707 -34.594 -7.602 1 95.5 52 VAL B O 1
ATOM 2789 N N . ALA B 1 53 ? 2.035 -32.938 -7.207 1 96 53 ALA B N 1
ATOM 2790 C CA . ALA B 1 53 ? 2.066 -32.438 -8.586 1 96 53 ALA B CA 1
ATOM 2791 C C . ALA B 1 53 ? 2.557 -33.531 -9.531 1 96 53 ALA B C 1
ATOM 2793 O O . ALA B 1 53 ? 2.02 -33.719 -10.633 1 96 53 ALA B O 1
ATOM 2794 N N . VAL B 1 54 ? 3.525 -34.312 -9.062 1 97.25 54 VAL B N 1
ATOM 2795 C CA . VAL B 1 54 ? 4.191 -35.219 -9.984 1 97.25 54 VAL B CA 1
ATOM 2796 C C . VAL B 1 54 ? 3.568 -36.625 -9.875 1 97.25 54 VAL B C 1
ATOM 2798 O O . VAL B 1 54 ? 3.818 -37.5 -10.711 1 97.25 54 VAL B O 1
ATOM 2801 N N . ARG B 1 55 ? 2.756 -36.812 -8.922 1 96.75 55 ARG B N 1
ATOM 2802 C CA . ARG B 1 55 ? 2.234 -38.156 -8.562 1 96.75 55 ARG B CA 1
ATOM 2803 C C . ARG B 1 55 ? 1.666 -38.844 -9.781 1 96.75 55 ARG B C 1
ATOM 2805 O O . ARG B 1 55 ? 1.943 -40.031 -10 1 96.75 55 ARG B O 1
ATOM 2812 N N . PRO B 1 56 ? 0.863 -38.25 -10.602 1 97.06 56 PRO B N 1
ATOM 2813 C CA . PRO B 1 56 ? 0.252 -39 -11.711 1 97.06 56 PRO B CA 1
ATOM 2814 C C . PRO B 1 56 ? 1.154 -39.062 -12.945 1 97.06 56 PRO B C 1
ATOM 2816 O O . PRO B 1 56 ? 0.86 -39.781 -13.891 1 97.06 56 PRO B O 1
ATOM 2819 N N . MET B 1 57 ? 2.201 -38.344 -13.008 1 97.88 57 MET B N 1
ATOM 2820 C CA . MET B 1 57 ? 2.908 -38.031 -14.242 1 97.88 57 MET B CA 1
ATOM 2821 C C . MET B 1 57 ? 3.482 -39.312 -14.875 1 97.88 57 MET B C 1
ATOM 2823 O O . MET B 1 57 ? 3.43 -39.469 -16.094 1 97.88 57 MET B O 1
ATOM 2827 N N . ALA B 1 58 ? 3.957 -40.219 -14.016 1 96.81 58 ALA B N 1
ATOM 2828 C CA . ALA B 1 58 ? 4.57 -41.438 -14.531 1 96.81 58 ALA B CA 1
ATOM 2829 C C . ALA B 1 58 ? 3.557 -42.281 -15.305 1 96.81 58 ALA B C 1
ATOM 2831 O O . ALA B 1 58 ? 3.92 -43 -16.219 1 96.81 58 ALA B O 1
ATOM 2832 N N . ALA B 1 59 ? 2.344 -42.188 -14.961 1 97.38 59 ALA B N 1
ATOM 2833 C CA . ALA B 1 59 ? 1.293 -43 -15.57 1 97.38 59 ALA B CA 1
ATOM 2834 C C . ALA B 1 59 ? 0.604 -42.25 -16.703 1 97.38 59 ALA B C 1
ATOM 2836 O O . ALA B 1 59 ? -0.252 -42.812 -17.391 1 97.38 59 ALA B O 1
ATOM 2837 N N . MET B 1 60 ? 0.964 -40.969 -16.984 1 97.44 60 MET B N 1
ATOM 2838 C CA . MET B 1 60 ? 0.299 -40.125 -17.984 1 97.44 60 MET B CA 1
ATOM 2839 C C . MET B 1 60 ? 0.93 -40.344 -19.359 1 97.44 60 MET B C 1
ATOM 2841 O O . MET B 1 60 ? 1.524 -39.406 -19.922 1 97.44 60 MET B O 1
ATOM 2845 N N . THR B 1 61 ? 0.589 -41.438 -19.938 1 96.81 61 THR B N 1
ATOM 2846 C CA . THR B 1 61 ? 1.28 -41.875 -21.141 1 96.81 61 THR B CA 1
ATOM 2847 C C . THR B 1 61 ? 0.731 -41.125 -22.359 1 96.81 61 THR B C 1
ATOM 2849 O O . THR B 1 61 ? 1.364 -41.125 -23.422 1 96.81 61 THR B O 1
ATOM 2852 N N . SER B 1 62 ? -0.413 -40.5 -22.281 1 96.94 62 SER B N 1
ATOM 2853 C CA . SER B 1 62 ? -1.007 -39.844 -23.438 1 96.94 62 SER B CA 1
ATOM 2854 C C . SER B 1 62 ? -1.02 -38.312 -23.25 1 96.94 62 SER B C 1
ATOM 2856 O O . SER B 1 62 ? -1.616 -37.594 -24.047 1 96.94 62 SER B O 1
ATOM 2858 N N . VAL B 1 63 ? -0.435 -37.812 -22.188 1 98.31 63 VAL B N 1
ATOM 2859 C CA . VAL B 1 63 ? -0.511 -36.406 -21.859 1 98.31 63 VAL B CA 1
ATOM 2860 C C . VAL B 1 63 ? 0.224 -35.594 -22.922 1 98.31 63 VAL B C 1
ATOM 2862 O O . VAL B 1 63 ? 1.302 -35.969 -23.375 1 98.31 63 VAL B O 1
ATOM 2865 N N . ARG B 1 64 ? -0.366 -34.5 -23.297 1 98.12 64 ARG B N 1
ATOM 2866 C CA . ARG B 1 64 ? 0.206 -33.625 -24.312 1 98.12 64 ARG B CA 1
ATOM 2867 C C . ARG B 1 64 ? 0.576 -32.281 -23.719 1 98.12 64 ARG B C 1
ATOM 2869 O O . ARG B 1 64 ? 1.461 -31.578 -24.219 1 98.12 64 ARG B O 1
ATOM 2876 N N . VAL B 1 65 ? -0.162 -31.906 -22.656 1 98.62 65 VAL B N 1
ATOM 2877 C CA . VAL B 1 65 ? 0.056 -30.594 -22.031 1 98.62 65 VAL B CA 1
ATOM 2878 C C . VAL B 1 65 ? 0.051 -30.734 -20.516 1 98.62 65 VAL B C 1
ATOM 2880 O O . VAL B 1 65 ? -0.828 -31.391 -19.953 1 98.62 65 VAL B O 1
ATOM 2883 N N . VAL B 1 66 ? 1.034 -30.219 -19.906 1 98.69 66 VAL B N 1
ATOM 2884 C CA . VAL B 1 66 ? 1.052 -29.969 -18.469 1 98.69 66 VAL B CA 1
ATOM 2885 C C . VAL B 1 66 ? 1.003 -28.469 -18.203 1 98.69 66 VAL B C 1
ATOM 2887 O O . VAL B 1 66 ? 1.895 -27.734 -18.641 1 98.69 66 VAL B O 1
ATOM 2890 N N . GLN B 1 67 ? -0.038 -28 -17.578 1 98.56 67 GLN B N 1
ATOM 2891 C CA . GLN B 1 67 ? -0.281 -26.594 -17.266 1 98.56 67 GLN B CA 1
ATOM 2892 C C . GLN B 1 67 ? -0.136 -26.312 -15.781 1 98.56 67 GLN B C 1
ATOM 2894 O O . GLN B 1 67 ? -0.994 -26.703 -14.984 1 98.56 67 GLN B O 1
ATOM 2899 N N . THR B 1 68 ? 0.953 -25.625 -15.438 1 97.25 68 THR B N 1
ATOM 2900 C CA . THR B 1 68 ? 1.033 -25.203 -14.039 1 97.25 68 THR B CA 1
ATOM 2901 C C . THR B 1 68 ? 0.148 -23.984 -13.805 1 97.25 68 THR B C 1
ATOM 2903 O O . THR B 1 68 ? -0.21 -23.281 -14.742 1 97.25 68 THR B O 1
ATOM 2906 N N . LEU B 1 69 ? -0.244 -23.812 -12.578 1 96.19 69 LEU B N 1
ATOM 2907 C CA . LEU B 1 69 ? -1.01 -22.641 -12.18 1 96.19 69 LEU B CA 1
ATOM 2908 C C . LEU B 1 69 ? -0.125 -21.625 -11.453 1 96.19 69 LEU B C 1
ATOM 2910 O O . LEU B 1 69 ? -0.623 -20.656 -10.883 1 96.19 69 LEU B O 1
ATOM 2914 N N . SER B 1 70 ? 1.172 -21.812 -11.438 1 90.88 70 SER B N 1
ATOM 2915 C CA . SER B 1 70 ? 2.229 -20.922 -10.977 1 90.88 70 SER B CA 1
ATOM 2916 C C . SER B 1 70 ? 3.141 -20.5 -12.125 1 90.88 70 SER B C 1
ATOM 2918 O O . SER B 1 70 ? 3.199 -21.172 -13.156 1 90.88 70 SER B O 1
ATOM 2920 N N . ALA B 1 71 ? 3.779 -19.375 -11.891 1 86.56 71 ALA B N 1
ATOM 2921 C CA . ALA B 1 71 ? 4.793 -18.969 -12.859 1 86.56 71 ALA B CA 1
ATOM 2922 C C . ALA B 1 71 ? 6.02 -19.875 -12.789 1 86.56 71 ALA B C 1
ATOM 2924 O O . ALA B 1 71 ? 6.59 -20.234 -13.82 1 86.56 71 ALA B O 1
ATOM 2925 N N . GLY B 1 72 ? 6.414 -20.156 -11.586 1 83.69 72 GLY B N 1
ATOM 2926 C CA . GLY B 1 72 ? 7.508 -21.094 -11.398 1 83.69 72 GLY B CA 1
ATOM 2927 C C . GLY B 1 72 ? 7.121 -22.531 -11.703 1 83.69 72 GLY B C 1
ATOM 2928 O O . GLY B 1 72 ? 5.961 -22.922 -11.547 1 83.69 72 GLY B O 1
ATOM 2929 N N . ILE B 1 73 ? 8.109 -23.359 -12.117 1 90.5 73 ILE B N 1
ATOM 2930 C CA . ILE B 1 73 ? 7.805 -24.734 -12.516 1 90.5 73 ILE B CA 1
ATOM 2931 C C . ILE B 1 73 ? 8.617 -25.703 -11.672 1 90.5 73 ILE B C 1
ATOM 2933 O O . ILE B 1 73 ? 8.68 -26.906 -11.984 1 90.5 73 ILE B O 1
ATOM 2937 N N . ASP B 1 74 ? 9.18 -25.25 -10.578 1 85.75 74 ASP B N 1
ATOM 2938 C CA . ASP B 1 74 ? 10.07 -26.047 -9.75 1 85.75 74 ASP B CA 1
ATOM 2939 C C . ASP B 1 74 ? 9.359 -27.297 -9.234 1 85.75 74 ASP B C 1
ATOM 2941 O O . ASP B 1 74 ? 9.953 -28.375 -9.18 1 85.75 74 ASP B O 1
ATOM 2945 N N . HIS B 1 75 ? 8.164 -27.188 -8.93 1 89.12 75 HIS B N 1
ATOM 2946 C CA . HIS B 1 75 ? 7.422 -28.266 -8.281 1 89.12 75 HIS B CA 1
ATOM 2947 C C . HIS B 1 75 ? 7.082 -29.375 -9.273 1 89.12 75 HIS B C 1
ATOM 2949 O O . HIS B 1 75 ? 6.727 -30.484 -8.875 1 89.12 75 HIS B O 1
ATOM 2955 N N . VAL B 1 76 ? 7.223 -29.156 -10.562 1 95.94 76 VAL B N 1
ATOM 2956 C CA . VAL B 1 76 ? 6.902 -30.188 -11.547 1 95.94 76 VAL B CA 1
ATOM 2957 C C . VAL B 1 76 ? 8.188 -30.688 -12.203 1 95.94 76 VAL B C 1
ATOM 2959 O O . VAL B 1 76 ? 8.18 -31.719 -12.883 1 95.94 76 VAL B O 1
ATOM 2962 N N . GLU B 1 77 ? 9.242 -30 -11.969 1 93.31 77 GLU B N 1
ATOM 2963 C CA . GLU B 1 77 ? 10.508 -30.297 -12.633 1 93.31 77 GLU B CA 1
ATOM 2964 C C . GLU B 1 77 ? 10.922 -31.734 -12.406 1 93.31 77 GLU B C 1
ATOM 2966 O O . GLU B 1 77 ? 11.305 -32.438 -13.352 1 93.31 77 GLU B O 1
ATOM 2971 N N . PRO B 1 78 ? 10.75 -32.281 -11.219 1 94.06 78 PRO B N 1
ATOM 2972 C CA . PRO B 1 78 ? 11.172 -33.688 -10.977 1 94.06 78 PRO B CA 1
ATOM 2973 C C . PRO B 1 78 ? 10.375 -34.688 -11.797 1 94.06 78 PRO B C 1
ATOM 2975 O O . PRO B 1 78 ? 10.836 -35.812 -12.008 1 94.06 78 PRO B O 1
ATOM 2978 N N . GLY B 1 79 ? 9.219 -34.344 -12.188 1 97 79 GLY B N 1
ATOM 2979 C CA . GLY B 1 79 ? 8.352 -35.281 -12.875 1 97 79 GLY B CA 1
ATOM 2980 C C . GLY B 1 79 ? 8.469 -35.219 -14.383 1 97 79 GLY B C 1
ATOM 2981 O O . GLY B 1 79 ? 7.922 -36.062 -15.102 1 97 79 GLY B O 1
ATOM 2982 N N . LEU B 1 80 ? 9.203 -34.25 -14.891 1 96.19 80 LEU B N 1
ATOM 2983 C CA . LEU B 1 80 ? 9.227 -33.969 -16.328 1 96.19 80 LEU B CA 1
ATOM 2984 C C . LEU B 1 80 ? 9.836 -35.156 -17.078 1 96.19 80 LEU B C 1
ATOM 2986 O O . LEU B 1 80 ? 9.406 -35.469 -18.188 1 96.19 80 LEU B O 1
ATOM 2990 N N . ALA B 1 81 ? 10.766 -35.781 -16.438 1 95.12 81 ALA B N 1
ATOM 2991 C CA . ALA B 1 81 ? 11.461 -36.875 -17.094 1 95.12 81 ALA B CA 1
ATOM 2992 C C . ALA B 1 81 ? 10.562 -38.094 -17.203 1 95.12 81 ALA B C 1
ATOM 2994 O O . ALA B 1 81 ? 10.859 -39.031 -17.953 1 95.12 81 ALA B O 1
ATOM 2995 N N . LEU B 1 82 ? 9.516 -38.156 -16.484 1 96.69 82 LEU B N 1
ATOM 2996 C CA . LEU B 1 82 ? 8.586 -39.281 -16.484 1 96.69 82 LEU B CA 1
ATOM 2997 C C . LEU B 1 82 ? 7.578 -39.156 -17.609 1 96.69 82 LEU B C 1
ATOM 2999 O O . LEU B 1 82 ? 6.871 -40.094 -17.938 1 96.69 82 LEU B O 1
ATOM 3003 N N . LEU B 1 83 ? 7.523 -38 -18.203 1 97.56 83 LEU B N 1
ATOM 3004 C CA . LEU B 1 83 ? 6.527 -37.719 -19.234 1 97.56 83 LEU B CA 1
ATOM 3005 C C . LEU B 1 83 ? 7.012 -38.188 -20.609 1 97.56 83 LEU B C 1
ATOM 3007 O O . LEU B 1 83 ? 8.219 -38.281 -20.844 1 97.56 83 LEU B O 1
ATOM 3011 N N . PRO B 1 84 ? 6.074 -38.531 -21.516 1 97.06 84 PRO B N 1
ATOM 3012 C CA . PRO B 1 84 ? 6.469 -38.812 -22.891 1 97.06 84 PRO B CA 1
ATOM 3013 C C . PRO B 1 84 ? 7.164 -37.625 -23.562 1 97.06 84 PRO B C 1
ATOM 3015 O O . PRO B 1 84 ? 7.086 -36.5 -23.062 1 97.06 84 PRO B O 1
ATOM 3018 N N . GLU B 1 85 ? 7.859 -37.906 -24.625 1 97 85 GLU B N 1
ATOM 3019 C CA . GLU B 1 85 ? 8.422 -36.844 -25.438 1 97 85 GLU B CA 1
ATOM 3020 C C . GLU B 1 85 ? 7.328 -36.031 -26.125 1 97 85 GLU B C 1
ATOM 3022 O O . GLU B 1 85 ? 6.293 -36.562 -26.5 1 97 85 GLU B O 1
ATOM 3027 N N . GLY B 1 86 ? 7.574 -34.75 -26.203 1 97.44 86 GLY B N 1
ATOM 3028 C CA . GLY B 1 86 ? 6.672 -33.906 -26.953 1 97.44 86 GLY B CA 1
ATOM 3029 C C . GLY B 1 86 ? 5.621 -33.219 -26.094 1 97.44 86 GLY B C 1
ATOM 3030 O O . GLY B 1 86 ? 4.801 -32.438 -26.609 1 97.44 86 GLY B O 1
ATOM 3031 N N . VAL B 1 87 ? 5.641 -33.469 -24.828 1 98.19 87 VAL B N 1
ATOM 3032 C CA . VAL B 1 87 ? 4.688 -32.844 -23.922 1 98.19 87 VAL B CA 1
ATOM 3033 C C . VAL B 1 87 ? 5.051 -31.359 -23.734 1 98.19 87 VAL B C 1
ATOM 3035 O O . VAL B 1 87 ? 6.211 -31.031 -23.469 1 98.19 87 VAL B O 1
ATOM 3038 N N . ARG B 1 88 ? 4.074 -30.453 -23.906 1 98.38 88 ARG B N 1
ATOM 3039 C CA . ARG B 1 88 ? 4.277 -29.016 -23.672 1 98.38 88 ARG B CA 1
ATOM 3040 C C . ARG B 1 88 ? 4.023 -28.656 -22.219 1 98.38 88 ARG B C 1
ATOM 3042 O O . ARG B 1 88 ? 2.932 -28.906 -21.688 1 98.38 88 ARG B O 1
ATOM 3049 N N . LEU B 1 89 ? 5.047 -28.156 -21.578 1 98.44 89 LEU B N 1
ATOM 3050 C CA . LEU B 1 89 ? 4.883 -27.594 -20.25 1 98.44 89 LEU B CA 1
ATOM 3051 C C . LEU B 1 89 ? 4.586 -26.094 -20.328 1 98.44 89 LEU B C 1
ATOM 3053 O O . LEU B 1 89 ? 5.387 -25.328 -20.875 1 98.44 89 LEU B O 1
ATOM 3057 N N . CYS B 1 90 ? 3.418 -25.703 -19.875 1 98.06 90 CYS B N 1
ATOM 3058 C CA . CYS B 1 90 ? 3 -24.297 -19.828 1 98.06 90 CYS B CA 1
ATOM 3059 C C . CYS B 1 90 ? 2.889 -23.812 -18.391 1 98.06 90 CYS B C 1
ATOM 3061 O O . CYS B 1 90 ? 2.494 -24.562 -17.5 1 98.06 90 CYS B O 1
ATOM 3063 N N . ASN B 1 91 ? 3.299 -22.562 -18.188 1 95.94 91 ASN B N 1
ATOM 3064 C CA . ASN B 1 91 ? 3.125 -22.016 -16.844 1 95.94 91 ASN B CA 1
ATOM 3065 C C . ASN B 1 91 ? 2.039 -20.953 -16.812 1 95.94 91 ASN B C 1
ATOM 3067 O O . ASN B 1 91 ? 1.285 -20.797 -17.766 1 95.94 91 ASN B O 1
ATOM 3071 N N . ALA B 1 92 ? 1.844 -20.359 -15.68 1 95.69 92 ALA B N 1
ATOM 3072 C CA . ALA B 1 92 ? 0.754 -19.406 -15.477 1 95.69 92 ALA B CA 1
ATOM 3073 C C . ALA B 1 92 ? 1.272 -17.969 -15.477 1 95.69 92 ALA B C 1
ATOM 3075 O O . ALA B 1 92 ? 0.833 -17.141 -14.68 1 95.69 92 ALA B O 1
ATOM 3076 N N . ARG B 1 93 ? 2.215 -17.719 -16.344 1 91 93 ARG B N 1
ATOM 3077 C CA . ARG B 1 93 ? 2.695 -16.359 -16.5 1 91 93 ARG B CA 1
ATOM 3078 C C . ARG B 1 93 ? 1.534 -15.383 -16.641 1 91 93 ARG B C 1
ATOM 3080 O O . ARG B 1 93 ? 0.595 -15.633 -17.406 1 91 93 ARG B O 1
ATOM 3087 N N . GLY B 1 94 ? 1.545 -14.32 -15.852 1 91.75 94 GLY B N 1
ATOM 3088 C CA . GLY B 1 94 ? 0.514 -13.297 -15.945 1 91.75 94 GLY B CA 1
ATOM 3089 C C . GLY B 1 94 ? -0.535 -13.406 -14.852 1 91.75 94 GLY B C 1
ATOM 3090 O O . GLY B 1 94 ? -1.162 -12.414 -14.484 1 91.75 94 GLY B O 1
ATOM 3091 N N . VAL B 1 95 ? -0.762 -14.602 -14.336 1 94.75 95 VAL B N 1
ATOM 3092 C CA . VAL B 1 95 ? -1.853 -14.867 -13.406 1 94.75 95 VAL B CA 1
ATOM 3093 C C . VAL B 1 95 ? -1.585 -14.172 -12.07 1 94.75 95 VAL B C 1
ATOM 3095 O O . VAL B 1 95 ? -2.506 -13.633 -11.453 1 94.75 95 VAL B O 1
ATOM 3098 N N . HIS B 1 96 ? -0.304 -14.094 -11.695 1 95.25 96 HIS B N 1
ATOM 3099 C CA . HIS B 1 96 ? 0.01 -13.648 -10.344 1 95.25 96 HIS B CA 1
ATOM 3100 C C . HIS B 1 96 ? 0.587 -12.234 -10.352 1 95.25 96 HIS B C 1
ATOM 3102 O O . HIS B 1 96 ? 0.97 -11.711 -9.305 1 95.25 96 HIS B O 1
ATOM 3108 N N . ASP B 1 97 ? 0.63 -11.57 -11.508 1 95.62 97 ASP B N 1
ATOM 3109 C CA . ASP B 1 97 ? 1.248 -10.25 -11.625 1 95.62 97 ASP B CA 1
ATOM 3110 C C . ASP B 1 97 ? 0.578 -9.242 -10.688 1 95.62 97 ASP B C 1
ATOM 3112 O O . ASP B 1 97 ? 1.255 -8.539 -9.938 1 95.62 97 ASP B O 1
ATOM 3116 N N . ALA B 1 98 ? -0.733 -9.266 -10.695 1 96.25 98 ALA B N 1
ATOM 3117 C CA . ALA B 1 98 ? -1.485 -8.289 -9.914 1 96.25 98 ALA B CA 1
ATOM 3118 C C . ALA B 1 98 ? -1.244 -8.469 -8.422 1 96.25 98 ALA B C 1
ATOM 3120 O O . ALA B 1 98 ? -0.92 -7.508 -7.715 1 96.25 98 ALA B O 1
ATOM 3121 N N . SER B 1 99 ? -1.378 -9.68 -7.992 1 97.56 99 SER B N 1
ATOM 3122 C CA . SER B 1 99 ? -1.265 -9.953 -6.566 1 97.56 99 SER B CA 1
ATOM 3123 C C . SER B 1 99 ? 0.163 -9.742 -6.074 1 97.56 99 SER B C 1
ATOM 3125 O O . SER B 1 99 ? 0.376 -9.211 -4.984 1 97.56 99 SER B O 1
ATOM 3127 N N . THR B 1 100 ? 1.122 -10.18 -6.844 1 97.81 100 THR B N 1
ATOM 3128 C CA . THR B 1 100 ? 2.52 -10.039 -6.449 1 97.81 100 THR B CA 1
ATOM 3129 C C . THR B 1 100 ? 2.918 -8.562 -6.406 1 97.81 100 THR B C 1
ATOM 3131 O O . THR B 1 100 ? 3.574 -8.125 -5.461 1 97.81 100 THR B O 1
ATOM 3134 N N . ALA B 1 101 ? 2.523 -7.812 -7.414 1 98.62 101 ALA B N 1
ATOM 3135 C CA . ALA B 1 101 ? 2.811 -6.379 -7.445 1 98.62 101 ALA B CA 1
ATOM 3136 C C . ALA B 1 101 ? 2.129 -5.66 -6.285 1 98.62 101 ALA B C 1
ATOM 3138 O O . ALA B 1 101 ? 2.707 -4.75 -5.688 1 98.62 101 ALA B O 1
ATOM 3139 N N . GLU B 1 102 ? 0.914 -6.074 -6.027 1 98.81 102 GLU B N 1
ATOM 3140 C CA . GLU B 1 102 ? 0.17 -5.523 -4.898 1 98.81 102 GLU B CA 1
ATOM 3141 C C . GLU B 1 102 ? 0.93 -5.719 -3.588 1 98.81 102 GLU B C 1
ATOM 3143 O O . GLU B 1 102 ? 1.067 -4.781 -2.799 1 98.81 102 GLU B O 1
ATOM 3148 N N . LEU B 1 103 ? 1.454 -6.883 -3.379 1 98.81 103 LEU B N 1
ATOM 3149 C CA . LEU B 1 103 ? 2.182 -7.148 -2.145 1 98.81 103 LEU B CA 1
ATOM 3150 C C . LEU B 1 103 ? 3.488 -6.363 -2.104 1 98.81 103 LEU B C 1
ATOM 3152 O O . LEU B 1 103 ? 3.9 -5.887 -1.043 1 98.81 103 LEU B O 1
ATOM 3156 N N . ALA B 1 104 ? 4.141 -6.25 -3.234 1 98.88 104 ALA B N 1
ATOM 3157 C CA . ALA B 1 104 ? 5.363 -5.453 -3.281 1 98.88 104 ALA B CA 1
ATOM 3158 C C . ALA B 1 104 ? 5.113 -4.039 -2.756 1 98.88 104 ALA B C 1
ATOM 3160 O O . ALA B 1 104 ? 5.867 -3.543 -1.915 1 98.88 104 ALA B O 1
ATOM 3161 N N . LEU B 1 105 ? 4.051 -3.404 -3.215 1 98.94 105 LEU B N 1
ATOM 3162 C CA . LEU B 1 105 ? 3.725 -2.059 -2.752 1 98.94 105 LEU B CA 1
ATOM 3163 C C . LEU B 1 105 ? 3.33 -2.072 -1.278 1 98.94 105 LEU B C 1
ATOM 3165 O O . LEU B 1 105 ? 3.688 -1.161 -0.528 1 98.94 105 LEU B O 1
ATOM 3169 N N . ALA B 1 106 ? 2.566 -3.117 -0.891 1 98.88 106 ALA B N 1
ATOM 3170 C CA . ALA B 1 106 ? 2.18 -3.232 0.512 1 98.88 106 ALA B CA 1
ATOM 3171 C C . ALA B 1 106 ? 3.406 -3.264 1.42 1 98.88 106 ALA B C 1
ATOM 3173 O O . ALA B 1 106 ? 3.438 -2.594 2.453 1 98.88 106 ALA B O 1
ATOM 3174 N N . LEU B 1 107 ? 4.391 -4.004 1.003 1 98.94 107 LEU B N 1
ATOM 3175 C CA . LEU B 1 107 ? 5.602 -4.141 1.802 1 98.94 107 LEU B CA 1
ATOM 3176 C C . LEU B 1 107 ? 6.406 -2.846 1.802 1 98.94 107 LEU B C 1
ATOM 3178 O O . LEU B 1 107 ? 6.949 -2.447 2.834 1 98.94 107 LEU B O 1
ATOM 3182 N N . ILE B 1 108 ? 6.496 -2.189 0.654 1 98.94 108 ILE B N 1
ATOM 3183 C CA . ILE B 1 108 ? 7.172 -0.9 0.562 1 98.94 108 ILE B CA 1
ATOM 3184 C C . ILE B 1 108 ? 6.516 0.094 1.52 1 98.94 108 ILE B C 1
ATOM 3186 O O . ILE B 1 108 ? 7.191 0.688 2.363 1 98.94 108 ILE B O 1
ATOM 3190 N N . LEU B 1 109 ? 5.227 0.229 1.438 1 98.94 109 LEU B N 1
ATOM 3191 C CA . LEU B 1 109 ? 4.492 1.207 2.234 1 98.94 109 LEU B CA 1
ATOM 3192 C C . LEU B 1 109 ? 4.555 0.857 3.717 1 98.94 109 LEU B C 1
ATOM 3194 O O . LEU B 1 109 ? 4.742 1.738 4.559 1 98.94 109 LEU B O 1
ATOM 3198 N N . ALA B 1 110 ? 4.375 -0.442 4.02 1 98.94 110 ALA B N 1
ATOM 3199 C CA . ALA B 1 110 ? 4.414 -0.874 5.414 1 98.94 110 ALA B CA 1
ATOM 3200 C C . ALA B 1 110 ? 5.77 -0.564 6.047 1 98.94 110 ALA B C 1
ATOM 3202 O O . ALA B 1 110 ? 5.84 -0.132 7.199 1 98.94 110 ALA B O 1
ATOM 3203 N N . SER B 1 111 ? 6.805 -0.794 5.301 1 98.88 111 SER B N 1
ATOM 3204 C CA . SER B 1 111 ? 8.156 -0.559 5.801 1 98.88 111 SER B CA 1
ATOM 3205 C C . SER B 1 111 ? 8.422 0.931 5.988 1 98.88 111 SER B C 1
ATOM 3207 O O . SER B 1 111 ? 8.922 1.349 7.035 1 98.88 111 SER B O 1
ATOM 3209 N N . LEU B 1 112 ? 8.078 1.728 5.016 1 98.81 112 LEU B N 1
ATOM 3210 C CA . LEU B 1 112 ? 8.344 3.16 5.074 1 98.81 112 LEU B CA 1
ATOM 3211 C C . LEU B 1 112 ? 7.477 3.834 6.129 1 98.81 112 LEU B C 1
ATOM 3213 O O . LEU B 1 112 ? 7.977 4.605 6.949 1 98.81 112 LEU B O 1
ATOM 3217 N N . ARG B 1 113 ? 6.203 3.455 6.238 1 98.56 113 ARG B N 1
ATOM 3218 C CA . ARG B 1 113 ? 5.262 4.152 7.105 1 98.56 113 ARG B CA 1
ATOM 3219 C C . ARG B 1 113 ? 5.301 3.588 8.523 1 98.56 113 ARG B C 1
ATOM 3221 O O . ARG B 1 113 ? 4.734 4.176 9.445 1 98.56 113 ARG B O 1
ATOM 3228 N N . GLY B 1 114 ? 5.941 2.43 8.688 1 98.38 114 GLY B N 1
ATOM 3229 C CA . GLY B 1 114 ? 6.18 1.915 10.031 1 98.38 114 GLY B CA 1
ATOM 3230 C C . GLY B 1 114 ? 5.031 1.073 10.555 1 98.38 114 GLY B C 1
ATOM 3231 O O . GLY B 1 114 ? 4.785 1.038 11.766 1 98.38 114 GLY B O 1
ATOM 3232 N N . ILE B 1 115 ? 4.359 0.31 9.68 1 98.75 115 ILE B N 1
ATOM 3233 C CA . ILE B 1 115 ? 3.217 -0.502 10.086 1 98.75 115 ILE B CA 1
ATOM 3234 C C . ILE B 1 115 ? 3.664 -1.556 11.094 1 98.75 115 ILE B C 1
ATOM 3236 O O . ILE B 1 115 ? 2.973 -1.81 12.086 1 98.75 115 ILE B O 1
ATOM 3240 N N . PRO B 1 116 ? 4.855 -2.217 10.93 1 98.75 116 PRO B N 1
ATOM 3241 C CA . PRO B 1 116 ? 5.285 -3.168 11.953 1 98.75 116 PRO B CA 1
ATOM 3242 C C . PRO B 1 116 ? 5.379 -2.535 13.344 1 98.75 116 PRO B C 1
ATOM 3244 O O . PRO B 1 116 ? 4.996 -3.158 14.336 1 98.75 116 PRO B O 1
ATOM 3247 N N . ASP B 1 117 ? 5.863 -1.284 13.422 1 98.38 117 ASP B N 1
ATOM 3248 C CA . ASP B 1 117 ? 5.945 -0.568 14.688 1 98.38 117 ASP B CA 1
ATOM 3249 C C . ASP B 1 117 ? 4.555 -0.305 15.258 1 98.38 117 ASP B C 1
ATOM 3251 O O . ASP B 1 117 ? 4.348 -0.397 16.469 1 98.38 117 ASP B O 1
ATOM 3255 N N . PHE B 1 118 ? 3.633 0.074 14.422 1 98.69 118 PHE B N 1
ATOM 3256 C CA . PHE B 1 118 ? 2.26 0.302 14.852 1 98.69 118 PHE B CA 1
ATOM 3257 C C . PHE B 1 118 ? 1.648 -0.978 15.414 1 98.69 118 PHE B C 1
ATOM 3259 O O . PHE B 1 118 ? 0.972 -0.95 16.438 1 98.69 118 PHE B O 1
ATOM 3266 N N . VAL B 1 119 ? 1.885 -2.152 14.703 1 98.75 119 VAL B N 1
ATOM 3267 C CA . VAL B 1 119 ? 1.356 -3.441 15.141 1 98.75 119 VAL B CA 1
ATOM 3268 C C . VAL B 1 119 ? 1.91 -3.785 16.516 1 98.75 119 VAL B C 1
ATOM 3270 O O . VAL B 1 119 ? 1.155 -4.152 17.422 1 98.75 119 VAL B O 1
ATOM 3273 N N . ARG B 1 120 ? 3.191 -3.637 16.688 1 98.44 120 ARG B N 1
ATOM 3274 C CA . ARG B 1 120 ? 3.818 -3.932 17.969 1 98.44 120 ARG B CA 1
ATOM 3275 C C . ARG B 1 120 ? 3.357 -2.953 19.047 1 98.44 120 ARG B C 1
ATOM 3277 O O . ARG B 1 120 ? 3.141 -3.342 20.188 1 98.44 120 ARG B O 1
ATOM 3284 N N . GLY B 1 121 ? 3.268 -1.629 18.703 1 98.44 121 GLY B N 1
ATOM 3285 C CA . GLY B 1 121 ? 2.703 -0.652 19.609 1 98.44 121 GLY B CA 1
ATOM 3286 C C . GLY B 1 121 ? 1.278 -0.972 20.031 1 98.44 121 GLY B C 1
ATOM 3287 O O . GLY B 1 121 ? 0.926 -0.864 21.203 1 98.44 121 GLY B O 1
ATOM 3288 N N . GLN B 1 122 ? 0.445 -1.38 19.047 1 98.56 122 GLN B N 1
ATOM 3289 C CA . GLN B 1 122 ? -0.936 -1.776 19.297 1 98.56 122 GLN B CA 1
ATOM 3290 C C . GLN B 1 122 ? -1.002 -2.936 20.297 1 98.56 122 GLN B C 1
ATOM 3292 O O . GLN B 1 122 ? -1.785 -2.902 21.25 1 98.56 122 GLN B O 1
ATOM 3297 N N . ASP B 1 123 ? -0.153 -3.973 20.094 1 98.38 123 ASP B N 1
ATOM 3298 C CA . ASP B 1 123 ? -0.124 -5.137 20.969 1 98.38 123 ASP B CA 1
ATOM 3299 C C . ASP B 1 123 ? 0.221 -4.738 22.406 1 98.38 123 ASP B C 1
ATOM 3301 O O . ASP B 1 123 ? -0.211 -5.391 23.359 1 98.38 123 ASP B O 1
ATOM 3305 N N . ARG B 1 124 ? 0.905 -3.588 22.562 1 98.38 124 ARG B N 1
ATOM 3306 C CA . ARG B 1 124 ? 1.327 -3.1 23.875 1 98.38 124 ARG B CA 1
ATOM 3307 C C . ARG B 1 124 ? 0.461 -1.929 24.328 1 98.38 124 ARG B C 1
ATOM 3309 O O . ARG B 1 124 ? 0.755 -1.288 25.344 1 98.38 124 ARG B O 1
ATOM 3316 N N . GLU B 1 125 ? -0.55 -1.607 23.547 1 98.56 125 GLU B N 1
ATOM 3317 C CA . GLU B 1 125 ? -1.484 -0.521 23.828 1 98.56 125 GLU B CA 1
ATOM 3318 C C . GLU B 1 125 ? -0.76 0.817 23.938 1 98.56 125 GLU B C 1
ATOM 3320 O O . GLU B 1 125 ? -1.009 1.595 24.859 1 98.56 125 GLU B O 1
ATOM 3325 N N . GLN B 1 126 ? 0.144 1.006 22.984 1 98.25 126 GLN B N 1
ATOM 3326 C CA . GLN B 1 126 ? 0.924 2.238 22.938 1 98.25 126 GLN B CA 1
ATOM 3327 C C . GLN B 1 126 ? 0.613 3.035 21.672 1 98.25 126 GLN B C 1
ATOM 3329 O O . GLN B 1 126 ? 0.684 2.502 20.562 1 98.25 126 GLN B O 1
ATOM 3334 N N . TRP B 1 127 ? 0.274 4.246 21.938 1 96.94 127 TRP B N 1
ATOM 3335 C CA . TRP B 1 127 ? 0.055 5.191 20.844 1 96.94 127 TRP B CA 1
ATOM 3336 C C . TRP B 1 127 ? 1.373 5.801 20.375 1 96.94 127 TRP B C 1
ATOM 3338 O O . TRP B 1 127 ? 1.816 6.82 20.922 1 96.94 127 TRP B O 1
ATOM 3348 N N . ARG B 1 128 ? 2.07 5.215 19.328 1 94.19 128 ARG B N 1
ATOM 3349 C CA . ARG B 1 128 ? 3.414 5.582 18.891 1 94.19 128 ARG B CA 1
ATOM 3350 C C . ARG B 1 128 ? 3.365 6.516 17.688 1 94.19 128 ARG B C 1
ATOM 3352 O O . ARG B 1 128 ? 3.604 6.09 16.562 1 94.19 128 ARG B O 1
ATOM 3359 N N . SER B 1 129 ? 3.098 7.719 17.953 1 90.69 129 SER B N 1
ATOM 3360 C CA . SER B 1 129 ? 3.051 8.727 16.891 1 90.69 129 SER B CA 1
ATOM 3361 C C . SER B 1 129 ? 4.449 9.195 16.516 1 90.69 129 SER B C 1
ATOM 3363 O O . SER B 1 129 ? 5.41 8.953 17.25 1 90.69 129 SER B O 1
ATOM 3365 N N . GLY B 1 130 ? 4.582 9.727 15.344 1 89.75 130 GLY B N 1
ATOM 3366 C CA . GLY B 1 130 ? 5.867 10.273 14.945 1 89.75 130 GLY B CA 1
ATOM 3367 C C . GLY B 1 130 ? 6.012 10.414 13.445 1 89.75 130 GLY B C 1
ATOM 3368 O O . GLY B 1 130 ? 5.102 10.062 12.688 1 89.75 130 GLY B O 1
ATOM 3369 N N . PHE B 1 131 ? 7.117 10.953 13.086 1 94.12 131 PHE B N 1
ATOM 3370 C CA . PHE B 1 131 ? 7.441 11.18 11.68 1 94.12 131 PHE B CA 1
ATOM 3371 C C . PHE B 1 131 ? 7.922 9.891 11.023 1 94.12 131 PHE B C 1
ATOM 3373 O O . PHE B 1 131 ? 8.664 9.117 11.633 1 94.12 131 PHE B O 1
ATOM 3380 N N . ARG B 1 132 ? 7.484 9.633 9.852 1 96.56 132 ARG B N 1
ATOM 3381 C CA . ARG B 1 132 ? 7.883 8.453 9.086 1 96.56 132 ARG B CA 1
ATOM 3382 C C . ARG B 1 132 ? 8.281 8.836 7.664 1 96.56 132 ARG B C 1
ATOM 3384 O O . ARG B 1 132 ? 7.84 9.867 7.145 1 96.56 132 ARG B O 1
ATOM 3391 N N . PRO B 1 133 ? 9.125 8.055 7.031 1 97.88 133 PRO B N 1
ATOM 3392 C CA . PRO B 1 133 ? 9.336 8.258 5.594 1 97.88 133 PRO B CA 1
ATOM 3393 C C . PRO B 1 133 ? 8.086 7.984 4.77 1 97.88 133 PRO B C 1
ATOM 3395 O O . PRO B 1 133 ? 7.277 7.125 5.129 1 97.88 133 PRO B O 1
ATOM 3398 N N . ALA B 1 134 ? 7.891 8.766 3.699 1 98.31 134 ALA B N 1
ATOM 3399 C CA . ALA B 1 134 ? 6.863 8.523 2.689 1 98.31 134 ALA B CA 1
ATOM 3400 C C . ALA B 1 134 ? 7.484 8.039 1.382 1 98.31 134 ALA B C 1
ATOM 3402 O O . ALA B 1 134 ? 8.656 8.297 1.11 1 98.31 134 ALA B O 1
ATOM 3403 N N . LEU B 1 135 ? 6.723 7.34 0.632 1 98.81 135 LEU B N 1
ATOM 3404 C CA . LEU B 1 135 ? 7.137 6.93 -0.705 1 98.81 135 LEU B CA 1
ATOM 3405 C C . LEU B 1 135 ? 7.188 8.125 -1.649 1 98.81 135 LEU B C 1
ATOM 3407 O O . LEU B 1 135 ? 8.031 8.18 -2.547 1 98.81 135 LEU B O 1
ATOM 3411 N N . ALA B 1 136 ? 6.281 9.109 -1.455 1 98.5 136 ALA B N 1
ATOM 3412 C CA . ALA B 1 136 ? 6.262 10.312 -2.281 1 98.5 136 ALA B CA 1
ATOM 3413 C C . ALA B 1 136 ? 7.645 10.953 -2.344 1 98.5 136 ALA B C 1
ATOM 3415 O O . ALA B 1 136 ? 8.344 11.047 -1.332 1 98.5 136 ALA B O 1
ATOM 3416 N N . ASP B 1 137 ? 8.062 11.32 -3.531 1 98.19 137 ASP B N 1
ATOM 3417 C CA . ASP B 1 137 ? 9.289 12.062 -3.822 1 98.19 137 ASP B CA 1
ATOM 3418 C C . ASP B 1 137 ? 10.508 11.148 -3.799 1 98.19 137 ASP B C 1
ATOM 3420 O O . ASP B 1 137 ? 11.641 11.609 -3.973 1 98.19 137 ASP B O 1
ATOM 3424 N N . LYS B 1 138 ? 10.297 9.789 -3.59 1 98.56 138 LYS B N 1
ATOM 3425 C CA . LYS B 1 138 ? 11.422 8.859 -3.537 1 98.56 138 LYS B CA 1
ATOM 3426 C C . LYS B 1 138 ? 11.773 8.336 -4.93 1 98.56 138 LYS B C 1
ATOM 3428 O O . LYS B 1 138 ? 10.93 8.352 -5.832 1 98.56 138 LYS B O 1
ATOM 3433 N N . SER B 1 139 ? 13 7.914 -5.07 1 98.75 139 SER B N 1
ATOM 3434 C CA . SER B 1 139 ? 13.469 7.227 -6.27 1 98.75 139 SER B CA 1
ATOM 3435 C C . SER B 1 139 ? 13.43 5.715 -6.086 1 98.75 139 SER B C 1
ATOM 3437 O O . SER B 1 139 ? 13.93 5.188 -5.09 1 98.75 139 SER B O 1
ATOM 3439 N N . VAL B 1 140 ? 12.82 5.023 -7.07 1 98.94 140 VAL B N 1
ATOM 3440 C CA . VAL B 1 140 ? 12.664 3.574 -6.98 1 98.94 140 VAL B CA 1
ATOM 3441 C C . VAL B 1 140 ? 13.406 2.9 -8.133 1 98.94 140 VAL B C 1
ATOM 3443 O O . VAL B 1 140 ? 13.344 3.359 -9.273 1 98.94 140 VAL B O 1
ATOM 3446 N N . LEU B 1 141 ? 14.172 1.888 -7.785 1 98.94 141 LEU B N 1
ATOM 3447 C CA . LEU B 1 141 ? 14.828 1.032 -8.766 1 98.94 141 LEU B CA 1
ATOM 3448 C C . LEU B 1 141 ? 14.172 -0.343 -8.82 1 98.94 141 LEU B C 1
ATOM 3450 O O . LEU B 1 141 ? 14.102 -1.04 -7.805 1 98.94 141 LEU B O 1
ATOM 3454 N N . ILE B 1 142 ? 13.633 -0.712 -9.977 1 98.88 142 ILE B N 1
ATOM 3455 C CA . ILE B 1 142 ? 13.055 -2.033 -10.195 1 98.88 142 ILE B CA 1
ATOM 3456 C C . ILE B 1 142 ? 14.047 -2.914 -10.953 1 98.88 142 ILE B C 1
ATOM 3458 O O . ILE B 1 142 ? 14.414 -2.607 -12.086 1 98.88 142 ILE B O 1
ATOM 3462 N N . VAL B 1 143 ? 14.453 -3.986 -10.297 1 98.75 143 VAL B N 1
ATOM 3463 C CA . VAL B 1 143 ? 15.367 -4.941 -10.906 1 98.75 143 VAL B CA 1
ATOM 3464 C C . VAL B 1 143 ? 14.602 -6.195 -11.336 1 98.75 143 VAL B C 1
ATOM 3466 O O . VAL B 1 143 ? 14.117 -6.949 -10.492 1 98.75 143 VAL B O 1
ATOM 3469 N N . GLY B 1 144 ? 14.578 -6.496 -12.555 1 96.88 144 GLY B N 1
ATOM 3470 C CA . GLY B 1 144 ? 13.688 -7.48 -13.148 1 96.88 144 GLY B CA 1
ATOM 3471 C C . GLY B 1 144 ? 12.43 -6.863 -13.734 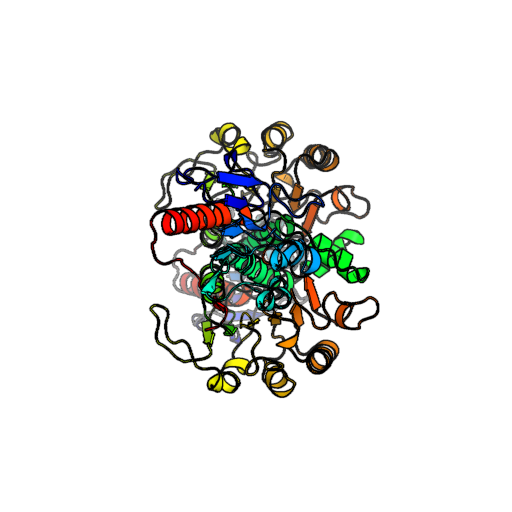1 96.88 144 GLY B C 1
ATOM 3472 O O . GLY B 1 144 ? 11.32 -7.145 -13.266 1 96.88 144 GLY B O 1
ATOM 3473 N N . TYR B 1 145 ? 12.594 -6.156 -14.883 1 96.56 145 TYR B N 1
ATOM 3474 C CA . TYR B 1 145 ? 11.461 -5.43 -15.453 1 96.56 145 TYR B CA 1
ATOM 3475 C C . TYR B 1 145 ? 10.773 -6.262 -16.531 1 96.56 145 TYR B C 1
ATOM 3477 O O . TYR B 1 145 ? 10.945 -6.02 -17.719 1 96.56 145 TYR B O 1
ATOM 3485 N N . GLY B 1 146 ? 10.047 -7.195 -16.109 1 92.88 146 GLY B N 1
ATOM 3486 C CA . GLY B 1 146 ? 9.102 -7.965 -16.906 1 92.88 146 GLY B CA 1
ATOM 3487 C C . GLY B 1 146 ? 7.652 -7.652 -16.578 1 92.88 146 GLY B C 1
ATOM 3488 O O . GLY B 1 146 ? 7.289 -6.488 -16.391 1 92.88 146 GLY B O 1
ATOM 3489 N N . ALA B 1 147 ? 6.793 -8.68 -16.562 1 91.69 147 ALA B N 1
ATOM 3490 C CA . ALA B 1 147 ? 5.367 -8.477 -16.312 1 91.69 147 ALA B CA 1
ATOM 3491 C C . ALA B 1 147 ? 5.121 -7.98 -14.898 1 91.69 147 ALA B C 1
ATOM 3493 O O . ALA B 1 147 ? 4.406 -6.996 -14.695 1 91.69 147 ALA B O 1
ATOM 3494 N N . VAL B 1 148 ? 5.746 -8.633 -13.938 1 95.5 148 VAL B N 1
ATOM 3495 C CA . VAL B 1 148 ? 5.547 -8.25 -12.547 1 95.5 148 VAL B CA 1
ATOM 3496 C C . VAL B 1 148 ? 6.176 -6.879 -12.297 1 95.5 148 VAL B C 1
ATOM 3498 O O . VAL B 1 148 ? 5.586 -6.027 -11.625 1 95.5 148 VAL B O 1
ATOM 3501 N N . GLY B 1 149 ? 7.406 -6.609 -12.844 1 97.06 149 GLY B N 1
ATOM 3502 C CA . GLY B 1 149 ? 8.055 -5.312 -12.711 1 97.06 149 GLY B CA 1
ATOM 3503 C C . GLY B 1 149 ? 7.219 -4.168 -13.25 1 97.06 149 GLY B C 1
ATOM 3504 O O . GLY B 1 149 ? 7.105 -3.121 -12.609 1 97.06 149 GLY B O 1
ATOM 3505 N N . SER B 1 150 ? 6.672 -4.418 -14.422 1 97 150 SER B N 1
ATOM 3506 C CA . SER B 1 150 ? 5.797 -3.414 -15.023 1 97 150 SER B CA 1
ATOM 3507 C C . SER B 1 150 ? 4.559 -3.172 -14.172 1 97 150 SER B C 1
ATOM 3509 O O . SER B 1 150 ? 4.133 -2.029 -13.992 1 97 150 SER B O 1
ATOM 3511 N N . ALA B 1 151 ? 3.982 -4.242 -13.656 1 97.75 151 ALA B N 1
ATOM 3512 C CA . ALA B 1 151 ? 2.814 -4.129 -12.789 1 97.75 151 ALA B CA 1
ATOM 3513 C C . ALA B 1 151 ? 3.15 -3.354 -11.516 1 97.75 151 ALA B C 1
ATOM 3515 O O . ALA B 1 151 ? 2.328 -2.582 -11.016 1 97.75 151 ALA B O 1
ATOM 3516 N N . VAL B 1 152 ? 4.34 -3.529 -10.969 1 98.69 152 VAL B N 1
ATOM 3517 C CA . VAL B 1 152 ? 4.801 -2.768 -9.812 1 98.69 152 VAL B CA 1
ATOM 3518 C C . VAL B 1 152 ? 4.871 -1.284 -10.164 1 98.69 152 VAL B C 1
ATOM 3520 O O . VAL B 1 152 ? 4.398 -0.436 -9.398 1 98.69 152 VAL B O 1
ATOM 3523 N N . GLU B 1 153 ? 5.426 -0.994 -11.328 1 98.62 153 GLU B N 1
ATOM 3524 C CA . GLU B 1 153 ? 5.566 0.4 -11.742 1 98.62 153 GLU B CA 1
ATOM 3525 C C . GLU B 1 153 ? 4.203 1.068 -11.898 1 98.62 153 GLU B C 1
ATOM 3527 O O . GLU B 1 153 ? 4.02 2.217 -11.492 1 98.62 153 GLU B O 1
ATOM 3532 N N . ASP B 1 154 ? 3.199 0.344 -12.492 1 98.19 154 ASP B N 1
ATOM 3533 C CA . ASP B 1 154 ? 1.841 0.868 -12.609 1 98.19 154 ASP B CA 1
ATOM 3534 C C . ASP B 1 154 ? 1.326 1.367 -11.266 1 98.19 154 ASP B C 1
ATOM 3536 O O . ASP B 1 154 ? 0.639 2.389 -11.195 1 98.19 154 ASP B O 1
ATOM 3540 N N . ARG B 1 155 ? 1.668 0.67 -10.234 1 98.62 155 ARG B N 1
ATOM 3541 C CA . ARG B 1 155 ? 1.133 0.933 -8.906 1 98.62 155 ARG B CA 1
ATOM 3542 C C . ARG B 1 155 ? 1.982 1.962 -8.164 1 98.62 155 ARG B C 1
ATOM 3544 O O . ARG B 1 155 ? 1.524 2.574 -7.203 1 98.62 155 ARG B O 1
ATOM 3551 N N . LEU B 1 156 ? 3.246 2.188 -8.625 1 98.62 156 LEU B N 1
ATOM 3552 C CA . LEU B 1 156 ? 4.16 3.135 -8 1 98.62 156 LEU B CA 1
ATOM 3553 C C . LEU B 1 156 ? 3.855 4.562 -8.445 1 98.62 156 LEU B C 1
ATOM 3555 O O . LEU B 1 156 ? 3.938 5.496 -7.648 1 98.62 156 LEU B O 1
ATOM 3559 N N . VAL B 1 157 ? 3.436 4.746 -9.633 1 97.31 157 VAL B N 1
ATOM 3560 C CA . VAL B 1 157 ? 3.422 6.039 -10.312 1 97.31 157 VAL B CA 1
ATOM 3561 C C . VAL B 1 157 ? 2.465 6.988 -9.594 1 97.31 157 VAL B C 1
ATOM 3563 O O . VAL B 1 157 ? 2.82 8.133 -9.289 1 97.31 157 VAL B O 1
ATOM 3566 N N . PRO B 1 158 ? 1.29 6.52 -9.141 1 98.06 158 PRO B N 1
ATOM 3567 C CA . PRO B 1 158 ? 0.368 7.465 -8.516 1 98.06 158 PRO B CA 1
ATOM 3568 C C . PRO B 1 158 ? 0.813 7.879 -7.109 1 98.06 158 PRO B C 1
ATOM 3570 O O . PRO B 1 158 ? 0.212 8.766 -6.504 1 98.06 158 PRO B O 1
ATOM 3573 N N . PHE B 1 159 ? 1.86 7.336 -6.617 1 98.69 159 PHE B N 1
ATOM 3574 C CA . PHE B 1 159 ? 2.344 7.68 -5.285 1 98.69 159 PHE B CA 1
ATOM 3575 C C . PHE B 1 159 ? 3.348 8.828 -5.355 1 98.69 159 PHE B C 1
ATOM 3577 O O . PHE B 1 159 ? 4.016 9.133 -4.367 1 98.69 159 PHE B O 1
ATOM 3584 N N . GLU B 1 160 ? 3.49 9.445 -6.531 1 98 160 GLU B N 1
ATOM 3585 C CA . GLU B 1 160 ? 4.277 10.656 -6.727 1 98 160 GLU B CA 1
ATOM 3586 C C . GLU B 1 160 ? 5.754 10.414 -6.445 1 98 160 GLU B C 1
ATOM 3588 O O . GLU B 1 160 ? 6.406 11.211 -5.777 1 98 160 GLU B O 1
ATOM 3593 N N . VAL B 1 161 ? 6.246 9.266 -6.895 1 98.5 161 VAL B N 1
ATOM 3594 C CA . VAL B 1 161 ? 7.676 8.984 -6.785 1 98.5 161 VAL B CA 1
ATOM 3595 C C . VAL B 1 161 ? 8.461 9.93 -7.695 1 98.5 161 VAL B C 1
ATOM 3597 O O . VAL B 1 161 ? 7.949 10.367 -8.727 1 98.5 161 VAL B O 1
ATOM 3600 N N . ALA B 1 162 ? 9.695 10.289 -7.301 1 98 162 ALA B N 1
ATOM 3601 C CA . ALA B 1 162 ? 10.531 11.211 -8.062 1 98 162 ALA B CA 1
ATOM 3602 C C . ALA B 1 162 ? 11.039 10.555 -9.344 1 98 162 ALA B C 1
ATOM 3604 O O . ALA B 1 162 ? 11.172 11.219 -10.375 1 98 162 ALA B O 1
ATOM 3605 N N . ARG B 1 163 ? 11.367 9.273 -9.258 1 97.56 163 ARG B N 1
ATOM 3606 C CA . ARG B 1 163 ? 11.977 8.547 -10.367 1 97.56 163 ARG B CA 1
ATOM 3607 C C . ARG B 1 163 ? 11.742 7.047 -10.227 1 97.56 163 ARG B C 1
ATOM 3609 O O . ARG B 1 163 ? 11.734 6.516 -9.117 1 97.56 163 ARG B O 1
ATOM 3616 N N . VAL B 1 164 ? 11.477 6.422 -11.391 1 98.69 164 VAL B N 1
ATOM 3617 C CA . VAL B 1 164 ? 11.523 4.969 -11.461 1 98.69 164 VAL B CA 1
ATOM 3618 C C . VAL B 1 164 ? 12.578 4.531 -12.484 1 98.69 164 VAL B C 1
ATOM 3620 O O . VAL B 1 164 ? 12.469 4.848 -13.672 1 98.69 164 VAL B O 1
ATOM 3623 N N . ALA B 1 165 ? 13.617 3.932 -11.992 1 98.69 165 ALA B N 1
ATOM 3624 C CA . ALA B 1 165 ? 14.602 3.305 -12.867 1 98.69 165 ALA B CA 1
ATOM 3625 C C . ALA B 1 165 ? 14.32 1.815 -13.039 1 98.69 165 ALA B C 1
ATOM 3627 O O . ALA B 1 165 ? 13.82 1.163 -12.117 1 98.69 165 ALA B O 1
ATOM 3628 N N . ARG B 1 166 ? 14.594 1.3 -14.188 1 98.62 166 ARG B N 1
ATOM 3629 C CA . ARG B 1 166 ? 14.242 -0.067 -14.555 1 98.62 166 ARG B CA 1
ATOM 3630 C C . ARG B 1 166 ? 15.453 -0.827 -15.078 1 98.62 166 ARG B C 1
ATOM 3632 O O . ARG B 1 166 ? 16.219 -0.302 -15.891 1 98.62 166 ARG B O 1
ATOM 3639 N N . VAL B 1 167 ? 15.586 -2.037 -14.617 1 98.38 167 VAL B N 1
ATOM 3640 C CA . VAL B 1 167 ? 16.688 -2.893 -15.055 1 98.38 167 VAL B CA 1
ATOM 3641 C C . VAL B 1 167 ? 16.141 -4.266 -15.453 1 98.38 167 VAL B C 1
ATOM 3643 O O . VAL B 1 167 ? 15.25 -4.805 -14.789 1 98.38 167 VAL B O 1
ATOM 3646 N N . ALA B 1 168 ? 16.609 -4.836 -16.469 1 96.44 168 ALA B N 1
ATOM 3647 C CA . ALA B 1 168 ? 16.344 -6.203 -16.922 1 96.44 168 ALA B CA 1
ATOM 3648 C C . ALA B 1 168 ? 17.625 -6.852 -17.453 1 96.44 168 ALA B C 1
ATOM 3650 O O . ALA B 1 168 ? 18.688 -6.238 -17.438 1 96.44 168 ALA B O 1
ATOM 3651 N N . ARG B 1 169 ? 17.531 -8.156 -17.797 1 92.75 169 ARG B N 1
ATOM 3652 C CA . ARG B 1 169 ? 18.688 -8.859 -18.328 1 92.75 169 ARG B CA 1
ATOM 3653 C C . ARG B 1 169 ? 19.297 -8.117 -19.5 1 92.75 169 ARG B C 1
ATOM 3655 O O . ARG B 1 169 ? 20.516 -7.91 -19.562 1 92.75 169 ARG B O 1
ATOM 3662 N N . ARG B 1 170 ? 18.422 -7.684 -20.453 1 92.81 170 ARG B N 1
ATOM 3663 C CA . ARG B 1 170 ? 18.844 -6.93 -21.641 1 92.81 170 ARG B CA 1
ATOM 3664 C C . ARG B 1 170 ? 18.203 -5.543 -21.656 1 92.81 170 ARG B C 1
ATOM 3666 O O . ARG B 1 170 ? 17.047 -5.383 -21.297 1 92.81 170 ARG B O 1
ATOM 3673 N N . GLY B 1 171 ? 18.953 -4.586 -22.031 1 95.25 171 GLY B N 1
ATOM 3674 C CA . GLY B 1 171 ? 18.422 -3.236 -22.203 1 95.25 171 GLY B CA 1
ATOM 3675 C C . GLY B 1 171 ? 17.453 -3.107 -23.359 1 95.25 171 GLY B C 1
ATOM 3676 O O . GLY B 1 171 ? 17.562 -3.812 -24.359 1 95.25 171 GLY B O 1
ATOM 3677 N N . ARG B 1 172 ? 16.531 -2.244 -23.188 1 96.88 172 ARG B N 1
ATOM 3678 C CA . ARG B 1 172 ? 15.57 -1.957 -24.234 1 96.88 172 ARG B CA 1
ATOM 3679 C C . ARG B 1 172 ? 14.852 -0.638 -23.984 1 96.88 172 ARG B C 1
ATOM 3681 O O . ARG B 1 172 ? 14.914 -0.097 -22.875 1 96.88 172 ARG B O 1
ATOM 3688 N N . GLU B 1 173 ? 14.227 -0.154 -25.016 1 96.5 173 GLU B N 1
ATOM 3689 C CA . GLU B 1 173 ? 13.398 1.039 -24.875 1 96.5 173 GLU B CA 1
ATOM 3690 C C . GLU B 1 173 ? 11.922 0.673 -24.75 1 96.5 173 GLU B C 1
ATOM 3692 O O . GLU B 1 173 ? 11.445 -0.251 -25.406 1 96.5 173 GLU B O 1
ATOM 3697 N N . THR B 1 174 ? 11.258 1.345 -23.844 1 94.06 174 THR B N 1
ATOM 3698 C CA . THR B 1 174 ? 9.82 1.16 -23.688 1 94.06 174 THR B CA 1
ATOM 3699 C C . THR B 1 174 ? 9.086 2.498 -23.766 1 94.06 174 THR B C 1
ATOM 3701 O O . THR B 1 174 ? 9.727 3.553 -23.844 1 94.06 174 THR B O 1
ATOM 3704 N N . ALA B 1 175 ? 7.758 2.465 -23.781 1 93.19 175 ALA B N 1
ATOM 3705 C CA . ALA B 1 175 ? 6.938 3.672 -23.766 1 93.19 175 ALA B CA 1
ATOM 3706 C C . ALA B 1 175 ? 7.188 4.5 -22.516 1 93.19 175 ALA B C 1
ATOM 3708 O O . ALA B 1 175 ? 7.051 5.727 -22.531 1 93.19 175 ALA B O 1
ATOM 3709 N N . ARG B 1 176 ? 7.711 3.932 -21.438 1 94.88 176 ARG B N 1
ATOM 3710 C CA . ARG B 1 176 ? 7.922 4.605 -20.172 1 94.88 176 ARG B CA 1
ATOM 3711 C C . ARG B 1 176 ? 9.375 5.062 -20.016 1 94.88 176 ARG B C 1
ATOM 3713 O O . ARG B 1 176 ? 9.758 5.605 -18.984 1 94.88 176 ARG B O 1
ATOM 3720 N N . GLY B 1 177 ? 10.156 4.781 -21.031 1 95.69 177 GLY B N 1
ATOM 3721 C CA . GLY B 1 177 ? 11.562 5.125 -20.969 1 95.69 177 GLY B CA 1
ATOM 3722 C C . GLY B 1 177 ? 12.477 3.914 -21.031 1 95.69 177 GLY B C 1
ATOM 3723 O O . GLY B 1 177 ? 12.016 2.791 -21.234 1 95.69 177 GLY B O 1
ATOM 3724 N N . PRO B 1 178 ? 13.719 4.102 -20.812 1 97.62 178 PRO B N 1
ATOM 3725 C CA . PRO B 1 178 ? 14.68 3.016 -21 1 97.62 178 PRO B CA 1
ATOM 3726 C C . PRO B 1 178 ? 14.625 1.979 -19.891 1 97.62 178 PRO B C 1
ATOM 3728 O O . PRO B 1 178 ? 14.406 2.332 -18.719 1 97.62 178 PRO B O 1
ATOM 3731 N N . VAL B 1 179 ? 14.781 0.767 -20.266 1 98.44 179 VAL B N 1
ATOM 3732 C CA . VAL B 1 179 ? 15.133 -0.327 -19.359 1 98.44 179 VAL B CA 1
ATOM 3733 C C . VAL B 1 179 ? 16.609 -0.656 -19.5 1 98.44 179 VAL B C 1
ATOM 3735 O O . VAL B 1 179 ? 17.078 -1.015 -20.594 1 98.44 179 VAL B O 1
ATOM 3738 N N . HIS B 1 180 ? 17.328 -0.494 -18.438 1 98.44 180 HIS B N 1
ATOM 3739 C CA . HIS B 1 180 ? 18.781 -0.655 -18.469 1 98.44 180 HIS B CA 1
ATOM 3740 C C . HIS B 1 180 ? 19.172 -2.119 -18.312 1 98.44 180 HIS B C 1
ATOM 3742 O O . HIS B 1 180 ? 18.453 -2.896 -17.688 1 98.44 180 HIS B O 1
ATOM 3748 N N . PRO B 1 181 ? 20.312 -2.508 -18.906 1 97.12 181 PRO B N 1
ATOM 3749 C CA . PRO B 1 181 ? 20.812 -3.865 -18.672 1 97.12 181 PRO B CA 1
ATOM 3750 C C . PRO B 1 181 ? 21.391 -4.047 -17.266 1 97.12 181 PRO B C 1
ATOM 3752 O O . PRO B 1 181 ? 21.734 -3.066 -16.609 1 97.12 181 PRO B O 1
ATOM 3755 N N . LEU B 1 182 ? 21.562 -5.219 -16.797 1 95.25 182 LEU B N 1
ATOM 3756 C CA . LEU B 1 182 ? 22.047 -5.57 -15.477 1 95.25 182 LEU B CA 1
ATOM 3757 C C . LEU B 1 182 ? 23.406 -4.93 -15.211 1 95.25 182 LEU B C 1
ATOM 3759 O O . LEU B 1 182 ? 23.719 -4.574 -14.07 1 95.25 182 LEU B O 1
ATOM 3763 N N . SER B 1 183 ? 24.172 -4.684 -16.234 1 95.06 183 SER B N 1
ATOM 3764 C CA . SER B 1 183 ? 25.516 -4.148 -16.109 1 95.06 183 SER B CA 1
ATOM 3765 C C . SER B 1 183 ? 25.5 -2.717 -15.586 1 95.06 183 SER B C 1
ATOM 3767 O O . SER B 1 183 ? 26.516 -2.201 -15.133 1 95.06 183 SER B O 1
ATOM 3769 N N . ARG B 1 184 ? 24.359 -2.066 -15.578 1 96.88 184 ARG B N 1
ATOM 3770 C CA . ARG B 1 184 ? 24.266 -0.67 -15.164 1 96.88 184 ARG B CA 1
ATOM 3771 C C . ARG B 1 184 ? 23.844 -0.557 -13.703 1 96.88 184 ARG B C 1
ATOM 3773 O O . ARG B 1 184 ? 23.797 0.544 -13.148 1 96.88 184 ARG B O 1
ATOM 3780 N N . LEU B 1 185 ? 23.609 -1.592 -13.016 1 97 185 LEU B N 1
ATOM 3781 C CA . LEU B 1 185 ? 23.094 -1.616 -11.656 1 97 185 LEU B CA 1
ATOM 3782 C C . LEU B 1 185 ? 24 -0.823 -10.719 1 97 185 LEU B C 1
ATOM 3784 O O . LEU B 1 185 ? 23.516 -0.015 -9.922 1 97 185 LEU B O 1
ATOM 3788 N N . PRO B 1 186 ? 25.328 -0.976 -10.812 1 97.31 186 PRO B N 1
ATOM 3789 C CA . PRO B 1 186 ? 26.219 -0.264 -9.875 1 97.31 186 PRO B CA 1
ATOM 3790 C C . PRO B 1 186 ? 26.031 1.251 -9.938 1 97.31 186 PRO B C 1
ATOM 3792 O O . PRO B 1 186 ? 26.172 1.934 -8.914 1 97.31 186 PRO B O 1
ATOM 3795 N N . GLU B 1 187 ? 25.641 1.749 -11.055 1 97.56 187 GLU B N 1
ATOM 3796 C CA . GLU B 1 187 ? 25.469 3.188 -11.227 1 97.56 187 GLU B CA 1
ATOM 3797 C C . GLU B 1 187 ? 24.109 3.641 -10.734 1 97.56 187 GLU B C 1
ATOM 3799 O O . GLU B 1 187 ? 23.922 4.809 -10.383 1 97.56 187 GLU B O 1
ATOM 3804 N N . LEU B 1 188 ? 23.172 2.779 -10.711 1 98.62 188 LEU B N 1
ATOM 3805 C CA . LEU B 1 188 ? 21.781 3.137 -10.414 1 98.62 188 LEU B CA 1
ATOM 3806 C C . LEU B 1 188 ? 21.484 2.99 -8.93 1 98.62 188 LEU B C 1
ATOM 3808 O O . LEU B 1 188 ? 20.656 3.709 -8.383 1 98.62 188 LEU B O 1
ATOM 3812 N N . LEU B 1 189 ? 22.172 2.117 -8.234 1 98.75 189 LEU B N 1
ATOM 3813 C CA . LEU B 1 189 ? 21.906 1.731 -6.855 1 98.75 189 LEU B CA 1
ATOM 3814 C C . LEU B 1 189 ? 22.047 2.926 -5.922 1 98.75 189 LEU B C 1
ATOM 3816 O O . LEU B 1 189 ? 21.172 3.168 -5.078 1 98.75 189 LEU B O 1
ATOM 3820 N N . PRO B 1 190 ? 23.078 3.816 -6.094 1 98.56 190 PRO B N 1
ATOM 3821 C CA . PRO B 1 190 ? 23.266 4.91 -5.145 1 98.56 190 PRO B CA 1
ATOM 3822 C C . PRO B 1 190 ? 22.156 5.961 -5.211 1 98.56 190 PRO B C 1
ATOM 3824 O O . PRO B 1 190 ? 22.047 6.809 -4.32 1 98.56 190 PRO B O 1
ATOM 3827 N N . GLU B 1 191 ? 21.359 5.906 -6.238 1 98.06 191 GLU B N 1
ATOM 3828 C CA . GLU B 1 191 ? 20.328 6.926 -6.441 1 98.06 191 GLU B CA 1
ATOM 3829 C C . GLU B 1 191 ? 18.969 6.457 -5.91 1 98.06 191 GLU B C 1
ATOM 3831 O O . GLU B 1 191 ? 18.031 7.246 -5.809 1 98.06 191 GLU B O 1
ATOM 3836 N N . ALA B 1 192 ? 18.906 5.223 -5.578 1 98.81 192 ALA B N 1
ATOM 3837 C CA . ALA B 1 192 ? 17.609 4.625 -5.27 1 98.81 192 ALA B CA 1
ATOM 3838 C C . ALA B 1 192 ? 17.344 4.668 -3.768 1 98.81 192 ALA B C 1
ATOM 3840 O O . ALA B 1 192 ? 18.188 4.285 -2.961 1 98.81 192 ALA B O 1
ATOM 3841 N N . ASP B 1 193 ? 16.156 5.18 -3.387 1 98.88 193 ASP B N 1
ATOM 3842 C CA . ASP B 1 193 ? 15.672 5.102 -2.012 1 98.88 193 ASP B CA 1
ATOM 3843 C C . ASP B 1 193 ? 15.062 3.736 -1.722 1 98.88 193 ASP B C 1
ATOM 3845 O O . ASP B 1 193 ? 15.062 3.279 -0.577 1 98.88 193 ASP B O 1
ATOM 3849 N N . VAL B 1 194 ? 14.484 3.088 -2.76 1 98.94 194 VAL B N 1
ATOM 3850 C CA . VAL B 1 194 ? 13.875 1.766 -2.693 1 98.94 194 VAL B CA 1
ATOM 3851 C C . VAL B 1 194 ? 14.352 0.914 -3.865 1 98.94 194 VAL B C 1
ATOM 3853 O O . VAL B 1 194 ? 14.344 1.363 -5.016 1 98.94 194 VAL B O 1
ATOM 3856 N N . VAL B 1 195 ? 14.812 -0.275 -3.582 1 98.94 195 VAL B N 1
ATOM 3857 C CA . VAL B 1 195 ? 15.211 -1.247 -4.594 1 98.94 195 VAL B CA 1
ATOM 3858 C C . VAL B 1 195 ? 14.281 -2.463 -4.535 1 98.94 195 VAL B C 1
ATOM 3860 O O . VAL B 1 195 ? 14.195 -3.131 -3.502 1 98.94 195 VAL B O 1
ATOM 3863 N N . VAL B 1 196 ? 13.609 -2.73 -5.629 1 98.94 196 VAL B N 1
ATOM 3864 C CA . VAL B 1 196 ? 12.672 -3.848 -5.703 1 98.94 196 VAL B CA 1
ATOM 3865 C C . VAL B 1 196 ? 13.242 -4.938 -6.613 1 98.94 196 VAL B C 1
ATOM 3867 O O . VAL B 1 196 ? 13.492 -4.695 -7.793 1 98.94 196 VAL B O 1
ATOM 3870 N N . LEU B 1 197 ? 13.422 -6.113 -6.059 1 98.81 197 LEU B N 1
ATOM 3871 C CA . LEU B 1 197 ? 13.898 -7.258 -6.824 1 98.81 197 LEU B CA 1
ATOM 3872 C C . LEU B 1 197 ? 12.734 -8.148 -7.258 1 98.81 197 LEU B C 1
ATOM 3874 O O . LEU B 1 197 ? 12.016 -8.68 -6.414 1 98.81 197 LEU B O 1
ATOM 3878 N N . VAL B 1 198 ? 12.516 -8.312 -8.508 1 97.31 198 VAL B N 1
ATOM 3879 C CA . VAL B 1 198 ? 11.492 -9.188 -9.078 1 97.31 198 VAL B CA 1
ATOM 3880 C C . VAL B 1 198 ? 12.078 -9.969 -10.25 1 97.31 198 VAL B C 1
ATOM 3882 O O . VAL B 1 198 ? 11.391 -10.227 -11.242 1 97.31 198 VAL B O 1
ATOM 3885 N N . THR B 1 199 ? 13.312 -10.297 -10.211 1 95.5 199 THR B N 1
ATOM 3886 C CA . THR B 1 199 ? 14.023 -11.016 -11.266 1 95.5 199 THR B CA 1
ATOM 3887 C C . THR B 1 199 ? 13.875 -12.523 -11.094 1 95.5 199 THR B C 1
ATOM 3889 O O . THR B 1 199 ? 13.727 -13.008 -9.969 1 95.5 199 THR B O 1
ATOM 3892 N N . PRO B 1 200 ? 13.945 -13.297 -12.203 1 90.12 200 PRO B N 1
ATOM 3893 C CA . PRO B 1 200 ? 14.023 -14.75 -12.047 1 90.12 200 PRO B CA 1
ATOM 3894 C C . PRO B 1 200 ? 15.344 -15.211 -11.422 1 90.12 200 PRO B C 1
ATOM 3896 O O . PRO B 1 200 ? 16.344 -14.484 -11.477 1 90.12 200 PRO B O 1
ATOM 3899 N N . LEU B 1 201 ? 15.305 -16.344 -10.758 1 91.94 201 LEU B N 1
ATOM 3900 C CA . LEU B 1 201 ? 16.531 -16.938 -10.273 1 91.94 201 LEU B CA 1
ATOM 3901 C C . LEU B 1 201 ? 17.234 -17.734 -11.375 1 91.94 201 LEU B C 1
ATOM 3903 O O . LEU B 1 201 ? 16.688 -18.734 -11.859 1 91.94 201 LEU B O 1
ATOM 3907 N N . THR B 1 202 ? 18.234 -17.281 -11.852 1 90.5 202 THR B N 1
ATOM 3908 C CA . THR B 1 202 ? 19.109 -17.906 -12.844 1 90.5 202 THR B CA 1
ATOM 3909 C C . THR B 1 202 ? 20.562 -17.938 -12.344 1 90.5 202 THR B C 1
ATOM 3911 O O . THR B 1 202 ? 20.859 -17.453 -11.25 1 90.5 202 THR B O 1
ATOM 3914 N N . GLU B 1 203 ? 21.391 -18.484 -13.125 1 92.62 203 GLU B N 1
ATOM 3915 C CA . GLU B 1 203 ? 22.812 -18.438 -12.766 1 92.62 203 GLU B CA 1
ATOM 3916 C C . GLU B 1 203 ? 23.312 -17 -12.664 1 92.62 203 GLU B C 1
ATOM 3918 O O . GLU B 1 203 ? 24.109 -16.688 -11.781 1 92.62 203 GLU B O 1
ATOM 3923 N N . ALA B 1 204 ? 22.781 -16.156 -13.422 1 92.12 204 ALA B N 1
ATOM 3924 C CA . ALA B 1 204 ? 23.219 -14.766 -13.492 1 92.12 204 ALA B CA 1
ATOM 3925 C C . ALA B 1 204 ? 22.672 -13.961 -12.312 1 92.12 204 ALA B C 1
ATOM 3927 O O . ALA B 1 204 ? 23.266 -12.953 -11.914 1 92.12 204 ALA B O 1
ATOM 3928 N N . THR B 1 205 ? 21.562 -14.375 -11.719 1 96.06 205 THR B N 1
ATOM 3929 C CA . THR B 1 205 ? 20.938 -13.547 -10.695 1 96.06 205 THR B CA 1
ATOM 3930 C C . THR B 1 205 ? 21.125 -14.164 -9.312 1 96.06 205 THR B C 1
ATOM 3932 O O . THR B 1 205 ? 20.844 -13.516 -8.297 1 96.06 205 THR B O 1
ATOM 3935 N N . ARG B 1 206 ? 21.594 -15.383 -9.289 1 97.06 206 ARG B N 1
ATOM 3936 C CA . ARG B 1 206 ? 21.906 -15.984 -7.996 1 97.06 206 ARG B CA 1
ATOM 3937 C C . ARG B 1 206 ? 22.969 -15.195 -7.254 1 97.06 206 ARG B C 1
ATOM 3939 O O . ARG B 1 206 ? 24.078 -14.992 -7.77 1 97.06 206 ARG B O 1
ATOM 3946 N N . GLY B 1 207 ? 22.656 -14.695 -6.125 1 97.94 207 GLY B N 1
ATOM 3947 C CA . GLY B 1 207 ? 23.594 -13.938 -5.312 1 97.94 207 GLY B CA 1
ATOM 3948 C C . GLY B 1 207 ? 23.906 -12.57 -5.891 1 97.94 207 GLY B C 1
ATOM 3949 O O . GLY B 1 207 ? 24.938 -11.977 -5.555 1 97.94 207 GLY B O 1
ATOM 3950 N N . MET B 1 208 ? 23.078 -12.117 -6.738 1 97.38 208 MET B N 1
ATOM 3951 C CA . MET B 1 208 ? 23.297 -10.836 -7.395 1 97.38 208 MET B CA 1
ATOM 3952 C C . MET B 1 208 ? 23.359 -9.703 -6.371 1 97.38 208 MET B C 1
ATOM 3954 O O . MET B 1 208 ? 24.203 -8.82 -6.469 1 97.38 208 MET B O 1
ATOM 3958 N N . ALA B 1 209 ? 22.484 -9.711 -5.438 1 98.69 209 ALA B N 1
ATOM 3959 C CA . ALA B 1 209 ? 22.547 -8.734 -4.352 1 98.69 209 ALA B CA 1
ATOM 3960 C C . ALA B 1 209 ? 23.531 -9.172 -3.277 1 98.69 209 ALA B C 1
ATOM 3962 O O . ALA B 1 209 ? 23.141 -9.516 -2.162 1 98.69 209 ALA B O 1
ATOM 3963 N N . ASP B 1 210 ? 24.781 -9.156 -3.65 1 98.5 210 ASP B N 1
ATOM 3964 C CA . ASP B 1 210 ? 25.875 -9.523 -2.762 1 98.5 210 ASP B CA 1
ATOM 3965 C C . ASP B 1 210 ? 26.375 -8.312 -1.98 1 98.5 210 ASP B C 1
ATOM 3967 O O . ASP B 1 210 ? 25.719 -7.266 -1.951 1 98.5 210 ASP B O 1
ATOM 3971 N N . ALA B 1 211 ? 27.469 -8.453 -1.295 1 98.56 211 ALA B N 1
ATOM 3972 C CA . ALA B 1 211 ? 28.016 -7.398 -0.444 1 98.56 211 ALA B CA 1
ATOM 3973 C C . ALA B 1 211 ? 28.297 -6.129 -1.244 1 98.56 211 ALA B C 1
ATOM 3975 O O . ALA B 1 211 ? 28.016 -5.023 -0.773 1 98.56 211 ALA B O 1
ATOM 3976 N N . ASP B 1 212 ? 28.828 -6.281 -2.436 1 98.44 212 ASP B N 1
ATOM 3977 C CA . ASP B 1 212 ? 29.125 -5.121 -3.271 1 98.44 212 ASP B CA 1
ATOM 3978 C C . ASP B 1 212 ? 27.859 -4.395 -3.684 1 98.44 212 ASP B C 1
ATOM 3980 O O . ASP B 1 212 ? 27.781 -3.164 -3.623 1 98.44 212 ASP B O 1
ATOM 3984 N N . PHE B 1 213 ? 26.891 -5.145 -4.129 1 98.62 213 PHE B N 1
ATOM 3985 C CA . PHE B 1 213 ? 25.578 -4.605 -4.465 1 98.62 213 PHE B CA 1
ATOM 3986 C C . PHE B 1 213 ? 25 -3.824 -3.293 1 98.62 213 PHE B C 1
ATOM 3988 O O . PHE B 1 213 ? 24.625 -2.66 -3.439 1 98.62 213 PHE B O 1
ATOM 3995 N N . LEU B 1 214 ? 24.953 -4.387 -2.17 1 98.81 214 LEU B N 1
ATOM 3996 C CA . LEU B 1 214 ? 24.328 -3.816 -0.981 1 98.81 214 LEU B CA 1
ATOM 3997 C C . LEU B 1 214 ? 25.109 -2.594 -0.494 1 98.81 214 LEU B C 1
ATOM 3999 O O . LEU B 1 214 ? 24.5 -1.615 -0.043 1 98.81 214 LEU B O 1
ATOM 4003 N N . ALA B 1 215 ? 26.406 -2.615 -0.622 1 98.38 215 ALA B N 1
ATOM 4004 C CA . ALA B 1 215 ? 27.25 -1.51 -0.18 1 98.38 215 ALA B CA 1
ATOM 4005 C C . ALA B 1 215 ? 27.031 -0.267 -1.034 1 98.38 215 ALA B C 1
ATOM 4007 O O . ALA B 1 215 ? 27.281 0.855 -0.589 1 98.38 215 ALA B O 1
ATOM 4008 N N . ARG B 1 216 ? 26.562 -0.447 -2.219 1 98.56 216 ARG B N 1
ATOM 4009 C CA . ARG B 1 216 ? 26.344 0.67 -3.133 1 98.56 216 ARG B CA 1
ATOM 4010 C C . ARG B 1 216 ? 24.984 1.33 -2.887 1 98.56 216 ARG B C 1
ATOM 4012 O O . ARG B 1 216 ? 24.734 2.434 -3.371 1 98.56 216 ARG B O 1
ATOM 4019 N N . MET B 1 217 ? 24.078 0.651 -2.178 1 98.69 217 MET B N 1
ATOM 4020 C CA . MET B 1 217 ? 22.797 1.251 -1.869 1 98.69 217 MET B CA 1
ATOM 4021 C C . MET B 1 217 ? 22.953 2.469 -0.966 1 98.69 217 MET B C 1
ATOM 4023 O O . MET B 1 217 ? 23.875 2.521 -0.152 1 98.69 217 MET B O 1
ATOM 4027 N N . LYS B 1 218 ? 22.031 3.383 -1.113 1 96.94 218 LYS B N 1
ATOM 4028 C CA . LYS B 1 218 ? 21.984 4.594 -0.3 1 96.94 218 LYS B CA 1
ATOM 4029 C C . LYS B 1 218 ? 21.766 4.258 1.172 1 96.94 218 LYS B C 1
ATOM 4031 O O . LYS B 1 218 ? 21 3.344 1.497 1 96.94 218 LYS B O 1
ATOM 4036 N N . ASP B 1 219 ? 22.484 5.02 2.068 1 97.81 219 ASP B N 1
ATOM 4037 C CA . ASP B 1 219 ? 22.141 4.895 3.48 1 97.81 219 ASP B CA 1
ATOM 4038 C C . ASP B 1 219 ? 20.656 5.184 3.709 1 97.81 219 ASP B C 1
ATOM 4040 O O . ASP B 1 219 ? 20.125 6.164 3.182 1 97.81 219 ASP B O 1
ATOM 4044 N N . GLY B 1 220 ? 19.984 4.277 4.418 1 98.06 220 GLY B N 1
ATOM 4045 C CA . GLY B 1 220 ? 18.562 4.477 4.715 1 98.06 220 GLY B CA 1
ATOM 4046 C C . GLY B 1 220 ? 17.641 3.857 3.682 1 98.06 220 GLY B C 1
ATOM 4047 O O . GLY B 1 220 ? 16.422 3.889 3.836 1 98.06 220 GLY B O 1
ATOM 4048 N N . ALA B 1 221 ? 18.25 3.232 2.623 1 98.81 221 ALA B N 1
ATOM 4049 C CA . ALA B 1 221 ? 17.438 2.67 1.546 1 98.81 221 ALA B CA 1
ATOM 4050 C C . ALA B 1 221 ? 16.703 1.414 2.01 1 98.81 221 ALA B C 1
ATOM 4052 O O . ALA B 1 221 ? 17.078 0.808 3.018 1 98.81 221 ALA B O 1
ATOM 4053 N N . LEU B 1 222 ? 15.664 1.062 1.301 1 98.94 222 LEU B N 1
ATOM 4054 C CA . LEU B 1 222 ? 14.859 -0.135 1.521 1 98.94 222 LEU B CA 1
ATOM 4055 C C . LEU B 1 222 ? 15.062 -1.14 0.39 1 98.94 222 LEU B C 1
ATOM 4057 O O . LEU B 1 222 ? 14.914 -0.796 -0.785 1 98.94 222 LEU B O 1
ATOM 4061 N N . LEU B 1 223 ? 15.461 -2.332 0.745 1 98.94 223 LEU B N 1
ATOM 4062 C CA . LEU B 1 223 ? 15.508 -3.441 -0.202 1 98.94 223 LEU B CA 1
ATOM 4063 C C . LEU B 1 223 ? 14.242 -4.297 -0.099 1 98.94 223 LEU B C 1
ATOM 4065 O O . LEU B 1 223 ? 13.891 -4.762 0.987 1 98.94 223 LEU B O 1
ATOM 4069 N N . VAL B 1 224 ? 13.547 -4.492 -1.196 1 98.94 224 VAL B N 1
ATOM 4070 C CA . VAL B 1 224 ? 12.359 -5.348 -1.255 1 98.94 224 VAL B CA 1
ATOM 4071 C C . VAL B 1 224 ? 12.633 -6.539 -2.17 1 98.94 224 VAL B C 1
ATOM 4073 O O . VAL B 1 224 ? 12.93 -6.367 -3.354 1 98.94 224 VAL B O 1
ATOM 4076 N N . ASN B 1 225 ? 12.539 -7.742 -1.643 1 98.88 225 ASN B N 1
ATOM 4077 C CA . ASN B 1 225 ? 12.781 -8.93 -2.453 1 98.88 225 ASN B CA 1
ATOM 4078 C C . ASN B 1 225 ? 11.5 -9.719 -2.695 1 98.88 225 ASN B C 1
ATOM 4080 O O . ASN B 1 225 ? 10.984 -10.375 -1.786 1 98.88 225 ASN B O 1
ATOM 4084 N N . MET B 1 226 ? 10.992 -9.641 -3.889 1 98 226 MET B N 1
ATOM 4085 C CA . MET B 1 226 ? 9.82 -10.398 -4.336 1 98 226 MET B CA 1
ATOM 4086 C C . MET B 1 226 ? 10.227 -11.523 -5.285 1 98 226 MET B C 1
ATOM 4088 O O . MET B 1 226 ? 9.375 -12.195 -5.852 1 98 226 MET B O 1
ATOM 4092 N N . ALA B 1 227 ? 11.508 -11.664 -5.504 1 96.06 227 ALA B N 1
ATOM 4093 C CA . ALA B 1 227 ? 12.039 -12.648 -6.441 1 96.06 227 ALA B CA 1
ATOM 4094 C C . ALA B 1 227 ? 12.141 -14.031 -5.793 1 96.06 227 ALA B C 1
ATOM 4096 O O . ALA B 1 227 ? 11.125 -14.641 -5.457 1 96.06 227 ALA B O 1
ATOM 4097 N N . ARG B 1 228 ? 13.336 -14.484 -5.59 1 95 228 ARG B N 1
ATOM 4098 C CA . ARG B 1 228 ? 13.695 -15.68 -4.84 1 95 228 ARG B CA 1
ATOM 4099 C C . ARG B 1 228 ? 14.742 -15.375 -3.775 1 95 228 ARG B C 1
ATOM 4101 O O . ARG B 1 228 ? 15.531 -14.438 -3.928 1 95 228 ARG B O 1
ATOM 4108 N N . GLY B 1 229 ? 14.672 -16.141 -2.691 1 97.75 229 GLY B N 1
ATOM 4109 C CA . GLY B 1 229 ? 15.594 -15.867 -1.599 1 97.75 229 GLY B CA 1
ATOM 4110 C C . GLY B 1 229 ? 17.047 -15.859 -2.033 1 97.75 229 GLY B C 1
ATOM 4111 O O . GLY B 1 229 ? 17.828 -15 -1.606 1 97.75 229 GLY B O 1
ATOM 4112 N N . ALA B 1 230 ? 17.391 -16.688 -3.02 1 97.62 230 ALA B N 1
ATOM 4113 C CA . ALA B 1 230 ? 18.781 -16.922 -3.398 1 97.62 230 ALA B CA 1
ATOM 4114 C C . ALA B 1 230 ? 19.297 -15.797 -4.281 1 97.62 230 ALA B C 1
ATOM 4116 O O . ALA B 1 230 ? 20.5 -15.75 -4.594 1 97.62 230 ALA B O 1
ATOM 4117 N N . VAL B 1 231 ? 18.484 -14.867 -4.621 1 98.25 231 VAL B N 1
ATOM 4118 C CA . VAL B 1 231 ? 18.938 -13.688 -5.359 1 98.25 231 VAL B CA 1
ATOM 4119 C C . VAL B 1 231 ? 19.75 -12.781 -4.438 1 98.25 231 VAL B C 1
ATOM 4121 O O . VAL B 1 231 ? 20.641 -12.055 -4.895 1 98.25 231 VAL B O 1
ATOM 4124 N N . VAL B 1 232 ? 19.5 -12.852 -3.162 1 98.88 232 VAL B N 1
ATOM 4125 C CA . VAL B 1 232 ? 20.156 -12.023 -2.16 1 98.88 232 VAL B CA 1
ATOM 4126 C C . VAL B 1 232 ? 21.125 -12.875 -1.341 1 98.88 232 VAL B C 1
ATOM 4128 O O . VAL B 1 232 ? 20.766 -13.977 -0.905 1 98.88 232 VAL B O 1
ATOM 4131 N N . ASP B 1 233 ? 22.312 -12.414 -1.198 1 98.75 233 ASP B N 1
ATOM 4132 C CA . ASP B 1 233 ? 23.219 -13.031 -0.239 1 98.75 233 ASP B CA 1
ATOM 4133 C C . ASP B 1 233 ? 22.797 -12.711 1.195 1 98.75 233 ASP B C 1
ATOM 4135 O O . ASP B 1 233 ? 23.031 -11.609 1.688 1 98.75 233 ASP B O 1
ATOM 4139 N N . THR B 1 234 ? 22.312 -13.719 1.879 1 98.62 234 THR B N 1
ATOM 4140 C CA . THR B 1 234 ? 21.688 -13.523 3.186 1 98.62 234 THR B CA 1
ATOM 4141 C C . THR B 1 234 ? 22.719 -13.039 4.203 1 98.62 234 THR B C 1
ATOM 4143 O O . THR B 1 234 ? 22.406 -12.164 5.023 1 98.62 234 THR B O 1
ATOM 4146 N N . THR B 1 235 ? 23.875 -13.609 4.137 1 98.44 235 THR B N 1
ATOM 4147 C CA . THR B 1 235 ? 24.922 -13.195 5.07 1 98.44 235 THR B CA 1
ATOM 4148 C C . THR B 1 235 ? 25.281 -11.727 4.871 1 98.44 235 THR B C 1
ATOM 4150 O O . THR B 1 235 ? 25.375 -10.977 5.84 1 98.44 235 THR B O 1
ATOM 4153 N N . ALA B 1 236 ? 25.453 -11.344 3.664 1 98.75 236 ALA B N 1
ATOM 4154 C CA . ALA B 1 236 ? 25.766 -9.953 3.352 1 98.75 236 ALA B CA 1
ATOM 4155 C C . ALA B 1 236 ? 24.609 -9.031 3.781 1 98.75 236 ALA B C 1
ATOM 4157 O O . ALA B 1 236 ? 24.844 -7.941 4.305 1 98.75 236 ALA B O 1
ATOM 4158 N N . LEU B 1 237 ? 23.422 -9.43 3.553 1 98.88 237 LEU B N 1
ATOM 4159 C CA . LEU B 1 237 ? 22.25 -8.633 3.926 1 98.88 237 LEU B CA 1
ATOM 4160 C C . LEU B 1 237 ? 22.203 -8.422 5.438 1 98.88 237 LEU B C 1
ATOM 4162 O O . LEU B 1 237 ? 21.953 -7.312 5.906 1 98.88 237 LEU B O 1
ATOM 4166 N N . LEU B 1 238 ? 22.422 -9.5 6.168 1 98.75 238 LEU B N 1
ATOM 4167 C CA . LEU B 1 238 ? 22.391 -9.43 7.625 1 98.75 238 LEU B CA 1
ATOM 4168 C C . LEU B 1 238 ? 23.391 -8.391 8.141 1 98.75 238 LEU B C 1
ATOM 4170 O O . LEU B 1 238 ? 23.094 -7.637 9.062 1 98.75 238 LEU B O 1
ATOM 4174 N N . ALA B 1 239 ? 24.531 -8.359 7.551 1 98.5 239 ALA B N 1
ATOM 4175 C CA . ALA B 1 239 ? 25.547 -7.398 7.957 1 98.5 239 ALA B CA 1
ATOM 4176 C C . ALA B 1 239 ? 25.047 -5.969 7.785 1 98.5 239 ALA B C 1
ATOM 4178 O O . ALA B 1 239 ? 25.219 -5.133 8.68 1 98.5 239 ALA B O 1
ATOM 4179 N N . GLU B 1 240 ? 24.422 -5.641 6.672 1 98.56 240 GLU B N 1
ATOM 4180 C CA . GLU B 1 240 ? 23.891 -4.309 6.402 1 98.56 240 GLU B CA 1
ATOM 4181 C C . GLU B 1 240 ? 22.75 -3.967 7.348 1 98.56 240 GLU B C 1
ATOM 4183 O O . GLU B 1 240 ? 22.656 -2.842 7.844 1 98.56 240 GLU B O 1
ATOM 4188 N N . LEU B 1 241 ? 21.906 -4.914 7.605 1 98.62 241 LEU B N 1
ATOM 4189 C CA . LEU B 1 241 ? 20.766 -4.703 8.484 1 98.62 241 LEU B CA 1
ATOM 4190 C C . LEU B 1 241 ? 21.219 -4.453 9.922 1 98.62 241 LEU B C 1
ATOM 4192 O O . LEU B 1 241 ? 20.719 -3.547 10.586 1 98.62 241 LEU B O 1
ATOM 4196 N N . GLU B 1 242 ? 22.125 -5.219 10.375 1 98 242 GLU B N 1
ATOM 4197 C CA . GLU B 1 242 ? 22.625 -5.109 11.742 1 98 242 GLU B CA 1
ATOM 4198 C C . GLU B 1 242 ? 23.312 -3.768 11.977 1 98 242 GLU B C 1
ATOM 4200 O O . GLU B 1 242 ? 23.266 -3.221 13.078 1 98 242 GLU B O 1
ATOM 4205 N N . SER B 1 243 ? 23.922 -3.221 10.969 1 97.31 243 SER B N 1
ATOM 4206 C CA . SER B 1 243 ? 24.547 -1.908 11.07 1 97.31 243 SER B CA 1
ATOM 4207 C C . SER B 1 243 ? 23.516 -0.792 11.062 1 97.31 243 SER B C 1
ATOM 4209 O O . SER B 1 243 ? 23.812 0.346 11.43 1 97.31 243 SER B O 1
ATOM 4211 N N . GLY B 1 244 ? 22.359 -1.09 10.531 1 97.38 244 GLY B N 1
ATOM 4212 C CA . GLY B 1 244 ? 21.297 -0.102 10.438 1 97.38 244 GLY B CA 1
ATOM 4213 C C . GLY B 1 244 ? 21.391 0.762 9.195 1 97.38 244 GLY B C 1
ATOM 4214 O O . GLY B 1 244 ? 20.688 1.761 9.07 1 97.38 244 GLY B O 1
ATOM 4215 N N . ARG B 1 245 ? 22.25 0.362 8.312 1 97.81 245 ARG B N 1
ATOM 4216 C CA . ARG B 1 245 ? 22.484 1.19 7.133 1 97.81 245 ARG B CA 1
ATOM 4217 C C . ARG B 1 245 ? 21.297 1.137 6.176 1 97.81 245 ARG B C 1
ATOM 4219 O O . ARG B 1 245 ? 20.953 2.143 5.555 1 97.81 245 ARG B O 1
ATOM 4226 N N . ILE B 1 246 ? 20.734 -0.109 5.984 1 98.62 246 ILE B N 1
ATOM 4227 C CA . ILE B 1 246 ? 19.578 -0.259 5.125 1 98.62 246 ILE B CA 1
ATOM 4228 C C . ILE B 1 246 ? 18.5 -1.089 5.844 1 98.62 246 ILE B C 1
ATOM 4230 O O . ILE B 1 246 ? 18.766 -1.67 6.898 1 98.62 246 ILE B O 1
ATOM 4234 N N . THR B 1 247 ? 17.281 -1.058 5.426 1 98.81 247 THR B N 1
ATOM 4235 C CA . THR B 1 247 ? 16.188 -1.927 5.855 1 98.81 247 THR B CA 1
ATOM 4236 C C . THR B 1 247 ? 15.75 -2.842 4.719 1 98.81 247 THR B C 1
ATOM 4238 O O . THR B 1 247 ? 16.203 -2.695 3.582 1 98.81 247 THR B O 1
ATOM 4241 N N . ALA B 1 248 ? 14.93 -3.838 5.051 1 98.94 248 ALA B N 1
ATOM 4242 C CA . ALA B 1 248 ? 14.523 -4.777 4.004 1 98.94 248 ALA B CA 1
ATOM 4243 C C . ALA B 1 248 ? 13.109 -5.293 4.246 1 98.94 248 ALA B C 1
ATOM 4245 O O . ALA B 1 248 ? 12.664 -5.391 5.395 1 98.94 248 ALA B O 1
ATOM 4246 N N . ALA B 1 249 ? 12.406 -5.555 3.229 1 98.94 249 ALA B N 1
ATOM 4247 C CA . ALA B 1 249 ? 11.172 -6.332 3.205 1 98.94 249 ALA B CA 1
ATOM 4248 C C . ALA B 1 249 ? 11.305 -7.547 2.293 1 98.94 249 ALA B C 1
ATOM 4250 O O . ALA B 1 249 ? 11.625 -7.41 1.108 1 98.94 249 ALA B O 1
ATOM 4251 N N . LEU B 1 250 ? 11.094 -8.727 2.881 1 98.88 250 LEU B N 1
ATOM 4252 C CA . LEU B 1 250 ? 11.398 -9.961 2.172 1 98.88 250 LEU B CA 1
ATOM 4253 C C . LEU B 1 250 ? 10.172 -10.867 2.107 1 98.88 250 LEU B C 1
ATOM 4255 O O . LEU B 1 250 ? 9.703 -11.367 3.135 1 98.88 250 LEU B O 1
ATOM 4259 N N . ASP B 1 251 ? 9.688 -11.109 0.917 1 98.62 251 ASP B N 1
ATOM 4260 C CA . ASP B 1 251 ? 8.625 -12.102 0.746 1 98.62 251 ASP B CA 1
ATOM 4261 C C . ASP B 1 251 ? 9.211 -13.5 0.591 1 98.62 251 ASP B C 1
ATOM 4263 O O . ASP B 1 251 ? 8.5 -14.492 0.744 1 98.62 251 ASP B O 1
ATOM 4267 N N . VAL B 1 252 ? 10.492 -13.555 0.244 1 97.44 252 VAL B N 1
ATOM 4268 C CA . VAL B 1 252 ? 11.242 -14.789 0.033 1 97.44 252 VAL B CA 1
ATOM 4269 C C . VAL B 1 252 ? 12.57 -14.727 0.786 1 97.44 252 VAL B C 1
ATOM 4271 O O . VAL B 1 252 ? 13.125 -13.648 0.984 1 97.44 252 VAL B O 1
ATOM 4274 N N . THR B 1 253 ? 13.008 -15.82 1.228 1 98.19 253 THR B N 1
ATOM 4275 C CA . THR B 1 253 ? 14.258 -15.898 1.974 1 98.19 253 THR B CA 1
ATOM 4276 C C . THR B 1 253 ? 15.078 -17.109 1.524 1 98.19 253 THR B C 1
ATOM 4278 O O . THR B 1 253 ? 14.602 -17.938 0.75 1 98.19 253 THR B O 1
ATOM 4281 N N . ASP B 1 254 ? 16.219 -17.141 1.95 1 97.31 254 ASP B N 1
ATOM 4282 C CA . ASP B 1 254 ? 17.094 -18.297 1.796 1 97.31 254 ASP B CA 1
ATOM 4283 C C . ASP B 1 254 ? 17.734 -18.688 3.127 1 97.31 254 ASP B C 1
ATOM 4285 O O . ASP B 1 254 ? 18.609 -17.984 3.627 1 97.31 254 ASP B O 1
ATOM 4289 N N . PRO B 1 255 ? 17.391 -19.75 3.744 1 96.81 255 PRO B N 1
ATOM 4290 C CA . PRO B 1 255 ? 16.469 -20.797 3.285 1 96.81 255 PRO B CA 1
ATOM 4291 C C . PRO B 1 255 ? 15.008 -20.375 3.352 1 96.81 255 PRO B C 1
ATOM 4293 O O . PRO B 1 255 ? 14.68 -19.359 3.973 1 96.81 255 PRO B O 1
ATOM 4296 N N . GLU B 1 256 ? 14.156 -21.219 2.682 1 94.56 256 GLU B N 1
ATOM 4297 C CA . GLU B 1 256 ? 12.711 -21.031 2.688 1 94.56 256 GLU B CA 1
ATOM 4298 C C . GLU B 1 256 ? 11.969 -22.344 2.838 1 94.56 256 GLU B C 1
ATOM 4300 O O . GLU B 1 256 ? 12.141 -23.266 2.025 1 94.56 256 GLU B O 1
ATOM 4305 N N . PRO B 1 257 ? 11.164 -22.484 3.82 1 95.31 257 PRO B N 1
ATOM 4306 C CA . PRO B 1 257 ? 10.789 -21.5 4.832 1 95.31 257 PRO B CA 1
ATOM 4307 C C . PRO B 1 257 ? 11.953 -21.109 5.742 1 95.31 257 PRO B C 1
ATOM 4309 O O . PRO B 1 257 ? 12.883 -21.891 5.93 1 95.31 257 PRO B O 1
ATOM 4312 N N . LEU B 1 258 ? 11.836 -19.891 6.281 1 98.06 258 LEU B N 1
ATOM 4313 C CA . LEU B 1 258 ? 12.867 -19.438 7.207 1 98.06 258 LEU B CA 1
ATOM 4314 C C . LEU B 1 258 ? 12.797 -20.203 8.523 1 98.06 258 LEU B C 1
ATOM 4316 O O . LEU B 1 258 ? 11.758 -20.188 9.195 1 98.06 258 LEU B O 1
ATOM 4320 N N . PRO B 1 259 ? 13.805 -20.875 8.867 1 97.62 259 PRO B N 1
ATOM 4321 C CA . PRO B 1 259 ? 13.719 -21.734 10.062 1 97.62 259 PRO B CA 1
ATOM 4322 C C . PRO B 1 259 ? 13.75 -20.922 11.359 1 97.62 259 PRO B C 1
ATOM 4324 O O . PRO B 1 259 ? 14.336 -19.844 11.406 1 97.62 259 PRO B O 1
ATOM 4327 N N . GLU B 1 260 ? 13.156 -21.531 12.367 1 97.75 260 GLU B N 1
ATOM 4328 C CA . GLU B 1 260 ? 13.258 -20.969 13.711 1 97.75 260 GLU B CA 1
ATOM 4329 C C . GLU B 1 260 ? 14.719 -20.766 14.109 1 97.75 260 GLU B C 1
ATOM 4331 O O . GLU B 1 260 ? 15.562 -21.625 13.836 1 97.75 260 GLU B O 1
ATOM 4336 N N . GLY B 1 261 ? 14.969 -19.625 14.727 1 98.25 261 GLY B N 1
ATOM 4337 C CA . GLY B 1 261 ? 16.328 -19.359 15.195 1 98.25 261 GLY B CA 1
ATOM 4338 C C . GLY B 1 261 ? 17.156 -18.578 14.195 1 98.25 261 GLY B C 1
ATOM 4339 O O . GLY B 1 261 ? 18.219 -18.062 14.531 1 98.25 261 GLY B O 1
ATOM 4340 N N . HIS B 1 262 ? 16.719 -18.547 13.023 1 98.44 262 HIS B N 1
ATOM 4341 C CA . HIS B 1 262 ? 17.484 -17.812 12.023 1 98.44 262 HIS B CA 1
ATOM 4342 C C . HIS B 1 262 ? 17.562 -16.328 12.375 1 98.44 262 HIS B C 1
ATOM 4344 O O . HIS B 1 262 ? 16.547 -15.711 12.719 1 98.44 262 HIS B O 1
ATOM 4350 N N . PRO B 1 263 ? 18.656 -15.672 12.195 1 98.25 263 PRO B N 1
ATOM 4351 C CA . PRO B 1 263 ? 18.844 -14.297 12.641 1 98.25 263 PRO B CA 1
ATOM 4352 C C . PRO B 1 263 ? 18.031 -13.297 11.836 1 98.25 263 PRO B C 1
ATOM 4354 O O . PRO B 1 263 ? 17.734 -12.195 12.32 1 98.25 263 PRO B O 1
ATOM 4357 N N . LEU B 1 264 ? 17.609 -13.625 10.68 1 98.19 264 LEU B N 1
ATOM 4358 C CA . LEU B 1 264 ? 16.828 -12.727 9.82 1 98.19 264 LEU B CA 1
ATOM 4359 C C . LEU B 1 264 ? 15.508 -12.352 10.477 1 98.19 264 LEU B C 1
ATOM 4361 O O . LEU B 1 264 ? 14.977 -11.266 10.242 1 98.19 264 LEU B O 1
ATOM 4365 N N . TRP B 1 265 ? 14.992 -13.219 11.297 1 98.44 265 TRP B N 1
ATOM 4366 C CA . TRP B 1 265 ? 13.703 -12.977 11.93 1 98.44 265 TRP B CA 1
ATOM 4367 C C . TRP B 1 265 ? 13.727 -11.688 12.742 1 98.44 265 TRP B C 1
ATOM 4369 O O . TRP B 1 265 ? 12.711 -11 12.859 1 98.44 265 TRP B O 1
ATOM 4379 N N . HIS B 1 266 ? 14.891 -11.367 13.242 1 97.88 266 HIS B N 1
ATOM 4380 C CA . HIS B 1 266 ? 14.945 -10.305 14.234 1 97.88 266 HIS B CA 1
ATOM 4381 C C . HIS B 1 266 ? 15.93 -9.211 13.82 1 97.88 266 HIS B C 1
ATOM 4383 O O . HIS B 1 266 ? 16.234 -8.312 14.609 1 97.88 266 HIS B O 1
ATOM 4389 N N . ALA B 1 267 ? 16.484 -9.328 12.609 1 98.31 267 ALA B N 1
ATOM 4390 C CA . ALA B 1 267 ? 17.359 -8.25 12.133 1 98.31 267 ALA B CA 1
ATOM 4391 C C . ALA B 1 267 ? 16.625 -6.914 12.148 1 98.31 267 ALA B C 1
ATOM 4393 O O . ALA B 1 267 ? 15.438 -6.844 11.789 1 98.31 267 ALA B O 1
ATOM 4394 N N . PRO B 1 268 ? 17.281 -5.852 12.562 1 98.06 268 PRO B N 1
ATOM 4395 C CA . PRO B 1 268 ? 16.625 -4.551 12.617 1 98.06 268 PRO B CA 1
ATOM 4396 C C . PRO B 1 268 ? 16.125 -4.082 11.25 1 98.06 268 PRO B C 1
ATOM 4398 O O . PRO B 1 268 ? 16.844 -4.184 10.258 1 98.06 268 PRO B O 1
ATOM 4401 N N . GLY B 1 269 ? 14.883 -3.643 11.227 1 97.94 269 GLY B N 1
ATOM 4402 C CA . GLY B 1 269 ? 14.352 -3.008 10.031 1 97.94 269 GLY B CA 1
ATOM 4403 C C . GLY B 1 269 ? 13.867 -4 8.992 1 97.94 269 GLY B C 1
ATOM 4404 O O . GLY B 1 269 ? 13.625 -3.635 7.84 1 97.94 269 GLY B O 1
ATOM 4405 N N . VAL B 1 270 ? 13.703 -5.293 9.375 1 98.69 270 VAL B N 1
ATOM 4406 C CA . VAL B 1 270 ? 13.281 -6.301 8.406 1 98.69 270 VAL B CA 1
ATOM 4407 C C . VAL B 1 270 ? 11.797 -6.598 8.586 1 98.69 270 VAL B C 1
ATOM 4409 O O . VAL B 1 270 ? 11.305 -6.688 9.711 1 98.69 270 VAL B O 1
ATOM 4412 N N . LEU B 1 271 ? 11.07 -6.648 7.527 1 98.88 271 LEU B N 1
ATOM 4413 C CA . LEU B 1 271 ? 9.703 -7.133 7.453 1 98.88 271 LEU B CA 1
ATOM 4414 C C . LEU B 1 271 ? 9.602 -8.367 6.559 1 98.88 271 LEU B C 1
ATOM 4416 O O . LEU B 1 271 ? 10.055 -8.344 5.41 1 98.88 271 LEU B O 1
ATOM 4420 N N . ILE B 1 272 ? 9.078 -9.453 7.066 1 98.81 272 ILE B N 1
ATOM 4421 C CA . ILE B 1 272 ? 9.055 -10.711 6.328 1 98.81 272 ILE B CA 1
ATOM 4422 C C . ILE B 1 272 ? 7.609 -11.125 6.066 1 98.81 272 ILE B C 1
ATOM 4424 O O . ILE B 1 272 ? 6.789 -11.164 6.984 1 98.81 272 ILE B O 1
ATOM 4428 N N . SER B 1 273 ? 7.242 -11.289 4.848 1 98.31 273 SER B N 1
ATOM 4429 C CA . SER B 1 273 ? 6.031 -12.008 4.457 1 98.31 273 SER B CA 1
ATOM 4430 C C . SER B 1 273 ? 6.355 -13.383 3.889 1 98.31 273 SER B C 1
ATOM 4432 O O . SER B 1 273 ? 7.367 -13.555 3.205 1 98.31 273 SER B O 1
ATOM 4434 N N . PRO B 1 274 ? 5.68 -14.383 4.215 1 97.38 274 PRO B N 1
ATOM 4435 C CA . PRO B 1 274 ? 6.02 -15.773 3.912 1 97.38 274 PRO B CA 1
ATOM 4436 C C . PRO B 1 274 ? 5.566 -16.203 2.518 1 97.38 274 PRO B C 1
ATOM 4438 O O . PRO B 1 274 ? 4.645 -17.016 2.387 1 97.38 274 PRO B O 1
ATOM 4441 N N . HIS B 1 275 ? 6.285 -15.711 1.524 1 94.12 275 HIS B N 1
ATOM 4442 C CA . HIS B 1 275 ? 6.023 -16.062 0.136 1 94.12 275 HIS B CA 1
ATOM 4443 C C . HIS B 1 275 ? 4.539 -15.938 -0.194 1 94.12 275 HIS B C 1
ATOM 4445 O O . HIS B 1 275 ? 3.932 -16.875 -0.713 1 94.12 275 HIS B O 1
ATOM 4451 N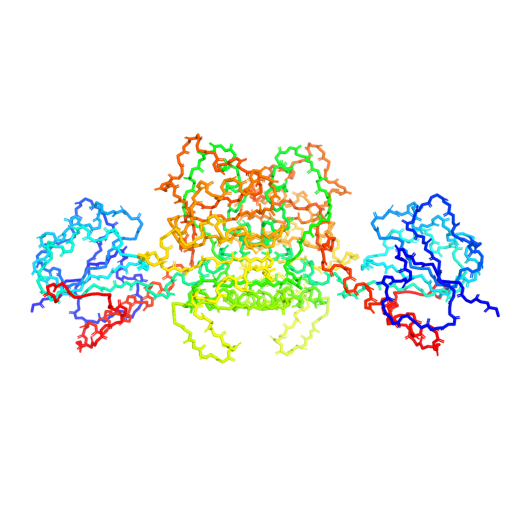 N . ALA B 1 276 ? 3.979 -14.742 0.043 1 96.44 276 ALA B N 1
ATOM 4452 C CA . ALA B 1 276 ? 2.539 -14.5 0.034 1 96.44 276 ALA B CA 1
ATOM 4453 C C . ALA B 1 276 ? 2.127 -13.703 -1.201 1 96.44 276 ALA B C 1
ATOM 4455 O O . ALA B 1 276 ? 0.99 -13.234 -1.295 1 96.44 276 ALA B O 1
ATOM 4456 N N . GLY B 1 277 ? 2.965 -13.5 -2.131 1 95.31 277 GLY B N 1
ATOM 4457 C CA . GLY B 1 277 ? 2.697 -12.688 -3.309 1 95.31 277 GLY B CA 1
ATOM 4458 C C . GLY B 1 277 ? 1.559 -13.227 -4.156 1 95.31 277 GLY B C 1
ATOM 4459 O O . GLY B 1 277 ? 0.687 -12.461 -4.586 1 95.31 277 GLY B O 1
ATOM 4460 N N . GLY B 1 278 ? 1.479 -14.508 -4.34 1 92.56 278 GLY B N 1
ATOM 4461 C CA . GLY B 1 278 ? 0.613 -15.125 -5.332 1 92.56 278 GLY B CA 1
ATOM 4462 C C . GLY B 1 278 ? -0.744 -15.516 -4.781 1 92.56 278 GLY B C 1
ATOM 4463 O O . GLY B 1 278 ? -1.778 -15.148 -5.336 1 92.56 278 GLY B O 1
ATOM 4464 N N . PRO B 1 279 ? -0.774 -16.156 -3.656 1 92 279 PRO B N 1
ATOM 4465 C CA . PRO B 1 279 ? -2.02 -16.766 -3.191 1 92 279 PRO B CA 1
ATOM 4466 C C . PRO B 1 279 ? -2.992 -15.758 -2.596 1 92 279 PRO B C 1
ATOM 4468 O O . PRO B 1 279 ? -3.01 -15.555 -1.378 1 92 279 PRO B O 1
ATOM 4471 N N . THR B 1 280 ? -3.824 -15.219 -3.455 1 96.44 280 THR B N 1
ATOM 4472 C CA . THR B 1 280 ? -4.832 -14.258 -3.023 1 96.44 280 THR B CA 1
ATOM 4473 C C . THR B 1 280 ? -6.145 -14.469 -3.771 1 96.44 280 THR B C 1
ATOM 4475 O O . THR B 1 280 ? -6.223 -15.32 -4.66 1 96.44 280 THR B O 1
ATOM 4478 N N . SER B 1 281 ? -7.148 -13.703 -3.41 1 96.94 281 SER B N 1
ATOM 4479 C CA . SER B 1 281 ? -8.453 -13.727 -4.066 1 96.94 281 SER B CA 1
ATOM 4480 C C . SER B 1 281 ? -8.344 -13.266 -5.516 1 96.94 281 SER B C 1
ATOM 4482 O O . SER B 1 281 ? -9.273 -13.453 -6.301 1 96.94 281 SER B O 1
ATOM 4484 N N . ALA B 1 282 ? -7.203 -12.734 -5.926 1 96.75 282 ALA B N 1
ATOM 4485 C CA . ALA B 1 282 ? -7.012 -12.305 -7.309 1 96.75 282 ALA B CA 1
ATOM 4486 C C . ALA B 1 282 ? -6.73 -13.5 -8.219 1 96.75 282 ALA B C 1
ATOM 4488 O O . ALA B 1 282 ? -6.816 -13.383 -9.445 1 96.75 282 ALA B O 1
ATOM 4489 N N . PHE B 1 283 ? -6.414 -14.656 -7.598 1 95.88 283 PHE B N 1
ATOM 4490 C CA . PHE B 1 283 ? -5.957 -15.844 -8.312 1 95.88 283 PHE B CA 1
ATOM 4491 C C . PHE B 1 283 ? -7.082 -16.438 -9.148 1 95.88 283 PHE B C 1
ATOM 4493 O O . PHE B 1 283 ? -6.922 -16.625 -10.359 1 95.88 283 PHE B O 1
ATOM 4500 N N . ARG B 1 284 ? -8.172 -16.562 -8.664 1 94.44 284 ARG B N 1
ATOM 4501 C CA . ARG B 1 284 ? -9.211 -17.406 -9.25 1 94.44 284 ARG B CA 1
ATOM 4502 C C . ARG B 1 284 ? -9.719 -16.812 -10.562 1 94.44 284 ARG B C 1
ATOM 4504 O O . ARG B 1 284 ? -9.711 -17.484 -11.594 1 94.44 284 ARG B O 1
ATOM 4511 N N . PRO B 1 285 ? -10.109 -15.508 -10.508 1 95.44 285 PRO B N 1
ATOM 4512 C CA . PRO B 1 285 ? -10.602 -14.992 -11.789 1 95.44 285 PRO B CA 1
ATOM 4513 C C . PRO B 1 285 ? -9.539 -15.031 -12.883 1 95.44 285 PRO B C 1
ATOM 4515 O O . PRO B 1 285 ? -9.859 -15.25 -14.055 1 95.44 285 PRO B O 1
ATOM 4518 N N . ARG B 1 286 ? -8.352 -14.906 -12.578 1 96.69 286 ARG B N 1
ATOM 4519 C CA . ARG B 1 286 ? -7.266 -14.836 -13.547 1 96.69 286 ARG B CA 1
ATOM 4520 C C . ARG B 1 286 ? -6.875 -16.234 -14.031 1 96.69 286 ARG B C 1
ATOM 4522 O O . ARG B 1 286 ? -6.625 -16.438 -15.227 1 96.69 286 ARG B O 1
ATOM 4529 N N . VAL B 1 287 ? -6.891 -17.188 -13.125 1 96.69 287 VAL B N 1
ATOM 4530 C CA . VAL B 1 287 ? -6.516 -18.531 -13.531 1 96.69 287 VAL B CA 1
ATOM 4531 C C . VAL B 1 287 ? -7.637 -19.156 -14.359 1 96.69 287 VAL B C 1
ATOM 4533 O O . VAL B 1 287 ? -7.379 -19.922 -15.289 1 96.69 287 VAL B O 1
ATOM 4536 N N . MET B 1 288 ? -8.898 -18.844 -14.094 1 97.06 288 MET B N 1
ATOM 4537 C CA . MET B 1 288 ? -10.016 -19.312 -14.891 1 97.06 288 MET B CA 1
ATOM 4538 C C . MET B 1 288 ? -9.914 -18.828 -16.328 1 97.06 288 MET B C 1
ATOM 4540 O O . MET B 1 288 ? -10.141 -19.594 -17.266 1 97.06 288 MET B O 1
ATOM 4544 N N . ARG B 1 289 ? -9.523 -17.594 -16.406 1 96.62 289 ARG B N 1
ATOM 4545 C CA . ARG B 1 289 ? -9.336 -17.031 -17.75 1 96.62 289 ARG B CA 1
ATOM 4546 C C . ARG B 1 289 ? -8.211 -17.75 -18.484 1 96.62 289 ARG B C 1
ATOM 4548 O O . ARG B 1 289 ? -8.336 -18.062 -19.672 1 96.62 289 ARG B O 1
ATOM 4555 N N . LEU B 1 290 ? -7.121 -17.984 -17.812 1 97.25 290 LEU B N 1
ATOM 4556 C CA . LEU B 1 290 ? -5.992 -18.688 -18.422 1 97.25 290 LEU B CA 1
ATOM 4557 C C . LEU B 1 290 ? -6.406 -20.094 -18.875 1 97.25 290 LEU B C 1
ATOM 4559 O O . LEU B 1 290 ? -6.145 -20.469 -20.016 1 97.25 290 LEU B O 1
ATOM 4563 N N . LEU B 1 291 ? -7.109 -20.797 -18 1 97.62 291 LEU B N 1
ATOM 4564 C CA . LEU B 1 291 ? -7.5 -22.172 -18.297 1 97.62 291 LEU B CA 1
ATOM 4565 C C . LEU B 1 291 ? -8.477 -22.219 -19.469 1 97.62 291 LEU B C 1
ATOM 4567 O O . LEU B 1 291 ? -8.344 -23.062 -20.359 1 97.62 291 LEU B O 1
ATOM 4571 N N . ARG B 1 292 ? -9.406 -21.266 -19.453 1 97.5 292 ARG B N 1
ATOM 4572 C CA . ARG B 1 292 ? -10.344 -21.188 -20.562 1 97.5 292 ARG B CA 1
ATOM 4573 C C . ARG B 1 292 ? -9.617 -20.969 -21.891 1 97.5 292 ARG B C 1
ATOM 4575 O O . ARG B 1 292 ? -9.891 -21.656 -22.875 1 97.5 292 ARG B O 1
ATOM 4582 N N . SER B 1 293 ? -8.734 -20.094 -21.859 1 97.81 293 SER B N 1
ATOM 4583 C CA . SER B 1 293 ? -7.984 -19.75 -23.062 1 97.81 293 SER B CA 1
ATOM 4584 C C . SER B 1 293 ? -7.129 -20.922 -23.516 1 97.81 293 SER B C 1
ATOM 4586 O O . SER B 1 293 ? -7.156 -21.297 -24.703 1 97.81 293 SER B O 1
ATOM 4588 N N . GLN B 1 294 ? -6.418 -21.547 -22.625 1 98.06 294 GLN B N 1
ATOM 4589 C CA . GLN B 1 294 ? -5.527 -22.656 -22.922 1 98.06 294 GLN B CA 1
ATOM 4590 C C . GLN B 1 294 ? -6.309 -23.859 -23.438 1 98.06 294 GLN B C 1
ATOM 4592 O O . GLN B 1 294 ? -5.914 -24.484 -24.438 1 98.06 294 GLN B O 1
ATOM 4597 N N . LEU B 1 295 ? -7.422 -24.156 -22.828 1 97.94 295 LEU B N 1
ATOM 4598 C CA . LEU B 1 295 ? -8.219 -25.312 -23.219 1 97.94 295 LEU B CA 1
ATOM 4599 C C . LEU B 1 295 ? -8.906 -25.094 -24.562 1 97.94 295 LEU B C 1
ATOM 4601 O O . LEU B 1 295 ? -9.062 -26.016 -25.344 1 97.94 295 LEU B O 1
ATOM 4605 N N . SER B 1 296 ? -9.305 -23.844 -24.766 1 97.75 296 SER B N 1
ATOM 4606 C CA . SER B 1 296 ? -9.867 -23.5 -26.078 1 97.75 296 SER B CA 1
ATOM 4607 C C . SER B 1 296 ? -8.844 -23.688 -27.188 1 97.75 296 SER B C 1
ATOM 4609 O O . SER B 1 296 ? -9.141 -24.266 -28.234 1 97.75 296 SER B O 1
ATOM 4611 N N . ARG B 1 297 ? -7.68 -23.234 -26.969 1 98 297 ARG B N 1
ATOM 4612 C CA . ARG B 1 297 ? -6.598 -23.391 -27.922 1 98 297 ARG B CA 1
ATOM 4613 C C . ARG B 1 297 ? -6.273 -24.875 -28.141 1 98 297 ARG B C 1
ATOM 4615 O O . ARG B 1 297 ? -6.125 -25.328 -29.266 1 98 297 ARG B O 1
ATOM 4622 N N . PHE B 1 298 ? -6.246 -25.594 -27.047 1 97.75 298 PHE B N 1
ATOM 4623 C CA . PHE B 1 298 ? -5.957 -27.031 -27.094 1 97.75 298 PHE B CA 1
ATOM 4624 C C . PHE B 1 298 ? -7 -27.766 -27.922 1 97.75 298 PHE B C 1
ATOM 4626 O O . PHE B 1 298 ? -6.652 -28.578 -28.781 1 97.75 298 PHE B O 1
ATOM 4633 N N . ALA B 1 299 ? -8.203 -27.406 -27.719 1 96.69 299 ALA B N 1
ATOM 4634 C CA . ALA B 1 299 ? -9.312 -28.047 -28.406 1 96.69 299 ALA B CA 1
ATOM 4635 C C . ALA B 1 299 ? -9.266 -27.766 -29.906 1 96.69 299 ALA B C 1
ATOM 4637 O O . ALA B 1 299 ? -9.664 -28.609 -30.719 1 96.69 299 ALA B O 1
ATOM 4638 N N . ARG B 1 300 ? -8.719 -26.672 -30.266 1 96.19 300 ARG B N 1
ATOM 4639 C CA . ARG B 1 300 ? -8.695 -26.266 -31.656 1 96.19 300 ARG B CA 1
ATOM 4640 C C . ARG B 1 300 ? -7.371 -26.625 -32.312 1 96.19 300 ARG B C 1
ATOM 4642 O O . ARG B 1 300 ? -7.156 -26.328 -33.5 1 96.19 300 ARG B O 1
ATOM 4649 N N . GLY B 1 301 ? -6.496 -27.109 -31.531 1 95.81 301 GLY B N 1
ATOM 4650 C CA . GLY B 1 301 ? -5.191 -27.453 -32.062 1 95.81 301 GLY B CA 1
ATOM 4651 C C . GLY B 1 301 ? -4.32 -26.25 -32.344 1 95.81 301 GLY B C 1
ATOM 4652 O O . GLY B 1 301 ? -3.465 -26.281 -33.25 1 95.81 301 GLY B O 1
ATOM 4653 N N . GLU B 1 302 ? -4.629 -25.203 -31.594 1 97.44 302 GLU B N 1
ATOM 4654 C CA . GLU B 1 302 ? -3.859 -23.969 -31.734 1 97.44 302 GLU B CA 1
ATOM 4655 C C . GLU B 1 302 ? -2.662 -23.953 -30.781 1 97.44 302 GLU B C 1
ATOM 4657 O O . GLU B 1 302 ? -2.609 -24.734 -29.828 1 97.44 302 GLU B O 1
ATOM 4662 N N . ALA B 1 303 ? -1.747 -23.094 -31.141 1 97.69 303 ALA B N 1
ATOM 4663 C CA . ALA B 1 303 ? -0.58 -22.938 -30.281 1 97.69 303 ALA B CA 1
ATOM 4664 C C . ALA B 1 303 ? -0.985 -22.438 -28.891 1 97.69 303 ALA B C 1
ATOM 4666 O O . ALA B 1 303 ? -1.809 -21.531 -28.766 1 97.69 303 ALA B O 1
ATOM 4667 N N . LEU B 1 304 ? -0.421 -23.078 -27.875 1 98.19 304 LEU B N 1
ATOM 4668 C CA . LEU B 1 304 ? -0.697 -22.703 -26.484 1 98.19 304 LEU B CA 1
ATOM 4669 C C . LEU B 1 304 ? 0.119 -21.484 -26.094 1 98.19 304 LEU B C 1
ATOM 4671 O O . LEU B 1 304 ? 1.091 -21.125 -26.766 1 98.19 304 LEU B O 1
ATOM 4675 N N . GLU B 1 305 ? -0.3 -20.844 -25.047 1 96.69 305 GLU B N 1
ATOM 4676 C CA . GLU B 1 305 ? 0.433 -19.719 -24.469 1 96.69 305 GLU B CA 1
ATOM 4677 C C . GLU B 1 305 ? 1.328 -20.188 -23.312 1 96.69 305 GLU B C 1
ATOM 4679 O O . GLU B 1 305 ? 1.106 -21.25 -22.734 1 96.69 305 GLU B O 1
ATOM 4684 N N . ASN B 1 306 ? 2.43 -19.422 -23.062 1 95.81 306 ASN B N 1
ATOM 4685 C CA . ASN B 1 306 ? 3.277 -19.594 -21.891 1 95.81 306 ASN B CA 1
ATOM 4686 C C . ASN B 1 306 ? 4.008 -20.938 -21.922 1 95.81 306 ASN B C 1
ATOM 4688 O O . ASN B 1 306 ? 4.176 -21.578 -20.875 1 95.81 306 ASN B O 1
ATOM 4692 N N . VAL B 1 307 ? 4.344 -21.375 -23.109 1 97.5 307 VAL B N 1
ATOM 4693 C CA . VAL B 1 307 ? 5.113 -22.609 -23.203 1 97.5 307 VAL B CA 1
ATOM 4694 C C . VAL B 1 307 ? 6.52 -22.391 -22.656 1 97.5 307 VAL B C 1
ATOM 4696 O O . VAL B 1 307 ? 7.238 -21.5 -23.109 1 97.5 307 VAL B O 1
ATOM 4699 N N . VAL B 1 308 ? 6.863 -23.141 -21.656 1 95.19 308 VAL B N 1
ATOM 4700 C CA . VAL B 1 308 ? 8.172 -23.031 -21 1 95.19 308 VAL B CA 1
ATOM 4701 C C . VAL B 1 308 ? 9.164 -23.969 -21.688 1 95.19 308 VAL B C 1
ATOM 4703 O O . VAL B 1 308 ? 10.312 -23.609 -21.922 1 95.19 308 VAL B O 1
ATOM 4706 N N . LEU B 1 309 ? 8.68 -25.172 -21.891 1 94.94 309 LEU B N 1
ATOM 4707 C CA . LEU B 1 309 ? 9.5 -26.172 -22.578 1 94.94 309 LEU B CA 1
ATOM 4708 C C . LEU B 1 309 ? 8.641 -27.266 -23.172 1 94.94 309 LEU B C 1
ATOM 4710 O O . LEU B 1 309 ? 7.434 -27.328 -22.938 1 94.94 309 LEU B O 1
ATOM 4714 N N . THR B 1 310 ? 9.266 -28.094 -24.062 1 96.94 310 THR B N 1
ATOM 4715 C CA . THR B 1 310 ? 8.719 -29.328 -24.609 1 96.94 310 THR B CA 1
ATOM 4716 C C . THR B 1 310 ? 9.609 -30.516 -24.266 1 96.94 310 THR B C 1
ATOM 4718 O O . THR B 1 310 ? 10.812 -30.5 -24.531 1 96.94 310 THR B O 1
ATOM 4721 N N . THR B 1 311 ? 9.031 -31.469 -23.594 1 96.06 311 THR B N 1
ATOM 4722 C CA . THR B 1 311 ? 9.836 -32.594 -23.156 1 96.06 311 THR B CA 1
ATOM 4723 C C . THR B 1 311 ? 10.516 -33.281 -24.359 1 96.06 311 THR B C 1
ATOM 4725 O O . THR B 1 311 ? 9.93 -33.375 -25.438 1 96.06 311 THR B O 1
ATOM 4728 N N . GLY B 1 312 ? 11.734 -33.75 -24.203 1 90.12 312 GLY B N 1
ATOM 4729 C CA . GLY B 1 312 ? 12.469 -34.438 -25.234 1 90.12 312 GLY B CA 1
ATOM 4730 C C . GLY B 1 312 ? 13.008 -33.5 -26.312 1 90.12 312 GLY B C 1
ATOM 4731 O O . GLY B 1 312 ? 13.672 -33.969 -27.25 1 90.12 312 GLY B O 1
ATOM 4732 N N . ALA B 1 313 ? 12.711 -32.344 -26.328 1 82.69 313 ALA B N 1
ATOM 4733 C CA . ALA B 1 313 ? 13.219 -31.422 -27.328 1 82.69 313 ALA B CA 1
ATOM 4734 C C . ALA B 1 313 ? 14.586 -30.875 -26.938 1 82.69 313 ALA B C 1
ATOM 4736 O O . ALA B 1 313 ? 14.922 -30.812 -25.75 1 82.69 313 ALA B O 1
#

InterPro domains:
  IPR006139 D-isomer specific 2-hydroxyacid dehydrogenase, catalytic domain [PF00389] (55-308)
  IPR006140 D-isomer specific 2-hydroxyacid dehydrogenase, NAD-binding domain [PF02826] (105-277)
  IPR029753 D-isomer specific 2-hydroxyacid dehydrogenase, NAD-binding domain conserved site [PS00671] (217-233)
  IPR036291 NAD(P)-binding domain superfamily [SSF51735] (98-278)

Solvent-accessible surface area (backbone atoms only — not comparable to full-atom values): 32116 Å² total; per-residue (Å²): 133,79,44,25,30,36,26,52,54,55,65,88,77,41,78,78,58,56,81,81,54,42,77,35,58,40,64,60,63,93,67,71,73,62,64,43,47,53,26,28,32,40,34,39,36,75,94,61,53,37,71,47,49,27,61,54,32,66,50,20,70,48,39,43,35,39,34,39,72,37,64,70,58,72,50,43,53,84,30,52,80,49,37,49,71,63,22,35,34,22,37,24,70,72,41,39,26,64,40,30,22,50,41,53,51,30,45,53,40,30,62,42,59,35,46,62,58,29,47,55,25,31,78,68,47,43,72,74,58,60,76,28,52,47,65,39,64,31,26,34,31,37,37,22,57,51,70,43,34,48,44,34,48,57,52,43,55,59,48,49,43,66,42,78,46,38,22,21,86,62,57,47,80,50,100,91,42,67,29,37,29,58,90,50,46,81,75,49,35,54,66,22,45,31,38,38,34,47,35,74,78,43,86,82,32,47,39,51,45,24,56,69,51,58,68,42,38,28,80,69,15,36,40,35,36,67,41,47,21,56,30,40,28,56,71,44,48,49,55,41,19,68,71,59,41,31,33,35,30,29,30,42,44,66,60,73,74,60,56,70,85,47,67,70,59,69,36,51,63,54,44,58,41,50,64,50,35,48,48,30,65,44,33,57,70,38,46,45,52,49,49,28,51,44,47,40,24,54,74,69,72,43,83,65,68,53,67,75,48,46,36,84,110,132,79,43,25,30,36,26,51,54,55,65,88,78,41,79,77,57,58,83,82,56,42,76,34,57,40,63,60,63,92,66,72,74,58,64,43,46,53,26,30,32,40,36,41,35,75,93,61,55,37,71,46,50,27,62,53,34,67,50,20,70,48,37,43,34,39,35,40,72,36,64,70,57,72,51,42,53,85,30,50,81,48,37,48,70,63,21,34,34,21,38,25,69,73,40,39,26,65,41,31,23,50,43,52,51,30,45,52,41,30,63,42,59,36,46,62,58,29,46,56,25,33,78,67,45,41,74,75,58,61,76,29,51,47,65,41,65,31,26,35,32,37,36,23,58,51,70,42,34,48,44,32,48,56,53,43,56,59,48,48,44,66,42,79,46,39,21,22,86,63,56,48,80,49,98,90,42,67,29,36,29,58,87,48,44,80,74,49,35,54,65,21,44,31,38,38,35,48,37,75,79,43,86,83,32,47,39,51,45,24,56,70,51,57,69,42,39,28,80,68,15,36,41,33,36,67,42,48,20,56,29,40,29,55,70,44,49,49,54,40,19,68,72,59,40,30,33,35,30,30,30,41,44,64,59,74,75,59,57,71,86,47,66,70,57,71,35,51,62,54,46,57,42,49,64,48,36,50,48,32,65,44,34,58,70,38,46,46,51,50,50,29,51,43,47,40,24,54,73,67,70,43,82,68,68,54,66,75,49,45,36,85,110